Protein AF-0000000067868309 (afdb_homodimer)

Foldseek 3Di:
DDDDCPDPDDDDDDDDDDDDDDPDPDDPPPPDDDPDPDDDPDDDDPDDDDDDDDPDDDDDDDDDDDDDDDDDDPPPPPPPDPDPDPPPPPPPPPDPPLDQLAQDEEPVVLLVVLVVLVVVPVQKDKFKKKAWSLVSHIHGDNQADKFQCFLQLLLLLLLLLLLCVQVVNFDQADKFFQAPVLQADDWFDVNVDDHRDIDGLLRLSLRCFATVHQSSSSSSCVSCPHQVSSVVVCVVLVFDSQGDDDRPPPQVRPGIHGFVSLQSVVVCLVSCVRHHPVSSVSSQVSQQNHPPCQALNLLADDPKGWRKGWGDHQFKTWMWIWIAHPLRIIMTMTMMMGHHGRPCVRRVSRSVSSNSVNVVVVVDHRRDPPPPPDD/DDDDDDDDDPDYDDDDDDDDDDDDDDDDDDDPDDPDDDDDDPDPPPDDDDDDPCPDDDDDDDDDPDDDDDDDCPPPPPVPPPPPDDDDPPPPPPDPPLDQLAQDEEPVVLLVVLVVLVVVPVQKDKFKKKAWSLVSHIHGDNQFDKFQCFLQLLLLLLLLLLLCVQVVNFDQADKFFQAPVLQADDWFDVNVDDHRDIDGLLRLSLRCFATVHQSSSSSSCVSCPHQVSSVVVCVVLVFDSQGDDDRPPPQVRPGIGGFVSLQSVVVCLVSCVRHHPVSSVSSQVSQQNHPPCQALNLLADDPKGWRKGWGDHQFKTWMWIWIAHPLRIIMTMTMMMGHHGRPCVSRVSRSVSSNSVNVVVVVDHRRDPPPPPDD

InterPro domains:
  IPR000871 Beta-lactamase, class-A [PTHR35333] (67-362)
  IPR012338 Beta-lactamase/transpeptidase-like [G3DSA:3.40.710.10] (106-364)
  IPR012338 Beta-lactamase/transpeptidase-like [SSF56601] (110-361)
  IPR045155 Beta-lactamase class A, catalytic domain [PF13354] (110-360)

Nearest PDB structures (foldseek):
  2j7v-assembly1_A  TM=9.882E-01  e=1.987E-37  Synechococcus elongatus
  2jbf-assembly1_A  TM=9.852E-01  e=2.230E-37  Synechococcus elongatus
  3tsg-assembly2_B  TM=9.008E-01  e=2.423E-20  Acinetobacter baumannii
  5eph-assembly2_B  TM=8.757E-01  e=1.035E-17  Pseudomonas aeruginosa
  3opp-assembly1_A  TM=8.693E-01  e=8.790E-16  Klebsiella pneumoniae

Secondary structure (DSSP, 8-state):
---------------------------------------------------------------------------------------------------------B-HHHHHHHHHHHHT-TT-EEEEEEEETTT--EEEESTTS-EE-GGGGHHHHHHHHHHHHHTTS--TTPEEEP-GGG---SS-SGGGSPTT-EEEHHHHHHHHHHS--HHHHHHHHHHTT-HHHHHHHHHHTT-SS-B--SPSP-TT--SEE-HHHHHHHHHHHHTTSSS-HHHHHHHHHHHTT-S---SGGGGS-TT-EEEEEEEEETTEEEEEEEEE-TTS-EEEEEEEEE-STT-THHHHHHHHHHHHHHHHHHTSPPP--------/--------------------------------------------------------------------------------------S------------------B-HHHHHHHHHHHHT-TT-EEEEEEEETTT--EEEESTTS-EE-GGGGHHHHHHHHHHHHHTTS--TTPEEEP-GGG---SS-SGGGSPTT-EEEHHHHHHHHHHS--HHHHHHHHHHTT-HHHHHHHHHHTT-SS-B--SPSP-TT--SEE-HHHHHHHHHHHHTTSSS-HHHHHHHHHHHTT-S---SGGGGS-TT-EEEEEEEEETTEEEEEEEEE-TTS-EEEEEEEEE-STT-THHHHHHHHHHHHHHHHHHTS-----------

pLDDT: mean 76.38, std 33.65, range [14.13, 99.0]

Structure (mmCIF, N/CA/C/O backbone):
data_AF-0000000067868309-model_v1
#
loop_
_entity.id
_entity.type
_entity.pdbx_description
1 polymer Beta-lactamase
#
loop_
_atom_site.group_PDB
_atom_site.id
_atom_site.type_symbol
_atom_site.label_atom_id
_atom_site.label_alt_id
_atom_site.label_comp_id
_atom_site.label_asym_id
_atom_site.label_entity_id
_atom_site.label_seq_id
_atom_site.pdbx_PDB_ins_code
_atom_site.Cartn_x
_atom_site.Cartn_y
_atom_site.Cartn_z
_atom_site.occupancy
_atom_site.B_iso_or_equiv
_atom_site.auth_seq_id
_atom_site.auth_comp_id
_atom_site.auth_asym_id
_atom_site.auth_atom_id
_atom_site.pdbx_PDB_model_num
ATOM 1 N N . MET A 1 1 ? -12.383 28.875 81.062 1 19.23 1 MET A N 1
ATOM 2 C CA . MET A 1 1 ? -12.102 27.5 81.438 1 19.23 1 MET A CA 1
ATOM 3 C C . MET A 1 1 ? -10.883 26.969 80.688 1 19.23 1 MET A C 1
ATOM 5 O O . MET A 1 1 ? -10.469 27.531 79.688 1 19.23 1 MET A O 1
ATOM 9 N N . PRO A 1 2 ? -10.844 25.516 80.312 1 20.33 2 PRO A N 1
ATOM 10 C CA . PRO A 1 2 ? -9.883 24.438 80.5 1 20.33 2 PRO A CA 1
ATOM 11 C C . PRO A 1 2 ? -8.828 24.344 79.438 1 20.33 2 PRO A C 1
ATOM 13 O O . PRO A 1 2 ? -8.969 24.969 78.375 1 20.33 2 PRO A O 1
ATOM 16 N N . PRO A 1 3 ? -8.328 22.984 78.938 1 20.22 3 PRO A N 1
ATOM 17 C CA . PRO A 1 3 ? -7.137 22.141 79.125 1 20.22 3 PRO A CA 1
ATOM 18 C C . PRO A 1 3 ? -6.418 21.891 77.812 1 20.22 3 PRO A C 1
ATOM 20 O O . PRO A 1 3 ? -5.246 21.5 77.812 1 20.22 3 PRO A O 1
ATOM 23 N N . ARG A 1 4 ? -6.918 21.922 76.438 1 21.34 4 ARG A N 1
ATOM 24 C CA . ARG A 1 4 ? -6.789 20.719 75.625 1 21.34 4 ARG A CA 1
ATOM 25 C C . ARG A 1 4 ? -5.379 20.578 75.062 1 21.34 4 ARG A C 1
ATOM 27 O O . ARG A 1 4 ? -4.914 21.438 74.375 1 21.34 4 ARG A O 1
ATOM 34 N N . ASP A 1 5 ? -4.371 19.672 75.562 1 19.45 5 ASP A N 1
ATOM 35 C CA . ASP A 1 5 ? -2.967 19.312 75.75 1 19.45 5 ASP A CA 1
ATOM 36 C C . ASP A 1 5 ? -2.436 18.609 74.5 1 19.45 5 ASP A C 1
ATOM 38 O O . ASP A 1 5 ? -2.641 17.406 74.312 1 19.45 5 ASP A O 1
ATOM 42 N N . ARG A 1 6 ? -2.824 18.844 73.125 1 20.66 6 ARG A N 1
ATOM 43 C CA . ARG A 1 6 ? -2.689 17.797 72.125 1 20.66 6 ARG A CA 1
ATOM 44 C C . ARG A 1 6 ? -1.224 17.453 71.875 1 20.66 6 ARG A C 1
ATOM 46 O O . ARG A 1 6 ? -0.501 18.234 71.25 1 20.66 6 ARG A O 1
ATOM 53 N N . THR A 1 7 ? -0.514 16.609 72.75 1 18.64 7 THR A N 1
ATOM 54 C CA . THR A 1 7 ? 0.844 16.141 73 1 18.64 7 THR A CA 1
ATOM 55 C C . THR A 1 7 ? 1.362 15.312 71.875 1 18.64 7 THR A C 1
ATOM 57 O O . THR A 1 7 ? 0.734 14.328 71.438 1 18.64 7 THR A O 1
ATOM 60 N N . ALA A 1 8 ? 2.268 15.766 70.812 1 21.75 8 ALA A N 1
ATOM 61 C CA . ALA A 1 8 ? 3.109 15.516 69.688 1 21.75 8 ALA A CA 1
ATOM 62 C C . ALA A 1 8 ? 4.086 14.367 69.938 1 21.75 8 ALA A C 1
ATOM 64 O O . ALA A 1 8 ? 5.059 14.188 69.188 1 21.75 8 ALA A O 1
ATOM 65 N N . ARG A 1 9 ? 3.967 13.461 70.938 1 15.91 9 ARG A N 1
ATOM 66 C CA . ARG A 1 9 ? 5.223 12.898 71.438 1 15.91 9 ARG A CA 1
ATOM 67 C C . ARG A 1 9 ? 5.77 11.859 70.438 1 15.91 9 ARG A C 1
ATOM 69 O O . ARG A 1 9 ? 6.945 11.906 70.062 1 15.91 9 ARG A O 1
ATOM 76 N N . ARG A 1 10 ? 5.227 10.547 70.188 1 16.8 10 ARG A N 1
ATOM 77 C CA . ARG A 1 10 ? 5.996 9.547 70.875 1 16.8 10 ARG A CA 1
ATOM 78 C C . ARG A 1 10 ? 7.113 8.969 70.062 1 16.8 10 ARG A C 1
ATOM 80 O O . ARG A 1 10 ? 7.125 9.156 68.812 1 16.8 10 ARG A O 1
ATOM 87 N N . PRO A 1 11 ? 7.195 7.508 69.812 1 16.83 11 PRO A N 1
ATOM 88 C CA . PRO A 1 11 ? 8.18 6.566 70.375 1 16.83 11 PRO A CA 1
ATOM 89 C C . PRO A 1 11 ? 9.219 6.141 69.375 1 16.83 11 PRO A C 1
ATOM 91 O O . PRO A 1 11 ? 9.031 6.355 68.125 1 16.83 11 PRO A O 1
ATOM 94 N N . ASN A 1 12 ? 10.086 5.125 69.688 1 16.19 12 ASN A N 1
ATOM 95 C CA . ASN A 1 12 ? 11.43 4.598 69.812 1 16.19 12 ASN A CA 1
ATOM 96 C C . ASN A 1 12 ? 11.812 3.631 68.75 1 16.19 12 ASN A C 1
ATOM 98 O O . ASN A 1 12 ? 12.992 3.42 68.438 1 16.19 12 ASN A O 1
ATOM 102 N N . ARG A 1 13 ? 10.828 2.832 68.062 1 16.3 13 ARG A N 1
ATOM 103 C CA . ARG A 1 13 ? 11.281 1.454 68.188 1 16.3 13 ARG A CA 1
ATOM 104 C C . ARG A 1 13 ? 12.508 1.172 67.312 1 16.3 13 ARG A C 1
ATOM 106 O O . ARG A 1 13 ? 12.758 1.871 66.375 1 16.3 13 ARG A O 1
ATOM 113 N N . SER A 1 14 ? 12.914 -0.203 67.312 1 15.6 14 SER A N 1
ATOM 114 C CA . SER A 1 14 ? 14 -1.144 67.562 1 15.6 14 SER A CA 1
ATOM 115 C C . SER A 1 14 ? 14.789 -1.44 66.312 1 15.6 14 SER A C 1
ATOM 117 O O . SER A 1 14 ? 14.367 -1.06 65.188 1 15.6 14 SER A O 1
ATOM 119 N N . ALA A 1 15 ? 15.25 -2.766 66.125 1 16 15 ALA A N 1
ATOM 120 C CA . ALA A 1 15 ? 16.562 -3.414 66.125 1 16 15 ALA A CA 1
ATOM 121 C C . ALA A 1 15 ? 16.984 -3.818 64.688 1 16 15 ALA A C 1
ATOM 123 O O . ALA A 1 15 ? 18.125 -4.195 64.5 1 16 15 ALA A O 1
ATOM 124 N N . ARG A 1 16 ? 16.031 -3.82 63.656 1 17.22 16 ARG A N 1
ATOM 125 C CA . ARG A 1 16 ? 16.281 -5.133 63.062 1 17.22 16 ARG A CA 1
ATOM 126 C C . ARG A 1 16 ? 17.688 -5.207 62.469 1 17.22 16 ARG A C 1
ATOM 128 O O . ARG A 1 16 ? 18.203 -4.211 61.969 1 17.22 16 ARG A O 1
ATOM 135 N N . PRO A 1 17 ? 18.156 -6.539 62.219 1 15.98 17 PRO A N 1
ATOM 136 C CA . PRO A 1 17 ? 19.422 -7.289 62.344 1 15.98 17 PRO A CA 1
ATOM 137 C C . PRO A 1 17 ? 20.359 -7.059 61.188 1 15.98 17 PRO A C 1
ATOM 139 O O . PRO A 1 17 ? 20 -6.387 60.219 1 15.98 17 PRO A O 1
ATOM 142 N N . ASN A 1 18 ? 20.734 -8.234 60.625 1 15.62 18 ASN A N 1
ATOM 143 C CA . ASN A 1 18 ? 21.984 -8.977 60.625 1 15.62 18 ASN A CA 1
ATOM 144 C C . ASN A 1 18 ? 22.812 -8.711 59.375 1 15.62 18 ASN A C 1
ATOM 146 O O . ASN A 1 18 ? 22.297 -8.172 58.406 1 15.62 18 ASN A O 1
ATOM 150 N N . PRO A 1 19 ? 23.391 -9.836 58.75 1 15.38 19 PRO A N 1
ATOM 151 C CA . PRO A 1 19 ? 24.797 -10.25 58.594 1 15.38 19 PRO A CA 1
ATOM 152 C C . PRO A 1 19 ? 25.312 -10.078 57.188 1 15.38 19 PRO A C 1
ATOM 154 O O . PRO A 1 19 ? 26.5 -9.805 56.969 1 15.38 19 PRO A O 1
ATOM 157 N N . LYS A 1 20 ? 24.406 -10.461 56.125 1 16.2 20 LYS A N 1
ATOM 158 C CA . LYS A 1 20 ? 25.047 -11.469 55.312 1 16.2 20 LYS A CA 1
ATOM 159 C C . LYS A 1 20 ? 26.312 -10.914 54.656 1 16.2 20 LYS A C 1
ATOM 161 O O . LYS A 1 20 ? 26.438 -9.703 54.438 1 16.2 20 LYS A O 1
ATOM 166 N N . ALA A 1 21 ? 26.922 -11.875 53.844 1 16.14 21 ALA A N 1
ATOM 167 C CA . ALA A 1 21 ? 28.219 -12.453 53.531 1 16.14 21 ALA A CA 1
ATOM 168 C C . ALA A 1 21 ? 28.922 -11.641 52.438 1 16.14 21 ALA A C 1
ATOM 170 O O . ALA A 1 21 ? 28.281 -10.883 51.719 1 16.14 21 ALA A O 1
ATOM 171 N N . ALA A 1 22 ? 30.016 -12.164 52.031 1 16.03 22 ALA A N 1
ATOM 172 C CA . ALA A 1 22 ? 31.438 -11.977 51.719 1 16.03 22 ALA A CA 1
ATOM 173 C C . ALA A 1 22 ? 31.641 -11.75 50.219 1 16.03 22 ALA A C 1
ATOM 175 O O . ALA A 1 22 ? 32.688 -11.281 49.781 1 16.03 22 ALA A O 1
ATOM 176 N N . ARG A 1 23 ? 30.547 -12.016 49.281 1 17.92 23 ARG A N 1
ATOM 177 C CA . ARG A 1 23 ? 31.219 -12.773 48.219 1 17.92 23 ARG A CA 1
ATOM 178 C C . ARG A 1 23 ? 32.312 -11.945 47.562 1 17.92 23 ARG A C 1
ATOM 180 O O . ARG A 1 23 ? 32.125 -10.758 47.312 1 17.92 23 ARG A O 1
ATOM 187 N N . PRO A 1 24 ? 33.438 -12.609 47.312 1 17.31 24 PRO A N 1
ATOM 188 C CA . PRO A 1 24 ? 34.844 -12.273 47 1 17.31 24 PRO A CA 1
ATOM 189 C C . PRO A 1 24 ? 35 -11.609 45.656 1 17.31 24 PRO A C 1
ATOM 191 O O . PRO A 1 24 ? 34.25 -11.906 44.719 1 17.31 24 PRO A O 1
ATOM 194 N N . LEU A 1 25 ? 35.281 -10.461 45.562 1 18.8 25 LEU A N 1
ATOM 195 C CA . LEU A 1 25 ? 35.625 -9.625 44.406 1 18.8 25 LEU A CA 1
ATOM 196 C C . LEU A 1 25 ? 36.75 -10.258 43.594 1 18.8 25 LEU A C 1
ATOM 198 O O . LEU A 1 25 ? 37.906 -10.242 44.031 1 18.8 25 LEU A O 1
ATOM 202 N N . ARG A 1 26 ? 36.406 -11.625 43.25 1 16.62 26 ARG A N 1
ATOM 203 C CA . ARG A 1 26 ? 37.594 -12.219 42.625 1 16.62 26 ARG A CA 1
ATOM 204 C C . ARG A 1 26 ? 38.281 -11.234 41.656 1 16.62 26 ARG A C 1
ATOM 206 O O . ARG A 1 26 ? 37.625 -10.305 41.188 1 16.62 26 ARG A O 1
ATOM 213 N N . ALA A 1 27 ? 39.469 -11.703 41.125 1 17.47 27 ALA A N 1
ATOM 214 C CA . ALA A 1 27 ? 40.844 -11.438 40.688 1 17.47 27 ALA A CA 1
ATOM 215 C C . ALA A 1 27 ? 40.844 -10.828 39.312 1 17.47 27 ALA A C 1
ATOM 217 O O . ALA A 1 27 ? 40.031 -11.156 38.469 1 17.47 27 ALA A O 1
ATOM 218 N N . VAL A 1 28 ? 41.375 -9.734 39.219 1 20.11 28 VAL A N 1
ATOM 219 C CA . VAL A 1 28 ? 41.906 -8.766 38.25 1 20.11 28 VAL A CA 1
ATOM 220 C C . VAL A 1 28 ? 42.719 -9.484 37.188 1 20.11 28 VAL A C 1
ATOM 222 O O . VAL A 1 28 ? 43.875 -9.906 37.469 1 20.11 28 VAL A O 1
ATOM 225 N N . ASP A 1 29 ? 42.062 -10.68 36.625 1 18.3 29 ASP A N 1
ATOM 226 C CA . ASP A 1 29 ? 42.969 -11.469 35.781 1 18.3 29 ASP A CA 1
ATOM 227 C C . ASP A 1 29 ? 43.812 -10.578 34.875 1 18.3 29 ASP A C 1
ATOM 229 O O . ASP A 1 29 ? 43.344 -9.508 34.469 1 18.3 29 ASP A O 1
ATOM 233 N N . SER A 1 30 ? 45.062 -10.898 34.781 1 19.09 30 SER A N 1
ATOM 234 C CA . SER A 1 30 ? 46.375 -10.492 34.281 1 19.09 30 SER A CA 1
ATOM 235 C C . SER A 1 30 ? 46.375 -10.414 32.75 1 19.09 30 SER A C 1
ATOM 237 O O . SER A 1 30 ? 46.594 -11.422 32.094 1 19.09 30 SER A O 1
ATOM 239 N N . PRO A 1 31 ? 45.344 -9.75 32.125 1 20.52 31 PRO A N 1
ATOM 240 C CA . PRO A 1 31 ? 45.438 -10.148 30.734 1 20.52 31 PRO A CA 1
ATOM 241 C C . PRO A 1 31 ? 46.875 -10.203 30.219 1 20.52 31 PRO A C 1
ATOM 243 O O . PRO A 1 31 ? 47.75 -9.484 30.719 1 20.52 31 PRO A O 1
ATOM 246 N N . ARG A 1 32 ? 47.125 -11.312 29.422 1 19.08 32 ARG A N 1
ATOM 247 C CA . ARG A 1 32 ? 48.25 -11.984 28.797 1 19.08 32 ARG A CA 1
ATOM 248 C C . ARG A 1 32 ? 49 -11.047 27.844 1 19.08 32 ARG A C 1
ATOM 250 O O . ARG A 1 32 ? 48.406 -10.094 27.328 1 19.08 32 ARG A O 1
ATOM 257 N N . PRO A 1 33 ? 50.062 -11.648 27.359 1 20.53 33 PRO A N 1
ATOM 258 C CA . PRO A 1 33 ? 51.406 -11.219 27 1 20.53 33 PRO A CA 1
ATOM 259 C C . PRO A 1 33 ? 51.438 -10.422 25.688 1 20.53 33 PRO A C 1
ATOM 261 O O . PRO A 1 33 ? 50.469 -1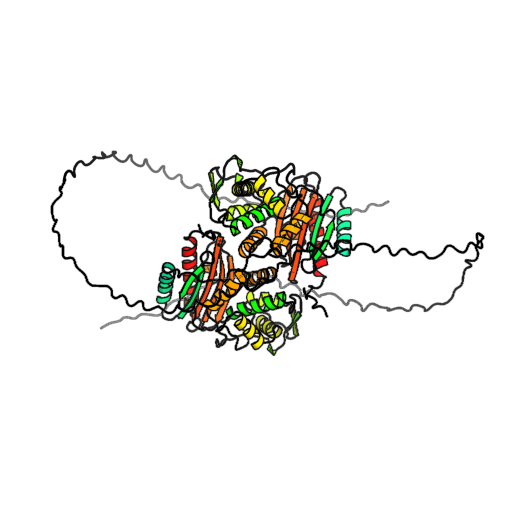0.391 24.953 1 20.53 33 PRO A O 1
ATOM 264 N N . PRO A 1 34 ? 52.5 -10.422 25.094 1 21.83 34 PRO A N 1
ATOM 265 C CA . PRO A 1 34 ? 53.5 -9.547 24.453 1 21.83 34 PRO A CA 1
ATOM 266 C C . PRO A 1 34 ? 53.406 -9.539 22.938 1 21.83 34 PRO A C 1
ATOM 268 O O . PRO A 1 34 ? 54.156 -8.859 22.266 1 21.83 34 PRO A O 1
ATOM 271 N N . ARG A 1 35 ? 52.125 -9.906 22.297 1 20.33 35 ARG A N 1
ATOM 272 C CA . ARG A 1 35 ? 52.406 -10.609 21.047 1 20.33 35 ARG A CA 1
ATOM 273 C C . ARG A 1 35 ? 53.375 -9.805 20.188 1 20.33 35 ARG A C 1
ATOM 275 O O . ARG A 1 35 ? 53.25 -8.586 20.047 1 20.33 35 ARG A O 1
ATOM 282 N N . ARG A 1 36 ? 54.406 -10.516 19.641 1 18.98 36 ARG A N 1
ATOM 283 C CA . ARG A 1 36 ? 55.656 -10.336 18.938 1 18.98 36 ARG A CA 1
ATOM 284 C C . ARG A 1 36 ? 55.438 -9.734 17.547 1 18.98 36 ARG A C 1
ATOM 286 O O . ARG A 1 36 ? 54.406 -9.977 16.922 1 18.98 36 ARG A O 1
ATOM 293 N N . SER A 1 37 ? 56.156 -8.727 17.172 1 21.06 37 SER A N 1
ATOM 294 C CA . SER A 1 37 ? 56.375 -7.832 16.047 1 21.06 37 SER A CA 1
ATOM 295 C C . SER A 1 37 ? 56.75 -8.609 14.789 1 21.06 37 SER A C 1
ATOM 297 O O . SER A 1 37 ? 57.156 -8.023 13.789 1 21.06 37 SER A O 1
ATOM 299 N N . PRO A 1 38 ? 55.969 -9.75 14.375 1 19.3 38 PRO A N 1
ATOM 300 C CA . PRO A 1 38 ? 56.781 -10.586 13.5 1 19.3 38 PRO A CA 1
ATOM 301 C C . PRO A 1 38 ? 57.469 -9.781 12.406 1 19.3 38 PRO A C 1
ATOM 303 O O . PRO A 1 38 ? 57.031 -8.672 12.078 1 19.3 38 PRO A O 1
ATOM 306 N N . ALA A 1 39 ? 58.344 -10.539 11.617 1 19.31 39 ALA A N 1
ATOM 307 C CA . ALA A 1 39 ? 59.625 -10.523 10.875 1 19.31 39 ALA A CA 1
ATOM 308 C C . ALA A 1 39 ? 59.438 -9.906 9.5 1 19.31 39 ALA A C 1
ATOM 310 O O . ALA A 1 39 ? 58.312 -9.734 9.023 1 19.31 39 ALA A O 1
ATOM 311 N N . PRO A 1 40 ? 59.875 -10.641 8.414 1 20.23 40 PRO A N 1
ATOM 312 C CA . PRO A 1 40 ? 61.031 -10.398 7.543 1 20.23 40 PRO A CA 1
ATOM 313 C C . PRO A 1 40 ? 60.625 -9.961 6.137 1 20.23 40 PRO A C 1
ATOM 315 O O . PRO A 1 40 ? 59.875 -10.688 5.453 1 20.23 40 PRO A O 1
ATOM 318 N N . ALA A 1 41 ? 60.062 -8.852 5.746 1 22.19 41 ALA A N 1
ATOM 319 C CA . ALA A 1 41 ? 59.688 -8.75 4.34 1 22.19 41 ALA A CA 1
ATOM 320 C C . ALA A 1 41 ? 60.844 -9.078 3.426 1 22.19 41 ALA A C 1
ATOM 322 O O . ALA A 1 41 ? 61.812 -8.305 3.338 1 22.19 41 ALA A O 1
ATOM 323 N N . LYS A 1 42 ? 61.125 -10.367 3.023 1 18.28 42 LYS A N 1
ATOM 324 C CA . LYS A 1 42 ? 62.281 -10.82 2.234 1 18.28 42 LYS A CA 1
ATOM 325 C C . LYS A 1 42 ? 62.281 -10.172 0.853 1 18.28 42 LYS A C 1
ATOM 327 O O . LYS A 1 42 ? 61.219 -9.766 0.346 1 18.28 42 LYS A O 1
ATOM 332 N N . PRO A 1 43 ? 63.188 -10.758 -0.172 1 20.3 43 PRO A N 1
ATOM 333 C CA . PRO A 1 43 ? 64.25 -10.352 -1.045 1 20.3 43 PRO A CA 1
ATOM 334 C C . PRO A 1 43 ? 63.844 -10.188 -2.502 1 20.3 43 PRO A C 1
ATOM 336 O O . PRO A 1 43 ? 64.312 -9.297 -3.197 1 20.3 43 PRO A O 1
ATOM 339 N N . LEU A 1 44 ? 62.875 -11.055 -3.166 1 20.69 44 LEU A N 1
ATOM 340 C CA . LEU A 1 44 ? 63.5 -11.914 -4.148 1 20.69 44 LEU A CA 1
ATOM 341 C C . LEU A 1 44 ? 63.781 -11.156 -5.441 1 20.69 44 LEU A C 1
ATOM 343 O O . LEU A 1 44 ? 63.094 -10.188 -5.762 1 20.69 44 LEU A O 1
ATOM 347 N N . ARG A 1 45 ? 64.625 -11.836 -6.488 1 17.72 45 ARG A N 1
ATOM 348 C CA . ARG A 1 45 ? 65.562 -11.883 -7.605 1 17.72 45 ARG A CA 1
ATOM 349 C C . ARG A 1 45 ? 64.875 -11.719 -8.938 1 17.72 45 ARG A C 1
ATOM 351 O O . ARG A 1 45 ? 63.781 -12.273 -9.141 1 17.72 45 ARG A O 1
ATOM 358 N N . ILE A 1 46 ? 65.188 -10.703 -9.781 1 21.75 46 ILE A N 1
ATOM 359 C CA . ILE A 1 46 ? 64.938 -10.109 -11.102 1 21.75 46 ILE A CA 1
ATOM 360 C C . ILE A 1 46 ? 65.312 -11.125 -12.188 1 21.75 46 ILE A C 1
ATOM 362 O O . ILE A 1 46 ? 65.312 -10.789 -13.375 1 21.75 46 ILE A O 1
ATOM 366 N N . PRO A 1 47 ? 65.375 -12.539 -11.922 1 17.92 47 PRO A N 1
ATOM 367 C CA . PRO A 1 47 ? 66.375 -13.125 -12.773 1 17.92 47 PRO A CA 1
ATOM 368 C C . PRO A 1 47 ? 66.125 -12.922 -14.258 1 17.92 47 PRO A C 1
ATOM 370 O O . PRO A 1 47 ? 65 -12.594 -14.648 1 17.92 47 PRO A O 1
ATOM 373 N N . PRO A 1 48 ? 67 -13.734 -15.062 1 18.36 48 PRO A N 1
ATOM 374 C CA . PRO A 1 48 ? 67.875 -13.781 -16.266 1 18.36 48 PRO A CA 1
ATOM 375 C C . PRO A 1 48 ? 67 -13.961 -17.547 1 18.36 48 PRO A C 1
ATOM 377 O O . PRO A 1 48 ? 67.125 -13.125 -18.453 1 18.36 48 PRO A O 1
ATOM 380 N N . LEU A 1 49 ? 67.188 -15.164 -18.25 1 16.62 49 LEU A N 1
ATOM 381 C CA . LEU A 1 49 ? 67.875 -15.68 -19.422 1 16.62 49 LEU A CA 1
ATOM 382 C C . LEU A 1 49 ? 66.938 -15.977 -20.547 1 16.62 49 LEU A C 1
ATOM 384 O O . LEU A 1 49 ? 67.125 -15.539 -21.688 1 16.62 49 LEU A O 1
ATOM 388 N N . LEU A 1 50 ? 66.312 -17.203 -20.656 1 17.3 50 LEU A N 1
ATOM 389 C CA . LEU A 1 50 ? 66.75 -18.203 -21.625 1 17.3 50 LEU A CA 1
ATOM 390 C C . LEU A 1 50 ? 65.938 -18.109 -22.922 1 17.3 50 LEU A C 1
ATOM 392 O O . LEU A 1 50 ? 64.875 -17.594 -22.922 1 17.3 50 LEU A O 1
ATOM 396 N N . GLN A 1 51 ? 65.875 -19.219 -23.703 1 15.54 51 GLN A N 1
ATOM 397 C CA . GLN A 1 51 ? 66.375 -19.875 -24.906 1 15.54 51 GLN A CA 1
ATOM 398 C C . GLN A 1 51 ? 65.312 -19.969 -25.969 1 15.54 51 GLN A C 1
ATOM 400 O O . GLN A 1 51 ? 65.5 -19.578 -27.125 1 15.54 51 GLN A O 1
ATOM 405 N N . SER A 1 52 ? 64.375 -21.016 -26.031 1 15.33 52 SER A N 1
ATOM 406 C CA . SER A 1 52 ? 64.562 -22.031 -27.078 1 15.33 52 SER A CA 1
ATOM 407 C C . SER A 1 52 ? 63.719 -21.688 -28.312 1 15.33 52 SER A C 1
ATOM 409 O O . SER A 1 52 ? 64.25 -21.375 -29.375 1 15.33 52 SER A O 1
ATOM 411 N N . VAL A 1 53 ? 62.719 -22.625 -28.703 1 17.31 53 VAL A N 1
ATOM 412 C CA . VAL A 1 53 ? 62.75 -23.641 -29.75 1 17.31 53 VAL A CA 1
ATOM 413 C C . VAL A 1 53 ? 62 -23.141 -30.984 1 17.31 53 VAL A C 1
ATOM 415 O O . VAL A 1 53 ? 61.156 -22.25 -30.875 1 17.31 53 VAL A O 1
ATOM 418 N N . LEU A 1 54 ? 61.875 -24.031 -31.984 1 16.78 54 LEU A N 1
ATOM 419 C CA . LEU A 1 54 ? 62.094 -24.469 -33.344 1 16.78 54 LEU A CA 1
ATOM 420 C C . LEU A 1 54 ? 60.812 -24.359 -34.156 1 16.78 54 LEU A C 1
ATOM 422 O O . LEU A 1 54 ? 60.781 -24.703 -35.344 1 16.78 54 LEU A O 1
ATOM 426 N N . ARG A 1 55 ? 59.688 -23.766 -33.625 1 16.89 55 ARG A N 1
ATOM 427 C CA . ARG A 1 55 ? 58.625 -24.469 -34.344 1 16.89 55 ARG A CA 1
ATOM 428 C C . ARG A 1 55 ? 58.562 -24.062 -35.812 1 16.89 55 ARG A C 1
ATOM 430 O O . ARG A 1 55 ? 58.25 -22.922 -36.125 1 16.89 55 ARG A O 1
ATOM 437 N N . LEU A 1 56 ? 59.344 -24.719 -36.594 1 16.17 56 LEU A N 1
ATOM 438 C CA . LEU A 1 56 ? 59.688 -24.625 -38 1 16.17 56 LEU A CA 1
ATOM 439 C C . LEU A 1 56 ? 58.438 -24.578 -38.875 1 16.17 56 LEU A C 1
ATOM 441 O O . LEU A 1 56 ? 58.281 -23.688 -39.719 1 16.17 56 LEU A O 1
ATOM 445 N N . LEU A 1 57 ? 58.031 -25.797 -39.5 1 15.75 57 LEU A N 1
ATOM 446 C CA . LEU A 1 57 ? 58.219 -26.062 -40.906 1 15.75 57 LEU A CA 1
ATOM 447 C C . LEU A 1 57 ? 56.969 -25.766 -41.719 1 15.75 57 LEU A C 1
ATOM 449 O O . LEU A 1 57 ? 57.031 -25.141 -42.75 1 15.75 57 LEU A O 1
ATOM 453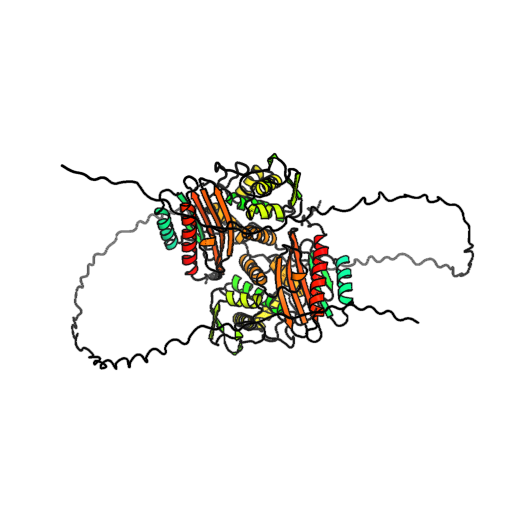 N N . VAL A 1 58 ? 55.781 -26.453 -41.406 1 18.45 58 VAL A N 1
ATOM 454 C CA . VAL A 1 58 ? 55.469 -27.25 -42.594 1 18.45 58 VAL A CA 1
ATOM 455 C C . VAL A 1 58 ? 54.812 -26.375 -43.656 1 18.45 58 VAL A C 1
ATOM 457 O O . VAL A 1 58 ? 53.969 -25.516 -43.312 1 18.45 58 VAL A O 1
ATOM 460 N N . LEU A 1 59 ? 55 -26.656 -45 1 16.59 59 LEU A N 1
ATOM 461 C CA . LEU A 1 59 ? 55.188 -26.359 -46.406 1 16.59 59 LEU A CA 1
ATOM 462 C C . LEU A 1 59 ? 53.875 -26.125 -47.094 1 16.59 59 LEU A C 1
ATOM 464 O O . LEU A 1 59 ? 53.719 -25.188 -47.875 1 16.59 59 LEU A O 1
ATOM 468 N N . GLY A 1 60 ? 52.875 -27.094 -47.156 1 16.66 60 GLY A N 1
ATOM 469 C CA . GLY A 1 60 ? 52.688 -27.562 -48.531 1 16.66 60 GLY A CA 1
ATOM 470 C C . GLY A 1 60 ? 51.844 -26.625 -49.375 1 16.66 60 GLY A C 1
ATOM 471 O O . GLY A 1 60 ? 51.25 -25.688 -48.844 1 16.66 60 GLY A O 1
ATOM 472 N N . VAL A 1 61 ? 50.938 -27.188 -50.219 1 17.05 61 VAL A N 1
ATOM 473 C CA . VAL A 1 61 ? 50.906 -27.344 -51.688 1 17.05 61 VAL A CA 1
ATOM 474 C C . VAL A 1 61 ? 49.906 -26.359 -52.281 1 17.05 61 VAL A C 1
ATOM 476 O O . VAL A 1 61 ? 50.25 -25.625 -53.219 1 17.05 61 VAL A O 1
ATOM 479 N N . GLY A 1 62 ? 48.531 -26.516 -52.219 1 18.09 62 GLY A N 1
ATOM 480 C CA . GLY A 1 62 ? 47.906 -26.891 -53.5 1 18.09 62 GLY A CA 1
ATOM 481 C C . GLY A 1 62 ? 47.469 -25.703 -54.312 1 18.09 62 GLY A C 1
ATOM 482 O O . GLY A 1 62 ? 47.281 -24.609 -53.781 1 18.09 62 GLY A O 1
ATOM 483 N N . LEU A 1 63 ? 47.156 -25.906 -55.688 1 17.17 63 LEU A N 1
ATOM 484 C CA . LEU A 1 63 ? 47.312 -25.344 -57 1 17.17 63 LEU A CA 1
ATOM 485 C C . LEU A 1 63 ? 46.156 -24.406 -57.344 1 17.17 63 LEU A C 1
ATOM 487 O O . LEU A 1 63 ? 46.344 -23.406 -58.031 1 17.17 63 LEU A O 1
ATOM 491 N N . GLY A 1 64 ? 44.812 -24.578 -57.062 1 19.61 64 GLY A N 1
ATOM 492 C CA . GLY A 1 64 ? 44 -24.562 -58.25 1 19.61 64 GLY A CA 1
ATOM 493 C C . GLY A 1 64 ? 43.594 -23.172 -58.688 1 19.61 64 GLY A C 1
ATOM 494 O O . GLY A 1 64 ? 43 -22.422 -57.906 1 19.61 64 GLY A O 1
ATOM 495 N N . VAL A 1 65 ? 44.156 -22.516 -59.656 1 17.77 65 VAL A N 1
ATOM 496 C CA . VAL A 1 65 ? 44.219 -21.109 -60.062 1 17.77 65 VAL A CA 1
ATOM 497 C C . VAL A 1 65 ? 42.875 -20.688 -60.625 1 17.77 65 VAL A C 1
ATOM 499 O O . VAL A 1 65 ? 42.375 -19.609 -60.281 1 17.77 65 VAL A O 1
ATOM 502 N N . LEU A 1 66 ? 42.25 -21.359 -61.656 1 18.06 66 LEU A N 1
ATOM 503 C CA . LEU A 1 66 ? 42.312 -20.5 -62.844 1 18.06 66 LEU A CA 1
ATOM 504 C C . LEU A 1 66 ? 41.281 -19.406 -62.781 1 18.06 66 LEU A C 1
ATOM 506 O O . LEU A 1 66 ? 40.344 -19.484 -61.969 1 18.06 66 LEU A O 1
ATOM 510 N N . ALA A 1 67 ? 40.656 -19 -64.125 1 18 67 ALA A N 1
ATOM 511 C CA . ALA A 1 67 ? 40.625 -17.781 -64.938 1 18 67 ALA A CA 1
ATOM 512 C C . ALA A 1 67 ? 39.312 -17.031 -64.75 1 18 67 ALA A C 1
ATOM 514 O O . ALA A 1 67 ? 39.312 -15.805 -64.625 1 18 67 ALA A O 1
ATOM 515 N N . GLY A 1 68 ? 38.062 -17.562 -65.062 1 21.38 68 GLY A N 1
ATOM 516 C CA . GLY A 1 68 ? 37.375 -16.938 -66.188 1 21.38 68 GLY A CA 1
ATOM 517 C C . GLY A 1 68 ? 36.531 -15.734 -65.812 1 21.38 68 GLY A C 1
ATOM 518 O O . GLY A 1 68 ? 36.125 -15.625 -64.625 1 21.38 68 GLY A O 1
ATOM 519 N N . SER A 1 69 ? 36.406 -14.711 -66.688 1 18.89 69 SER A N 1
ATOM 520 C CA . SER A 1 69 ? 36.188 -13.273 -66.75 1 18.89 69 SER A CA 1
ATOM 521 C C . SER A 1 69 ? 34.75 -12.938 -66.375 1 18.89 69 SER A C 1
ATOM 523 O O . SER A 1 69 ? 34.5 -12.109 -65.5 1 18.89 69 SER A O 1
ATOM 525 N N . LEU A 1 70 ? 33.781 -12.938 -67.312 1 20.23 70 LEU A N 1
ATOM 526 C CA . LEU A 1 70 ? 33.219 -11.703 -67.875 1 20.23 70 LEU A CA 1
ATOM 527 C C . LEU A 1 70 ? 31.906 -11.367 -67.25 1 20.23 70 LEU A C 1
ATOM 529 O O . LEU A 1 70 ? 31.406 -10.25 -67.375 1 20.23 70 LEU A O 1
ATOM 533 N N . ILE A 1 71 ? 31.156 -12.281 -66.688 1 21.97 71 ILE A N 1
ATOM 534 C CA . ILE A 1 71 ? 29.734 -12.055 -66.938 1 21.97 71 ILE A CA 1
ATOM 535 C C . ILE A 1 71 ? 29.266 -10.828 -66.125 1 21.97 71 ILE A C 1
ATOM 537 O O . ILE A 1 71 ? 29.422 -10.758 -64.938 1 21.97 71 ILE A O 1
ATOM 541 N N . ALA A 1 72 ? 28.75 -9.844 -66.875 1 22.08 72 ALA A N 1
ATOM 542 C CA . ALA A 1 72 ? 28.297 -8.469 -66.688 1 22.08 72 ALA A CA 1
ATOM 543 C C . ALA A 1 72 ? 27.156 -8.414 -65.688 1 22.08 72 ALA A 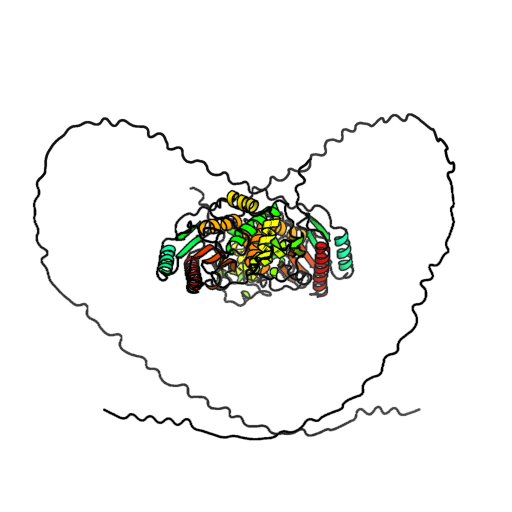C 1
ATOM 545 O O . ALA A 1 72 ? 26.484 -9.422 -65.438 1 22.08 72 ALA A O 1
ATOM 546 N N . ALA A 1 73 ? 26.625 -7.102 -65.25 1 22.66 73 ALA A N 1
ATOM 547 C CA . ALA A 1 73 ? 26.203 -6.18 -64.25 1 22.66 73 ALA A CA 1
ATOM 548 C C . ALA A 1 73 ? 24.688 -6.238 -64 1 22.66 73 ALA A C 1
ATOM 550 O O . ALA A 1 73 ? 24.125 -5.48 -63.219 1 22.66 73 ALA A O 1
ATOM 551 N N . TRP A 1 74 ? 23.891 -7.086 -64.688 1 29.22 74 TRP A N 1
ATOM 552 C CA . TRP A 1 74 ? 22.547 -6.504 -64.75 1 29.22 74 TRP A CA 1
ATOM 553 C C . TRP A 1 74 ? 21.875 -6.547 -63.406 1 29.22 74 TRP A C 1
ATOM 555 O O . TRP A 1 74 ? 21.609 -7.625 -62.875 1 29.22 74 TRP A O 1
ATOM 565 N N . GLU A 1 75 ? 22.094 -5.59 -62.469 1 24.95 75 GLU A N 1
ATOM 566 C CA . GLU A 1 75 ? 21.578 -5.52 -61.125 1 24.95 75 GLU A CA 1
ATOM 567 C C . GLU A 1 75 ? 20.078 -5.223 -61.125 1 24.95 75 GLU A C 1
ATOM 569 O O . GLU A 1 75 ? 19.656 -4.137 -61.5 1 24.95 75 GLU A O 1
ATOM 574 N N . PRO A 1 76 ? 19.219 -6.164 -61.531 1 29.67 76 PRO A N 1
ATOM 575 C CA . PRO A 1 76 ? 17.859 -5.637 -61.438 1 29.67 76 PRO A CA 1
ATOM 576 C C . PRO A 1 76 ? 17.5 -5.195 -60.031 1 29.67 76 PRO A C 1
ATOM 578 O O . PRO A 1 76 ? 17.906 -5.828 -59.062 1 29.67 76 PRO A O 1
ATOM 581 N N . ASN A 1 77 ? 17.234 -3.893 -59.812 1 28.45 77 ASN A N 1
ATOM 582 C CA . ASN A 1 77 ? 16.797 -3.176 -58.594 1 28.45 77 ASN A CA 1
ATOM 583 C C . ASN A 1 77 ? 15.492 -3.738 -58.062 1 28.45 77 ASN A C 1
ATOM 585 O O . ASN A 1 77 ? 14.43 -3.547 -58.656 1 28.45 77 ASN A O 1
ATOM 589 N N . LEU A 1 78 ? 15.398 -4.938 -57.75 1 24.64 78 LEU A N 1
ATOM 590 C CA . LEU A 1 78 ? 14.148 -5.32 -57.094 1 24.64 78 LEU A CA 1
ATOM 591 C C . LEU A 1 78 ? 13.875 -4.465 -55.875 1 24.64 78 LEU A C 1
ATOM 593 O O . LEU A 1 78 ? 14.664 -4.473 -54.906 1 24.64 78 LEU A O 1
ATOM 597 N N . LYS A 1 79 ? 13.039 -3.381 -56.031 1 31.91 79 LYS A N 1
ATOM 598 C CA . LYS A 1 79 ? 12.477 -2.611 -54.938 1 31.91 79 LYS A CA 1
ATOM 599 C C . LYS A 1 79 ? 11.789 -3.527 -53.906 1 31.91 79 LYS A C 1
ATOM 601 O O . LYS A 1 79 ? 10.836 -4.23 -54.25 1 31.91 79 LYS A O 1
ATOM 606 N N . LEU A 1 80 ? 12.578 -4.031 -52.938 1 30.67 80 LEU A N 1
ATOM 607 C CA . LEU A 1 80 ? 12 -4.699 -51.781 1 30.67 80 LEU A CA 1
ATOM 608 C C . LEU A 1 80 ? 10.812 -3.916 -51.25 1 30.67 80 LEU A C 1
ATOM 610 O O . LEU A 1 80 ? 10.938 -2.729 -50.938 1 30.67 80 LEU A O 1
ATOM 614 N N . ALA A 1 81 ? 9.633 -4.297 -51.625 1 36.66 81 ALA A N 1
ATOM 615 C CA . ALA A 1 81 ? 8.43 -3.732 -51.031 1 36.66 81 ALA A CA 1
ATOM 616 C C . ALA A 1 81 ? 8.555 -3.691 -49.5 1 36.66 81 ALA A C 1
ATOM 618 O O . ALA A 1 81 ? 9.031 -4.645 -48.875 1 36.66 81 ALA A O 1
ATOM 619 N N . PRO A 1 82 ? 8.523 -2.428 -48.938 1 32.91 82 PRO A N 1
ATOM 620 C CA . PRO A 1 82 ? 8.656 -2.252 -47.469 1 32.91 82 PRO A CA 1
ATOM 621 C C . PRO A 1 82 ? 7.77 -3.211 -46.688 1 32.91 82 PRO A C 1
ATOM 623 O O . PRO A 1 82 ? 6.691 -3.586 -47.156 1 32.91 82 PRO A O 1
ATOM 626 N N . THR A 1 83 ? 8.391 -4.145 -45.906 1 33 83 THR A N 1
ATOM 627 C CA . THR A 1 83 ? 7.668 -4.934 -44.906 1 33 83 THR A CA 1
ATOM 628 C C . THR A 1 83 ? 6.738 -4.047 -44.094 1 33 83 THR A C 1
ATOM 630 O O . THR A 1 83 ? 7.141 -2.98 -43.625 1 33 83 THR A O 1
ATOM 633 N N . PRO A 1 84 ? 5.438 -4.262 -44.312 1 33.38 84 PRO A N 1
ATOM 634 C CA . PRO A 1 84 ? 4.566 -3.469 -43.438 1 33.38 84 PRO A CA 1
ATOM 635 C C . PRO A 1 84 ? 5.023 -3.48 -42 1 33.38 84 PRO A C 1
ATOM 637 O O . PRO A 1 84 ? 5.367 -4.539 -41.469 1 33.38 84 PRO A O 1
ATOM 640 N N . GLN A 1 85 ? 5.656 -2.443 -41.531 1 32.06 85 GLN A N 1
ATOM 641 C CA . GLN A 1 85 ? 5.902 -2.211 -40.125 1 32.06 85 GLN A CA 1
ATOM 642 C C . GLN A 1 85 ? 4.684 -2.596 -39.281 1 32.06 85 GLN A C 1
ATOM 644 O O . GLN A 1 85 ? 3.572 -2.139 -39.562 1 32.06 85 GLN A O 1
ATOM 649 N N . ALA A 1 86 ? 4.676 -3.826 -38.656 1 33.66 86 ALA A N 1
ATOM 650 C CA . ALA A 1 86 ? 3.699 -4.152 -37.625 1 33.66 86 ALA A CA 1
ATOM 651 C C . ALA A 1 86 ? 3.416 -2.941 -36.719 1 33.66 86 ALA A C 1
ATOM 653 O O . ALA A 1 86 ? 4.238 -2.574 -35.875 1 33.66 86 ALA A O 1
ATOM 654 N N . ALA A 1 87 ? 2.846 -1.867 -37.281 1 34.31 87 ALA A N 1
ATOM 655 C CA . ALA A 1 87 ? 2.381 -0.632 -36.656 1 34.31 87 ALA A CA 1
ATOM 656 C C . ALA A 1 87 ? 1.549 -0.927 -35.406 1 34.31 87 ALA A C 1
ATOM 658 O O . ALA A 1 87 ? 0.93 -0.024 -34.844 1 34.31 87 ALA A O 1
ATOM 659 N N . SER A 1 88 ? 1.055 -2.207 -35.281 1 32.94 88 SER A N 1
ATOM 660 C CA . SER A 1 88 ? -0.034 -1.969 -34.344 1 32.94 88 SER A CA 1
ATOM 661 C C . SER A 1 88 ? 0.498 -1.542 -32.969 1 32.94 88 SER A C 1
ATOM 663 O O . SER A 1 88 ? 0.955 -2.379 -32.188 1 32.94 88 SER A O 1
ATOM 665 N N . ALA A 1 89 ? 1.134 -0.501 -32.875 1 35.75 89 ALA A N 1
ATOM 666 C CA . ALA A 1 89 ? 1.229 0.102 -31.531 1 35.75 89 ALA A CA 1
ATOM 667 C C . ALA A 1 89 ? -0.102 0.011 -30.797 1 35.75 89 ALA A C 1
ATOM 669 O O . ALA A 1 89 ? -1.104 0.582 -31.234 1 35.75 89 ALA A O 1
ATOM 670 N N . ALA A 1 90 ? -0.37 -1.112 -30.109 1 35.47 90 ALA A N 1
ATOM 671 C CA . ALA A 1 90 ? -1.536 -1.113 -29.234 1 35.47 90 ALA A CA 1
ATOM 672 C C . ALA A 1 90 ? -1.727 0.248 -28.562 1 35.47 90 ALA A C 1
ATOM 674 O O . ALA A 1 90 ? -0.783 0.809 -28 1 35.47 90 ALA A O 1
ATOM 675 N N . ALA A 1 91 ? -2.672 1.014 -28.984 1 38.69 91 ALA A N 1
ATOM 676 C CA . ALA A 1 91 ? -3.074 2.281 -28.375 1 38.69 91 ALA A CA 1
ATOM 677 C C . ALA A 1 91 ? -3.041 2.195 -26.859 1 38.69 91 ALA A C 1
ATOM 679 O O . ALA A 1 91 ? -3.326 1.143 -26.281 1 38.69 91 ALA A O 1
ATOM 680 N N . PRO A 1 92 ? -2.34 3.064 -26.25 1 39.53 92 PRO A N 1
ATOM 681 C CA . PRO A 1 92 ? -2.445 3.07 -24.797 1 39.53 92 PRO A CA 1
ATOM 682 C C . PRO A 1 92 ? -3.873 2.84 -24.297 1 39.53 92 PRO A C 1
ATOM 684 O O . PRO A 1 92 ? -4.824 3.373 -24.891 1 39.53 92 PRO A O 1
ATOM 687 N N . ILE A 1 93 ? -4.25 1.765 -23.75 1 41.78 93 ILE A N 1
ATOM 688 C CA . ILE A 1 93 ? -5.543 1.641 -23.078 1 41.78 93 ILE A CA 1
ATOM 689 C C . ILE A 1 93 ? -5.816 2.893 -22.25 1 41.78 93 ILE A C 1
ATOM 691 O O . ILE A 1 93 ? -4.988 3.295 -21.422 1 41.78 93 ILE A O 1
ATOM 695 N N . PRO A 1 94 ? -6.715 3.65 -22.688 1 39.66 94 PRO A N 1
ATOM 696 C CA . PRO A 1 94 ? -7.004 4.832 -21.859 1 39.66 94 PRO A CA 1
ATOM 697 C C . PRO A 1 94 ? -7.242 4.488 -20.391 1 39.66 94 PRO A C 1
ATOM 699 O O . PRO A 1 94 ? -8.039 3.598 -20.094 1 39.66 94 PRO A O 1
ATOM 702 N N . VAL A 1 95 ? -6.246 4.684 -19.562 1 45.53 95 VAL A N 1
ATOM 703 C CA . VAL A 1 95 ? -6.551 4.703 -18.141 1 45.53 95 VAL A CA 1
ATOM 704 C C . VAL A 1 95 ? -7.777 5.574 -17.875 1 45.53 95 VAL A C 1
ATOM 706 O O . VAL A 1 95 ? -7.965 6.602 -18.547 1 45.53 95 VAL A O 1
ATOM 709 N N . ALA A 1 96 ? -8.781 5.02 -17.281 1 48.28 96 ALA A N 1
ATOM 710 C CA . ALA A 1 96 ? -9.953 5.82 -16.922 1 48.28 96 ALA A CA 1
ATOM 711 C C . ALA A 1 96 ? -9.539 7.18 -16.375 1 48.28 96 ALA A C 1
ATOM 713 O O . ALA A 1 96 ? -8.594 7.273 -15.586 1 48.28 96 ALA A O 1
ATOM 714 N N . PRO A 1 97 ? -10.062 8.266 -16.969 1 47.66 97 PRO A N 1
ATOM 715 C CA . PRO A 1 97 ? -9.75 9.594 -16.438 1 47.66 97 PRO A CA 1
ATOM 716 C C . PRO A 1 97 ? -9.984 9.695 -14.93 1 47.66 97 PRO A C 1
ATOM 718 O O . PRO A 1 97 ? -10.961 9.156 -14.414 1 47.66 97 PRO A O 1
ATOM 721 N N . VAL A 1 98 ? -8.875 9.961 -14.211 1 54.53 98 VAL A N 1
ATOM 722 C CA . VAL A 1 98 ? -9.008 10.234 -12.789 1 54.53 98 VAL A CA 1
ATOM 723 C C . VAL A 1 98 ? -10.023 11.352 -12.562 1 54.53 98 VAL A C 1
ATOM 725 O O . VAL A 1 98 ? -9.906 12.43 -13.141 1 54.53 98 VAL A O 1
ATOM 728 N N . LYS A 1 99 ? -11.188 10.969 -12.039 1 56.41 99 LYS A N 1
ATOM 729 C CA . LYS A 1 99 ? -12.227 11.938 -11.711 1 56.41 99 LYS A CA 1
ATOM 730 C C . LYS A 1 99 ? -11.75 12.914 -10.633 1 56.41 99 LYS A C 1
ATOM 732 O O . LYS A 1 99 ? -11.172 12.492 -9.625 1 56.41 99 LYS A O 1
ATOM 737 N N . PRO A 1 100 ? -11.812 14.227 -10.867 1 60.59 100 PRO A N 1
ATOM 738 C CA . PRO A 1 100 ? -11.523 15.156 -9.773 1 60.59 100 PRO A CA 1
ATOM 739 C C . PRO A 1 100 ? -12.344 14.875 -8.523 1 60.59 100 PRO A C 1
ATOM 741 O O . PRO A 1 100 ? -13.484 14.414 -8.617 1 60.59 100 PRO A O 1
ATOM 744 N N . ILE A 1 101 ? -11.625 14.93 -7.379 1 66.88 101 ILE A N 1
ATOM 745 C CA . ILE A 1 101 ? -12.352 14.742 -6.133 1 66.88 101 ILE A CA 1
ATOM 746 C C . ILE A 1 101 ? -13.328 15.898 -5.922 1 66.88 101 ILE A C 1
ATOM 748 O O . ILE A 1 101 ? -12.914 17.062 -5.84 1 66.88 101 ILE A O 1
ATOM 752 N N . ALA A 1 102 ? -14.5 15.656 -6.137 1 77.06 102 ALA A N 1
ATOM 753 C CA . ALA A 1 102 ? -15.516 16.656 -5.824 1 77.06 102 ALA A CA 1
ATOM 754 C C . ALA A 1 102 ? -16.203 16.344 -4.5 1 77.06 102 ALA A C 1
ATOM 756 O O . ALA A 1 102 ? -16.703 15.227 -4.301 1 77.06 102 ALA A O 1
ATOM 757 N N . PHE A 1 103 ? -16.031 17.25 -3.557 1 89.94 103 PHE A N 1
ATOM 758 C CA . PHE A 1 103 ? -16.781 17.156 -2.316 1 89.94 103 PHE A CA 1
ATOM 759 C C . PHE A 1 103 ? -18.281 17.359 -2.58 1 89.94 103 PHE A C 1
ATOM 761 O O . PHE A 1 103 ? -18.703 18.438 -2.984 1 89.94 103 PHE A O 1
ATOM 768 N N . GLN A 1 104 ? -19.078 16.406 -2.357 1 92 104 GLN A N 1
ATOM 769 C CA . GLN A 1 104 ? -20.453 16.344 -2.838 1 92 104 GLN A CA 1
ATOM 770 C C . GLN A 1 104 ? -21.406 17.047 -1.879 1 92 104 GLN A C 1
ATOM 772 O O . GLN A 1 104 ? -21.812 18.188 -2.123 1 92 104 GLN A O 1
ATOM 777 N N . GLU A 1 105 ? -21.672 16.375 -0.693 1 94.94 105 GLU A N 1
ATOM 778 C CA . GLU A 1 105 ? -22.594 16.953 0.28 1 94.94 105 GLU A CA 1
ATOM 779 C C . GLU A 1 105 ? -22.062 16.812 1.701 1 94.94 105 GLU A C 1
ATOM 781 O O . GLU A 1 105 ? -21.375 15.844 2.018 1 94.94 105 GLU A O 1
ATOM 786 N N . PRO A 1 106 ? -22.5 17.766 2.512 1 97 106 PRO A N 1
ATOM 787 C CA . PRO A 1 106 ? -22.109 17.641 3.918 1 97 106 PRO A CA 1
ATOM 788 C C . PRO A 1 106 ? -22.75 16.438 4.605 1 97 106 PRO A C 1
ATOM 790 O O . PRO A 1 106 ? -23.922 16.125 4.336 1 97 106 PRO A O 1
ATOM 793 N N . LEU A 1 107 ? -21.938 15.781 5.387 1 97.75 107 LEU A N 1
ATOM 794 C CA . LEU A 1 107 ? -22.469 14.805 6.332 1 97.75 107 LEU A CA 1
ATOM 795 C C . LEU A 1 107 ? -23.047 15.492 7.562 1 97.75 107 LEU A C 1
ATOM 797 O O . LEU A 1 107 ? -22.469 15.414 8.648 1 97.75 107 LEU A O 1
ATOM 801 N N . ALA A 1 108 ? -24.219 16.031 7.453 1 97.62 108 ALA A N 1
ATOM 802 C CA . ALA A 1 108 ? -24.797 16.969 8.422 1 97.62 108 ALA A CA 1
ATOM 803 C C . ALA A 1 108 ? -24.938 16.312 9.797 1 97.62 108 ALA A C 1
ATOM 805 O O . ALA A 1 108 ? -24.562 16.906 10.812 1 97.62 108 ALA A O 1
ATOM 806 N N . PRO A 1 109 ? -25.438 15.016 9.859 1 97.75 109 PRO A N 1
ATOM 807 C CA . PRO A 1 109 ? -25.562 14.422 11.195 1 97.75 109 PRO A CA 1
ATOM 808 C C . PRO A 1 109 ? -24.203 14.25 11.891 1 97.75 109 PRO A C 1
ATOM 810 O O . PRO A 1 109 ? -24.094 14.539 13.086 1 97.75 109 PRO A O 1
ATOM 813 N N . LEU A 1 110 ? -23.219 13.828 11.172 1 98.62 110 LEU A N 1
ATOM 814 C CA . LEU A 1 110 ? -21.891 13.664 11.75 1 98.62 110 LEU A CA 1
ATOM 815 C C . LEU A 1 110 ? -21.297 15.016 12.133 1 98.62 110 LEU A C 1
ATOM 817 O O . LEU A 1 110 ? -20.703 15.156 13.203 1 98.62 110 LEU A O 1
ATOM 821 N N . GLN A 1 111 ? -21.438 16 11.281 1 98.69 111 GLN A N 1
ATOM 822 C CA . GLN A 1 111 ? -20.906 17.328 11.547 1 98.69 111 GLN A CA 1
ATOM 823 C C . GLN A 1 111 ? -21.5 17.906 12.836 1 98.69 111 GLN A C 1
ATOM 825 O O . GLN A 1 111 ? -20.781 18.516 13.633 1 98.69 111 GLN A O 1
ATOM 830 N N . THR A 1 112 ? -22.812 17.703 13.016 1 98.5 112 THR A N 1
ATOM 831 C CA . THR A 1 112 ? -23.469 18.172 14.219 1 98.5 112 THR A CA 1
ATOM 832 C C . THR A 1 112 ? -22.906 17.484 15.461 1 98.5 112 THR A C 1
ATOM 834 O O . THR A 1 112 ? -22.641 18.141 16.469 1 98.5 112 THR A O 1
ATOM 837 N N . GLN A 1 113 ? -22.656 16.219 15.352 1 98.44 113 GLN A N 1
ATOM 838 C CA . GLN A 1 113 ? -22.094 15.461 16.469 1 98.44 113 GLN A CA 1
ATOM 839 C C . GLN A 1 113 ? -20.688 15.938 16.812 1 98.44 113 GLN A C 1
ATOM 841 O O . GLN A 1 113 ? -20.359 16.125 17.984 1 98.44 113 GLN A O 1
ATOM 846 N N . LEU A 1 114 ? -19.922 16.141 15.852 1 98.88 114 LEU A N 1
ATOM 847 C CA . LEU A 1 114 ? -18.547 16.547 16.062 1 98.88 114 LEU A CA 1
ATOM 848 C C . LEU A 1 114 ? -18.469 17.984 16.578 1 98.88 114 LEU A C 1
ATOM 850 O O . LEU A 1 114 ? -17.641 18.297 17.438 1 98.88 114 LEU A O 1
ATOM 854 N N . ALA A 1 115 ? -19.297 18.828 16.047 1 98.44 115 ALA A N 1
ATOM 855 C CA . ALA A 1 115 ? -19.359 20.203 16.531 1 98.44 115 ALA A CA 1
ATOM 856 C C . ALA A 1 115 ? -19.719 20.25 18.016 1 98.44 115 ALA A C 1
ATOM 858 O O . ALA A 1 115 ? -19.172 21.062 18.766 1 98.44 115 ALA A O 1
ATOM 859 N N . ALA A 1 116 ? -20.578 19.375 18.406 1 98.19 116 ALA A N 1
ATOM 860 C CA . ALA A 1 116 ? -20.969 19.328 19.812 1 98.19 116 ALA A CA 1
ATOM 861 C C . ALA A 1 116 ? -19.797 18.906 20.688 1 98.19 116 ALA A C 1
ATOM 863 O O . ALA A 1 116 ? -19.609 19.453 21.781 1 98.19 116 ALA A O 1
ATOM 864 N N . LEU A 1 117 ? -19.031 17.953 20.234 1 98.06 117 LEU A N 1
ATOM 865 C CA . LEU A 1 117 ? -17.844 17.531 20.969 1 98.06 117 LEU A CA 1
ATOM 866 C C . LEU A 1 117 ? -16.859 18.672 21.125 1 98.06 117 LEU A C 1
ATOM 868 O O . LEU A 1 117 ? -16.281 18.875 22.203 1 98.06 117 LEU A O 1
ATOM 872 N N . ILE A 1 118 ? -16.641 19.406 20.125 1 98.44 118 ILE A N 1
ATOM 873 C CA . ILE A 1 118 ? -15.68 20.5 20.094 1 98.44 118 ILE A CA 1
ATOM 874 C C . ILE A 1 118 ? -16.141 21.625 21.031 1 98.44 118 ILE A C 1
ATOM 876 O O . ILE A 1 118 ? -15.344 22.219 21.75 1 98.44 118 ILE A O 1
ATOM 880 N N . GLN A 1 119 ? -17.438 21.875 21.062 1 97.69 119 GLN A N 1
ATOM 881 C CA . GLN A 1 119 ? -18.016 22.953 21.859 1 97.69 119 GLN A CA 1
ATOM 882 C C . GLN A 1 119 ? -17.828 22.688 23.344 1 97.69 119 GLN A C 1
ATOM 884 O O . GLN A 1 119 ? -17.844 23.625 24.156 1 97.69 119 GLN A O 1
ATOM 889 N N . GLN A 1 120 ? -17.609 21.5 23.688 1 97.75 120 GLN A N 1
ATOM 890 C CA . GLN A 1 120 ? -17.406 21.141 25.078 1 97.75 120 GLN A CA 1
ATOM 891 C C . GLN A 1 120 ? -16.031 21.547 25.562 1 97.75 120 GLN A C 1
ATOM 893 O O . GLN A 1 120 ? -15.758 21.547 26.766 1 97.75 120 GLN A O 1
ATOM 898 N N . GLN A 1 121 ? -15.18 21.938 24.672 1 97.69 121 GLN A N 1
ATOM 899 C CA . GLN A 1 121 ? -13.812 22.344 25 1 97.69 121 GLN A CA 1
ATOM 900 C C . GLN A 1 121 ? -13.562 23.781 24.562 1 97.69 121 GLN A C 1
ATOM 902 O O . GLN A 1 121 ? -12.797 24.031 23.625 1 97.69 121 GLN A O 1
ATOM 907 N N . PRO A 1 122 ? -14.031 24.766 25.281 1 95.75 122 PRO A N 1
ATOM 908 C CA . PRO A 1 122 ? -13.992 26.156 24.828 1 95.75 122 PRO A CA 1
ATOM 909 C C . PRO A 1 122 ? -12.578 26.719 24.781 1 95.75 122 PRO A C 1
ATOM 911 O O . PRO A 1 122 ? -12.328 27.719 24.109 1 95.75 122 PRO A O 1
ATOM 914 N N . ALA A 1 123 ? -11.656 26.109 25.516 1 97.62 123 ALA A N 1
ATOM 915 C CA . ALA A 1 123 ? -10.281 26.594 25.531 1 97.62 123 ALA A CA 1
ATOM 916 C C . ALA A 1 123 ? -9.531 26.188 24.266 1 97.62 123 ALA A C 1
ATOM 918 O O . ALA A 1 123 ? -8.453 26.703 23.984 1 97.62 123 ALA A O 1
ATOM 919 N N . LEU A 1 124 ? -10.109 25.266 23.516 1 98.69 124 LEU A N 1
ATOM 920 C CA . LEU A 1 124 ? -9.516 24.734 22.297 1 98.69 124 LEU A CA 1
ATOM 921 C C . LEU A 1 124 ? -10.188 25.328 21.062 1 98.69 124 LEU A C 1
ATOM 923 O O . LEU A 1 124 ? -11.359 25.719 21.109 1 98.69 124 LEU A O 1
ATOM 927 N N . LYS A 1 125 ? -9.43 25.453 19.984 1 98.62 125 LYS A N 1
ATOM 928 C CA . LYS A 1 125 ? -9.961 25.797 18.672 1 98.62 125 LYS A CA 1
ATOM 929 C C . LYS A 1 125 ? -9.625 24.719 17.641 1 98.62 125 LYS A C 1
ATOM 931 O O . LYS A 1 125 ? -8.477 24.594 17.219 1 98.62 125 LYS A O 1
ATOM 936 N N . ALA A 1 126 ? -10.664 24.078 17.234 1 98.69 126 ALA A N 1
ATOM 937 C CA . ALA A 1 126 ? -10.469 22.906 16.391 1 98.69 126 ALA A CA 1
ATOM 938 C C . ALA A 1 126 ? -10.812 23.219 14.938 1 98.69 126 ALA A C 1
ATOM 940 O O . ALA A 1 126 ? -11.836 23.859 14.656 1 98.69 126 ALA A O 1
ATOM 941 N N . GLU A 1 127 ? -9.945 22.875 14.039 1 98.81 127 GLU A N 1
ATOM 942 C CA . GLU A 1 127 ? -10.148 22.906 12.594 1 98.81 127 GLU A CA 1
ATOM 943 C C . GLU A 1 127 ? -10.18 21.484 12.016 1 98.81 127 GLU A C 1
ATOM 945 O O . GLU A 1 127 ? -9.266 20.703 12.25 1 98.81 127 GLU A O 1
ATOM 950 N N . LEU A 1 128 ? -11.266 21.188 11.32 1 98.94 128 LEU A N 1
ATOM 951 C CA . LEU A 1 128 ? -11.492 19.812 10.875 1 98.94 128 LEU A CA 1
ATOM 952 C C . LEU A 1 128 ? -12.062 19.797 9.461 1 98.94 128 LEU A C 1
ATOM 954 O O . LEU A 1 128 ? -12.945 20.578 9.133 1 98.94 128 LEU A O 1
ATOM 958 N N . PHE A 1 129 ? -11.508 18.953 8.664 1 98.88 129 PHE A N 1
ATOM 959 C CA . PHE A 1 129 ? -12.109 18.562 7.395 1 98.88 129 PHE A CA 1
ATOM 960 C C . PHE A 1 129 ? -11.953 17.078 7.156 1 98.88 129 PHE A C 1
ATOM 962 O O . PHE A 1 129 ? -10.883 16.5 7.398 1 98.88 129 PHE A O 1
ATOM 969 N N . LEU A 1 130 ? -13 16.391 6.801 1 98.69 130 LEU A N 1
ATOM 970 C CA . LEU A 1 130 ? -12.898 14.977 6.422 1 98.69 130 LEU A CA 1
ATOM 971 C C . LEU A 1 130 ? -13.836 14.656 5.266 1 98.69 130 LEU A C 1
ATOM 973 O O . LEU A 1 130 ? -14.805 15.383 5.027 1 98.69 130 LEU A O 1
ATOM 977 N N . THR A 1 131 ? -13.469 13.656 4.523 1 98.25 131 THR A N 1
ATOM 978 C CA . THR A 1 131 ? -14.297 13.25 3.395 1 98.25 131 THR A CA 1
ATOM 979 C C . THR A 1 131 ? -14.391 11.727 3.316 1 98.25 131 THR A C 1
ATOM 981 O O . THR A 1 131 ? -13.398 11.023 3.518 1 98.25 131 THR A O 1
ATOM 984 N N . ASP A 1 132 ? -15.617 11.242 3.133 1 96.88 132 ASP A N 1
ATOM 985 C CA . ASP A 1 132 ? -15.891 9.859 2.746 1 96.88 132 ASP A CA 1
ATOM 986 C C . ASP A 1 132 ? -15.578 9.633 1.27 1 96.88 132 ASP A C 1
ATOM 988 O O . ASP A 1 132 ? -16.25 10.172 0.393 1 96.88 132 ASP A O 1
ATOM 992 N N . LEU A 1 133 ? -14.648 8.797 0.966 1 95.25 133 LEU A N 1
ATOM 993 C CA . LEU A 1 133 ? -14.164 8.688 -0.407 1 95.25 133 LEU A CA 1
ATOM 994 C C . LEU A 1 133 ? -15.102 7.816 -1.24 1 95.25 133 LEU A C 1
ATOM 996 O O . LEU A 1 133 ? -14.992 7.781 -2.469 1 95.25 133 LEU A O 1
ATOM 1000 N N . ASP A 1 134 ? -16.047 7.141 -0.608 1 91.44 134 ASP A N 1
ATOM 1001 C CA . ASP A 1 134 ? -17.031 6.348 -1.341 1 91.44 134 ASP A CA 1
ATOM 1002 C C . ASP A 1 134 ? -18.125 7.234 -1.924 1 91.44 134 ASP A C 1
ATOM 1004 O O . ASP A 1 134 ? -18.656 6.957 -3.006 1 91.44 134 ASP A O 1
ATOM 1008 N N . THR A 1 135 ? -18.422 8.312 -1.218 1 91.69 135 THR A N 1
ATOM 1009 C CA . THR A 1 135 ? -19.562 9.125 -1.628 1 91.69 135 THR A CA 1
ATOM 1010 C C . THR A 1 135 ? -19.109 10.523 -2.045 1 91.69 135 THR A C 1
ATOM 1012 O O . THR A 1 135 ? -19.828 11.234 -2.744 1 91.69 135 THR A O 1
ATOM 1015 N N . GLY A 1 136 ? -17.969 10.906 -1.538 1 94.31 136 GLY A N 1
ATOM 1016 C CA . GLY A 1 136 ? -17.531 12.289 -1.703 1 94.31 136 GLY A CA 1
ATOM 1017 C C . GLY A 1 136 ? -18.109 13.227 -0.665 1 94.31 136 GLY A C 1
ATOM 1018 O O . GLY A 1 136 ? -17.781 14.414 -0.646 1 94.31 136 GLY A O 1
ATOM 1019 N N . ASN A 1 137 ? -18.938 12.695 0.221 1 96.75 137 ASN A N 1
ATOM 1020 C CA . ASN A 1 137 ? -19.516 13.531 1.273 1 96.75 137 ASN A CA 1
ATOM 1021 C C . ASN A 1 137 ? -18.453 13.945 2.293 1 96.75 137 ASN A C 1
ATOM 1023 O O . ASN A 1 137 ? -17.422 13.297 2.422 1 96.75 137 ASN A O 1
ATOM 1027 N N . TYR A 1 138 ? -18.75 15.125 2.994 1 98.31 138 TYR A N 1
ATOM 1028 C CA . TYR A 1 138 ? -17.656 15.688 3.793 1 98.31 138 TYR A CA 1
ATOM 1029 C C . TYR A 1 138 ? -18.203 16.328 5.066 1 98.31 138 TYR A C 1
ATOM 1031 O O . TYR A 1 138 ? -19.406 16.516 5.211 1 98.31 138 TYR A O 1
ATOM 1039 N N . VAL A 1 139 ? -17.297 16.453 6.031 1 98.88 139 VAL A N 1
ATOM 1040 C CA . VAL A 1 139 ? -17.469 17.328 7.195 1 98.88 139 VAL A CA 1
ATOM 1041 C C . VAL A 1 139 ? -16.5 18.5 7.109 1 98.88 139 VAL A C 1
ATOM 1043 O O . VAL A 1 139 ? -15.328 18.328 6.793 1 98.88 139 VAL A O 1
ATOM 1046 N N . ASP A 1 140 ? -17.047 19.688 7.355 1 98.75 140 ASP A N 1
ATOM 1047 C CA . ASP A 1 140 ? -16.266 20.906 7.348 1 98.75 140 ASP A CA 1
ATOM 1048 C C . ASP A 1 140 ? -16.531 21.734 8.602 1 98.75 140 ASP A C 1
ATOM 1050 O O . ASP A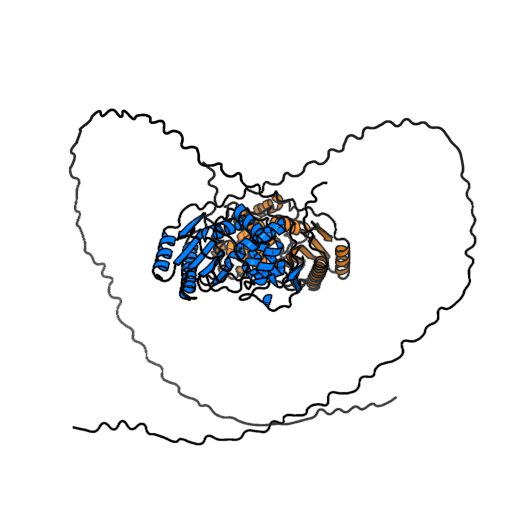 1 140 ? -17.578 22.359 8.727 1 98.75 140 ASP A O 1
ATOM 1054 N N . ILE A 1 141 ? -15.625 21.703 9.5 1 98.81 141 ILE A N 1
ATOM 1055 C CA . ILE A 1 141 ? -15.648 22.578 10.672 1 98.81 141 ILE A CA 1
ATOM 1056 C C . ILE A 1 141 ? -14.414 23.469 10.672 1 98.81 141 ILE A C 1
ATOM 1058 O O . ILE A 1 141 ? -13.344 23.062 11.133 1 98.81 141 ILE A O 1
ATOM 1062 N N . ASN A 1 142 ? -14.578 24.688 10.125 1 98.5 142 ASN A N 1
ATOM 1063 C CA . ASN A 1 142 ? -13.477 25.641 9.969 1 98.5 142 ASN A CA 1
ATOM 1064 C C . ASN A 1 142 ? -12.352 25.062 9.133 1 98.5 142 ASN A C 1
ATOM 1066 O O . ASN A 1 142 ? -11.172 25.266 9.43 1 98.5 142 ASN A O 1
ATOM 1070 N N . GLY A 1 143 ? -12.664 24.312 8.148 1 98.56 143 GLY A N 1
ATOM 1071 C CA . GLY A 1 143 ? -11.695 23.547 7.379 1 98.56 143 GLY A CA 1
ATOM 1072 C C . GLY A 1 143 ? -10.805 24.406 6.512 1 98.56 143 GLY A C 1
ATOM 1073 O O . GLY A 1 143 ? -9.758 23.969 6.047 1 98.56 143 GLY A O 1
ATOM 1074 N N . THR A 1 144 ? -11.141 25.656 6.273 1 98.31 144 THR A N 1
ATOM 1075 C CA . THR A 1 144 ? -10.375 26.562 5.414 1 98.31 144 THR A CA 1
ATOM 1076 C C . THR A 1 144 ? -9.594 27.562 6.246 1 98.31 144 THR A C 1
ATOM 1078 O O . THR A 1 144 ? -8.93 28.453 5.699 1 98.31 144 THR A O 1
ATOM 1081 N N . THR A 1 145 ? -9.703 27.438 7.531 1 98.56 145 THR A N 1
ATOM 1082 C CA . THR A 1 145 ? -8.984 28.344 8.414 1 98.56 145 THR A CA 1
ATOM 1083 C C . THR A 1 145 ? -7.492 28.031 8.422 1 98.56 145 THR A C 1
ATOM 1085 O O . THR A 1 145 ? -7.098 26.875 8.586 1 98.56 145 THR A O 1
ATOM 1088 N N . SER A 1 146 ? -6.703 29.078 8.18 1 98.81 146 SER A N 1
ATOM 1089 C CA . SER A 1 146 ? -5.254 28.922 8.266 1 98.81 146 SER A CA 1
ATOM 1090 C C . SER A 1 146 ? -4.812 28.578 9.68 1 98.81 146 SER A C 1
ATOM 1092 O O . SER A 1 146 ? -5.273 29.203 10.641 1 98.81 146 SER A O 1
ATOM 1094 N N . ILE A 1 147 ? -3.979 27.609 9.82 1 98.88 147 ILE A N 1
ATOM 1095 C CA . ILE A 1 147 ? -3.482 27.141 11.109 1 98.88 147 ILE A CA 1
ATOM 1096 C C . ILE A 1 147 ? -2.037 26.656 10.969 1 98.88 147 ILE A C 1
ATOM 1098 O O . ILE A 1 147 ? -1.642 26.172 9.906 1 98.88 147 ILE A O 1
ATOM 1102 N N . PRO A 1 148 ? -1.181 26.875 12.016 1 98.88 148 PRO A N 1
ATOM 1103 C CA . PRO A 1 148 ? 0.157 26.281 11.953 1 98.88 148 PRO A CA 1
ATOM 1104 C C . PRO A 1 148 ? 0.124 24.781 11.672 1 98.88 148 PRO A C 1
ATOM 1106 O O . PRO A 1 148 ? -0.637 24.047 12.305 1 98.88 148 PRO A O 1
ATOM 1109 N N . ALA A 1 149 ? 0.935 24.359 10.766 1 98.88 149 ALA A N 1
ATOM 1110 C CA . ALA A 1 149 ? 0.898 22.969 10.305 1 98.88 149 ALA A CA 1
ATOM 1111 C C . ALA A 1 149 ? 1.616 22.047 11.289 1 98.88 149 ALA A C 1
ATOM 1113 O O . ALA A 1 149 ? 1.353 20.844 11.32 1 98.88 149 ALA A O 1
ATOM 1114 N N . ALA A 1 150 ? 2.463 22.656 12.062 1 98.69 150 ALA A N 1
ATOM 1115 C CA . ALA A 1 150 ? 3.406 21.797 12.766 1 98.69 150 ALA A CA 1
ATOM 1116 C C . ALA A 1 150 ? 3.979 20.734 11.836 1 98.69 150 ALA A C 1
ATOM 1118 O O . ALA A 1 150 ? 4.273 21.016 10.672 1 98.69 150 ALA A O 1
ATOM 1119 N N . SER A 1 151 ? 4.188 19.484 12.273 1 98.88 151 SER A N 1
ATOM 1120 C CA . SER A 1 151 ? 4.883 18.484 11.477 1 98.88 151 SER A CA 1
ATOM 1121 C C . SER A 1 151 ? 3.965 17.891 10.414 1 98.88 151 SER A C 1
ATOM 1123 O O . SER A 1 151 ? 4.406 17.109 9.57 1 98.88 151 SER A O 1
ATOM 1125 N N . THR A 1 152 ? 2.713 18.234 10.367 1 98.94 152 THR A N 1
ATOM 1126 C CA . THR A 1 152 ? 1.879 17.75 9.266 1 98.94 152 THR A CA 1
ATOM 1127 C C . THR A 1 152 ? 2.33 18.359 7.941 1 98.94 152 THR A C 1
ATOM 1129 O O . THR A 1 152 ? 1.99 17.844 6.875 1 98.94 152 THR A O 1
ATOM 1132 N N . ILE A 1 153 ? 3.137 19.453 7.977 1 98.94 153 ILE A N 1
ATOM 1133 C CA . ILE A 1 153 ? 3.68 20.094 6.781 1 98.94 153 ILE A CA 1
ATOM 1134 C C . ILE A 1 153 ? 4.559 19.094 6.023 1 98.94 153 ILE A C 1
ATOM 1136 O O . ILE A 1 153 ? 4.875 19.312 4.852 1 98.94 153 ILE A O 1
ATOM 1140 N N . LYS A 1 154 ? 4.969 18.031 6.676 1 98.94 154 LYS A N 1
ATOM 1141 C CA . LYS A 1 154 ? 5.852 17.031 6.074 1 98.94 154 LYS A CA 1
ATOM 1142 C C . LYS A 1 154 ? 5.113 16.203 5.031 1 98.94 154 LYS A C 1
ATOM 1144 O O . LYS A 1 154 ? 5.738 15.562 4.184 1 98.94 154 LYS A O 1
ATOM 1149 N N . ILE A 1 155 ? 3.783 16.219 5.039 1 99 155 ILE A N 1
ATOM 1150 C CA . ILE A 1 155 ? 2.996 15.477 4.062 1 99 155 ILE A CA 1
ATOM 1151 C C . ILE A 1 155 ? 3.168 16.094 2.678 1 99 155 ILE A C 1
ATOM 1153 O O . ILE A 1 155 ? 3.561 15.414 1.729 1 99 155 ILE A O 1
ATOM 1157 N N . PRO A 1 156 ? 2.932 17.391 2.529 1 98.94 156 PRO A N 1
ATOM 1158 C CA . PRO A 1 156 ? 3.145 17.938 1.187 1 98.94 156 PRO A CA 1
ATOM 1159 C C . PRO A 1 156 ? 4.613 17.922 0.769 1 98.94 156 PRO A C 1
ATOM 1161 O O . PRO A 1 156 ? 4.918 17.828 -0.422 1 98.94 156 PRO A O 1
ATOM 1164 N N . VAL A 1 157 ? 5.57 17.984 1.71 1 99 157 VAL A N 1
ATOM 1165 C CA . VAL A 1 157 ? 6.98 17.844 1.361 1 99 157 VAL A CA 1
ATOM 1166 C C . VAL A 1 157 ? 7.223 16.453 0.772 1 99 157 VAL A C 1
ATOM 1168 O O . VAL A 1 157 ? 7.91 16.312 -0.241 1 99 157 VAL A O 1
ATOM 1171 N N . LEU A 1 158 ? 6.621 15.438 1.387 1 99 158 LEU A N 1
ATOM 1172 C CA . LEU A 1 158 ? 6.734 14.078 0.882 1 99 158 LEU A CA 1
ATOM 1173 C C . LEU A 1 158 ? 6.121 13.953 -0.509 1 99 158 LEU A C 1
ATOM 1175 O O . LEU A 1 158 ? 6.68 13.289 -1.382 1 99 158 LEU A O 1
ATOM 1179 N N . ALA A 1 159 ? 4.988 14.609 -0.704 1 98.94 159 ALA A N 1
ATOM 1180 C CA . ALA A 1 159 ? 4.359 14.602 -2.021 1 98.94 159 ALA A CA 1
ATOM 1181 C C . ALA A 1 159 ? 5.273 15.234 -3.068 1 98.94 159 ALA A C 1
ATOM 1183 O O . ALA A 1 159 ? 5.426 14.703 -4.172 1 98.94 159 ALA A O 1
ATOM 1184 N N . ALA A 1 160 ? 5.879 16.328 -2.746 1 98.94 160 ALA A N 1
ATOM 1185 C CA . ALA A 1 160 ? 6.801 17 -3.664 1 98.94 160 ALA A CA 1
ATOM 1186 C C . ALA A 1 160 ? 7.992 16.109 -3.994 1 98.94 160 ALA A C 1
ATOM 1188 O O . ALA A 1 160 ? 8.438 16.062 -5.141 1 98.94 160 ALA A O 1
ATOM 1189 N N . LEU A 1 161 ? 8.461 15.43 -2.994 1 98.94 161 LEU A N 1
ATOM 1190 C CA . LEU A 1 161 ? 9.57 14.5 -3.219 1 98.94 161 LEU A CA 1
ATOM 1191 C C . LEU A 1 161 ? 9.172 13.406 -4.199 1 98.94 161 LEU A C 1
ATOM 1193 O O . LEU A 1 161 ? 9.906 13.117 -5.148 1 98.94 161 LEU A O 1
ATOM 1197 N N . MET A 1 162 ? 8.016 12.789 -3.98 1 98.81 162 MET A N 1
ATOM 1198 C CA . MET A 1 162 ? 7.586 11.688 -4.836 1 98.81 162 MET A CA 1
ATOM 1199 C C . MET A 1 162 ? 7.324 12.172 -6.258 1 98.81 162 MET A C 1
ATOM 1201 O O . MET A 1 162 ? 7.551 11.438 -7.219 1 98.81 162 MET A O 1
ATOM 1205 N N . GLU A 1 163 ? 6.836 13.398 -6.355 1 98.69 163 GLU A N 1
ATOM 1206 C CA . GLU A 1 163 ? 6.684 13.977 -7.684 1 98.69 163 GLU A CA 1
ATOM 1207 C C . GLU A 1 163 ? 8.031 14.117 -8.383 1 98.69 163 GLU A C 1
ATOM 1209 O O . GLU A 1 163 ? 8.164 13.805 -9.57 1 98.69 163 GLU A O 1
ATOM 1214 N N . ALA A 1 164 ? 9.031 14.562 -7.699 1 98.56 164 ALA A N 1
ATOM 1215 C CA . ALA A 1 164 ? 10.367 14.695 -8.266 1 98.56 164 ALA A CA 1
ATOM 1216 C C . ALA A 1 164 ? 10.93 13.328 -8.664 1 98.56 164 ALA A C 1
ATOM 1218 O O . ALA A 1 164 ? 11.617 13.211 -9.68 1 98.56 164 ALA A O 1
ATOM 1219 N N . VAL A 1 165 ? 10.633 12.352 -7.895 1 97.44 165 VAL A N 1
ATOM 1220 C CA . VAL A 1 165 ? 11.094 10.992 -8.18 1 97.44 165 VAL A CA 1
ATOM 1221 C C . VAL A 1 165 ? 10.469 10.5 -9.484 1 97.44 165 VAL A C 1
ATOM 1223 O O . VAL A 1 165 ? 11.172 9.992 -10.359 1 97.44 165 VAL A O 1
ATOM 1226 N N . GLN A 1 166 ? 9.156 10.688 -9.609 1 95.38 166 GLN A N 1
ATOM 1227 C CA . GLN A 1 166 ? 8.484 10.188 -10.805 1 95.38 166 GLN A CA 1
ATOM 1228 C C . GLN A 1 166 ? 8.93 10.945 -12.047 1 95.38 166 GLN A C 1
ATOM 1230 O O . GLN A 1 166 ? 8.836 10.43 -13.164 1 95.38 166 GLN A O 1
ATOM 1235 N N . GLN A 1 167 ? 9.461 12.188 -11.836 1 96.06 167 GLN A N 1
ATOM 1236 C CA . GLN A 1 167 ? 9.938 13.008 -12.945 1 96.06 167 GLN A CA 1
ATOM 1237 C C . GLN A 1 167 ? 11.398 12.703 -13.266 1 96.06 167 GLN A C 1
ATOM 1239 O O . GLN A 1 167 ? 11.977 13.305 -14.164 1 96.06 167 GLN A O 1
ATOM 1244 N N . GLY A 1 168 ? 12 11.867 -12.508 1 94.5 168 GLY A N 1
ATOM 1245 C CA . GLY A 1 168 ? 13.383 11.484 -12.734 1 94.5 168 GLY A CA 1
ATOM 1246 C C . GLY A 1 168 ? 14.375 12.508 -12.227 1 94.5 168 GLY A C 1
ATOM 1247 O O . GLY A 1 168 ? 15.562 12.438 -12.547 1 94.5 168 GLY A O 1
ATOM 1248 N N . LYS A 1 169 ? 13.906 13.453 -11.453 1 97.44 169 LYS A N 1
ATOM 1249 C CA . LYS A 1 169 ? 14.766 14.523 -10.953 1 97.44 169 LYS A CA 1
ATOM 1250 C C . LYS A 1 169 ? 15.484 14.109 -9.672 1 97.44 169 LYS A C 1
ATOM 1252 O O . LYS A 1 169 ? 16.5 14.703 -9.305 1 97.44 169 LYS A O 1
ATOM 1257 N N . VAL A 1 170 ? 14.93 13.133 -8.992 1 97.62 170 VAL A N 1
ATOM 1258 C CA . VAL A 1 170 ? 15.477 12.617 -7.738 1 97.62 170 VAL A CA 1
ATOM 1259 C C . VAL A 1 170 ? 15.484 11.094 -7.762 1 97.62 170 VAL A C 1
ATOM 1261 O O . VAL A 1 170 ? 14.516 10.469 -8.195 1 97.62 170 VAL A O 1
ATOM 1264 N N . ARG A 1 171 ? 16.578 10.508 -7.402 1 95.94 171 ARG A N 1
ATOM 1265 C CA . ARG A 1 171 ? 16.641 9.062 -7.203 1 95.94 171 ARG A CA 1
ATOM 1266 C C . ARG A 1 171 ? 16.531 8.719 -5.723 1 95.94 171 ARG A C 1
ATOM 1268 O O . ARG A 1 171 ? 17.141 9.383 -4.875 1 95.94 171 ARG A O 1
ATOM 1275 N N . LEU A 1 172 ? 15.898 7.672 -5.48 1 96.44 172 LEU A N 1
ATOM 1276 C CA . LEU A 1 172 ? 15.633 7.297 -4.094 1 96.44 172 LEU A CA 1
ATOM 1277 C C . LEU A 1 172 ? 16.906 6.805 -3.416 1 96.44 172 LEU A C 1
ATOM 1279 O O . LEU A 1 172 ? 17.031 6.859 -2.189 1 96.44 172 LEU A O 1
ATOM 1283 N N . ASP A 1 173 ? 17.875 6.312 -4.168 1 94.69 173 ASP A N 1
ATOM 1284 C CA . ASP A 1 173 ? 19.078 5.75 -3.578 1 94.69 173 ASP A CA 1
ATOM 1285 C C . ASP A 1 173 ? 20.203 6.773 -3.559 1 94.69 173 ASP A C 1
ATOM 1287 O O . ASP A 1 173 ? 21.312 6.469 -3.113 1 94.69 173 ASP A O 1
ATOM 1291 N N . GLU A 1 174 ? 19.922 7.926 -4.066 1 95.81 174 GLU A N 1
ATOM 1292 C CA . GLU A 1 174 ? 21.016 8.898 -4.035 1 95.81 174 GLU A CA 1
ATOM 1293 C C . GLU A 1 174 ? 21.297 9.359 -2.605 1 95.81 174 GLU A C 1
ATOM 1295 O O . GLU A 1 174 ? 20.422 9.32 -1.746 1 95.81 174 GLU A O 1
ATOM 1300 N N . GLN A 1 175 ? 22.547 9.828 -2.361 1 97.25 175 GLN A N 1
ATOM 1301 C CA . GLN A 1 175 ? 23.016 10.195 -1.026 1 97.25 175 GLN A CA 1
ATOM 1302 C C . GLN A 1 175 ? 22.875 11.703 -0.798 1 97.25 175 GLN A C 1
ATOM 1304 O O . GLN A 1 175 ? 23.297 12.5 -1.639 1 97.25 175 GLN A O 1
ATOM 1309 N N . LEU A 1 176 ? 22.281 12.031 0.325 1 98.75 176 LEU A N 1
ATOM 1310 C CA . LEU A 1 176 ? 22.234 13.398 0.818 1 98.75 176 LEU A CA 1
ATOM 1311 C C . LEU A 1 176 ? 23.25 13.617 1.93 1 98.75 176 LEU A C 1
ATOM 1313 O O . LEU A 1 176 ? 23.359 12.797 2.848 1 98.75 176 LEU A O 1
ATOM 1317 N N . THR A 1 177 ? 23.969 14.656 1.841 1 98.75 177 THR A N 1
ATOM 1318 C CA . THR A 1 177 ? 24.953 15 2.863 1 98.75 177 THR A CA 1
ATOM 1319 C C . THR A 1 177 ? 24.375 16.016 3.852 1 98.75 177 THR A C 1
ATOM 1321 O O . THR A 1 177 ? 23.891 17.062 3.451 1 98.75 177 THR A O 1
ATOM 1324 N N . MET A 1 178 ? 24.438 15.703 5.078 1 98.75 178 MET A N 1
ATOM 1325 C CA . MET A 1 178 ? 23.938 16.594 6.129 1 98.75 178 MET A CA 1
ATOM 1326 C C . MET A 1 178 ? 24.922 17.719 6.41 1 98.75 178 MET A C 1
ATOM 1328 O O . MET A 1 178 ? 26.062 17.453 6.812 1 98.75 178 MET A O 1
ATOM 1332 N N . THR A 1 179 ? 24.5 18.906 6.215 1 98.62 179 THR A N 1
ATOM 1333 C CA . THR A 1 179 ? 25.297 20.078 6.527 1 98.62 179 THR A CA 1
ATOM 1334 C C . THR A 1 179 ? 24.781 20.781 7.781 1 98.62 179 THR A C 1
ATOM 1336 O O . THR A 1 179 ? 23.625 20.594 8.156 1 98.62 179 THR A O 1
ATOM 1339 N N . GLN A 1 180 ? 25.578 21.531 8.367 1 98.56 180 GLN A N 1
ATOM 1340 C CA . GLN A 1 180 ? 25.281 22.141 9.656 1 98.56 180 GLN A CA 1
ATOM 1341 C C . GLN A 1 180 ? 24.031 22.984 9.594 1 98.56 180 GLN A C 1
ATOM 1343 O O . GLN A 1 180 ? 23.234 23.016 10.539 1 98.56 180 GLN A O 1
ATOM 1348 N N . ASP A 1 181 ? 23.859 23.703 8.523 1 98.25 181 ASP A N 1
ATOM 1349 C CA . ASP A 1 181 ? 22.75 24.656 8.391 1 98.25 181 ASP A CA 1
ATOM 1350 C C . ASP A 1 181 ? 21.406 23.922 8.312 1 98.25 181 ASP A C 1
ATOM 1352 O O . ASP A 1 181 ? 20.359 24.547 8.492 1 98.25 181 ASP A O 1
ATOM 1356 N N . LEU A 1 182 ? 21.453 22.594 8.094 1 98.62 182 LEU A N 1
ATOM 1357 C CA . LEU A 1 182 ? 20.219 21.844 7.906 1 98.62 182 LEU A CA 1
ATOM 1358 C C . LEU A 1 182 ? 19.891 21.016 9.148 1 98.62 182 LEU A C 1
ATOM 1360 O O . LEU A 1 182 ? 18.812 20.422 9.242 1 98.62 182 LEU A O 1
ATOM 1364 N N . VAL A 1 183 ? 20.75 20.984 10.109 1 98.81 183 VAL A N 1
ATOM 1365 C CA . VAL A 1 183 ? 20.516 20.25 11.352 1 98.81 183 VAL A CA 1
ATOM 1366 C C . VAL A 1 183 ? 19.453 20.953 12.18 1 98.81 183 VAL A C 1
ATOM 1368 O O . VAL A 1 183 ? 19.5 22.172 12.352 1 98.81 183 VAL A O 1
ATOM 1371 N N . ALA A 1 184 ? 18.578 20.219 12.617 1 98.75 184 ALA A N 1
ATOM 1372 C CA . ALA A 1 184 ? 17.469 20.766 13.398 1 98.75 184 ALA A CA 1
ATOM 1373 C C . ALA A 1 184 ? 17.25 19.953 14.672 1 98.75 184 ALA A C 1
ATOM 1375 O O . ALA A 1 184 ? 17.344 18.719 14.656 1 98.75 184 ALA A O 1
ATOM 1376 N N . SER A 1 185 ? 16.844 20.656 15.734 1 97.5 185 SER A N 1
ATOM 1377 C CA . SER A 1 185 ? 16.562 20.031 17.031 1 97.5 185 SER A CA 1
ATOM 1378 C C . SER A 1 185 ? 15.148 19.469 17.078 1 97.5 185 SER A C 1
ATOM 1380 O O . SER A 1 185 ? 14.469 19.391 16.062 1 97.5 185 SER A O 1
ATOM 1382 N N . GLU A 1 186 ? 14.727 19.062 18.344 1 96.88 186 GLU A N 1
ATOM 1383 C CA . GLU A 1 186 ? 13.406 18.547 18.688 1 96.88 186 GLU A CA 1
ATOM 1384 C C . GLU A 1 186 ? 13.219 17.125 18.156 1 96.88 186 GLU A C 1
ATOM 1386 O O . GLU A 1 186 ? 13.883 16.203 18.625 1 96.88 186 GLU A O 1
ATOM 1391 N N . ALA A 1 187 ? 12.562 16.984 17.094 1 98.31 187 ALA A N 1
ATOM 1392 C CA . ALA A 1 187 ? 12.219 15.625 16.688 1 98.31 187 ALA A CA 1
ATOM 1393 C C . ALA A 1 187 ? 13.281 15.047 15.75 1 98.31 187 ALA A C 1
ATOM 1395 O O . ALA A 1 187 ? 13.789 15.75 14.867 1 98.31 187 ALA A O 1
ATOM 1396 N N . GLY A 1 188 ? 13.523 13.75 15.984 1 98.5 188 GLY A N 1
ATOM 1397 C CA . GLY A 1 188 ? 14.367 13.023 15.047 1 98.5 188 GLY A CA 1
ATOM 1398 C C . GLY A 1 188 ? 15.695 12.602 15.648 1 98.5 188 GLY A C 1
ATOM 1399 O O . GLY A 1 188 ? 16.062 13.055 16.734 1 98.5 188 GLY A O 1
ATOM 1400 N N . ALA A 1 189 ? 16.438 11.789 14.891 1 98.69 189 ALA A N 1
ATOM 1401 C CA . ALA A 1 189 ? 17.688 11.211 15.383 1 98.69 189 ALA A CA 1
ATOM 1402 C C . ALA A 1 189 ? 18.891 11.719 14.586 1 98.69 189 ALA A C 1
ATOM 1404 O O . ALA A 1 189 ? 20.031 11.648 15.047 1 98.69 189 ALA A O 1
ATOM 1405 N N . MET A 1 190 ? 18.641 12.258 13.414 1 98.81 190 MET A N 1
ATOM 1406 C CA . MET A 1 190 ? 19.75 12.672 12.555 1 98.81 190 MET A CA 1
ATOM 1407 C C . MET A 1 190 ? 20.531 13.805 13.188 1 98.81 190 MET A C 1
ATOM 1409 O O . MET A 1 190 ? 21.75 13.914 12.992 1 98.81 190 MET A O 1
ATOM 1413 N N . GLN A 1 191 ? 19.875 14.578 13.992 1 98.56 191 GLN A N 1
ATOM 1414 C CA . GLN A 1 191 ? 20.516 15.711 14.656 1 98.56 191 GLN A CA 1
ATOM 1415 C C . GLN A 1 191 ? 21.688 15.25 15.523 1 98.56 191 GLN A C 1
ATOM 1417 O O . GLN A 1 191 ? 22.562 16.047 15.859 1 98.56 191 GLN A O 1
ATOM 1422 N N . TYR A 1 192 ? 21.719 14.016 15.867 1 98.62 192 TYR A N 1
ATOM 1423 C CA . TYR A 1 192 ? 22.734 13.516 16.781 1 98.62 192 TYR A CA 1
ATOM 1424 C C . TYR A 1 192 ? 23.875 12.859 16.016 1 98.62 192 TYR A C 1
ATOM 1426 O O . TYR A 1 192 ? 24.844 12.367 16.625 1 98.62 192 TYR A O 1
ATOM 1434 N N . GLN A 1 193 ? 23.797 12.75 14.734 1 98.62 193 GLN A N 1
ATOM 1435 C CA . GLN A 1 193 ? 24.875 12.242 13.898 1 98.62 193 GLN A CA 1
ATOM 1436 C C . GLN A 1 193 ? 25.844 13.352 13.523 1 98.62 193 GLN A C 1
ATOM 1438 O O . GLN A 1 193 ? 25.484 14.531 13.523 1 98.62 193 GLN A O 1
ATOM 1443 N N . PRO A 1 194 ? 27.078 13.008 13.188 1 98.38 194 PRO A N 1
ATOM 1444 C CA . PRO A 1 194 ? 28.047 14.039 12.805 1 98.38 194 PRO A CA 1
ATOM 1445 C C . PRO A 1 194 ? 27.672 14.742 11.5 1 98.38 194 PRO A C 1
ATOM 1447 O O . PRO A 1 194 ? 27.156 14.109 10.578 1 98.38 194 PRO A O 1
ATOM 1450 N N . VAL A 1 195 ? 27.938 16.016 11.547 1 98.25 195 VAL A N 1
ATOM 1451 C CA . VAL A 1 195 ? 27.828 16.75 10.297 1 98.25 195 VAL A CA 1
ATOM 1452 C C . VAL A 1 195 ? 28.672 16.062 9.219 1 98.25 195 VAL A C 1
ATOM 1454 O O . VAL A 1 195 ? 29.781 15.609 9.484 1 98.25 195 VAL A O 1
ATOM 1457 N N . GLY A 1 196 ? 28.109 15.953 8.016 1 98.56 196 GLY A N 1
ATOM 1458 C CA . GLY A 1 196 ? 28.781 15.234 6.934 1 98.56 196 GLY A CA 1
ATOM 1459 C C . GLY A 1 196 ? 28.234 13.836 6.727 1 98.56 196 GLY A C 1
ATOM 1460 O O . GLY A 1 196 ? 28.5 13.211 5.695 1 98.56 196 GLY A O 1
ATOM 1461 N N . SER A 1 197 ? 27.422 13.383 7.73 1 98.75 197 SER A N 1
ATOM 1462 C CA . SER A 1 197 ? 26.781 12.086 7.551 1 98.75 197 SER A CA 1
ATOM 1463 C C . SER A 1 197 ? 25.938 12.055 6.289 1 98.75 197 SER A C 1
ATOM 1465 O O . SER A 1 197 ? 25.391 13.086 5.875 1 98.75 197 SER A O 1
ATOM 1467 N N . LYS A 1 198 ? 25.875 10.883 5.688 1 98.62 198 LYS A N 1
ATOM 1468 C CA . LYS A 1 198 ? 25.125 10.703 4.449 1 98.62 198 LYS A CA 1
ATOM 1469 C C . LYS A 1 198 ? 23.953 9.742 4.648 1 98.62 198 LYS A C 1
ATOM 1471 O O . LYS A 1 198 ? 24.078 8.766 5.391 1 98.62 198 LYS A O 1
ATOM 1476 N N . PHE A 1 199 ? 22.906 10.039 4 1 98.44 199 PHE A N 1
ATOM 1477 C CA . PHE A 1 199 ? 21.688 9.234 4.02 1 98.44 199 PHE A CA 1
ATOM 1478 C C . PHE A 1 199 ? 21.078 9.133 2.627 1 98.44 199 PHE A C 1
ATOM 1480 O O . PHE A 1 199 ? 21.141 10.086 1.85 1 98.44 199 PHE A O 1
ATOM 1487 N N . THR A 1 200 ? 20.469 8 2.277 1 97.44 200 THR A N 1
ATOM 1488 C CA . THR A 1 200 ? 19.734 7.941 1.017 1 97.44 200 THR A CA 1
ATOM 1489 C C . THR A 1 200 ? 18.469 8.789 1.087 1 97.44 200 THR A C 1
ATOM 1491 O O . THR A 1 200 ? 17.938 9.047 2.174 1 97.44 200 THR A O 1
ATOM 1494 N N . VAL A 1 201 ? 17.984 9.18 -0.058 1 98.5 201 VAL A N 1
ATOM 1495 C CA . VAL A 1 201 ? 16.734 9.945 -0.143 1 98.5 201 VAL A CA 1
ATOM 1496 C C . VAL A 1 201 ? 15.594 9.148 0.487 1 98.5 201 VAL A C 1
ATOM 1498 O O . VAL A 1 201 ? 14.805 9.688 1.265 1 98.5 201 VAL A O 1
ATOM 1501 N N . LEU A 1 202 ? 15.531 7.867 0.228 1 97.94 202 LEU A N 1
ATOM 1502 C CA . LEU A 1 202 ? 14.438 7.062 0.75 1 97.94 202 LEU A CA 1
ATOM 1503 C C . LEU A 1 202 ? 14.508 6.961 2.27 1 97.94 202 LEU A C 1
ATOM 1505 O O . LEU A 1 202 ? 13.5 7.129 2.957 1 97.94 202 LEU A O 1
ATOM 1509 N N . GLU A 1 203 ? 15.672 6.738 2.777 1 97.56 203 GLU A N 1
ATOM 1510 C CA . GLU A 1 203 ? 15.852 6.703 4.227 1 97.56 203 GLU A CA 1
ATOM 1511 C C . GLU A 1 203 ? 15.453 8.031 4.863 1 97.56 203 GLU A C 1
ATOM 1513 O O . GLU A 1 203 ? 14.828 8.055 5.922 1 97.56 203 GLU A O 1
ATOM 1518 N N . THR A 1 204 ? 15.859 9.047 4.242 1 98.88 204 THR A N 1
ATOM 1519 C CA . THR A 1 204 ? 15.562 10.391 4.73 1 98.88 204 THR A CA 1
ATOM 1520 C C . THR A 1 204 ? 14.055 10.641 4.75 1 98.88 204 THR A C 1
ATOM 1522 O O . THR A 1 204 ? 13.523 11.156 5.734 1 98.88 204 THR A O 1
ATOM 1525 N N . ALA A 1 205 ? 13.383 10.242 3.701 1 98.94 205 ALA A N 1
ATOM 1526 C CA . ALA A 1 205 ? 11.938 10.391 3.621 1 98.94 205 ALA A CA 1
ATOM 1527 C C . ALA A 1 205 ? 11.242 9.578 4.707 1 98.94 205 ALA A C 1
ATOM 1529 O O . ALA A 1 205 ? 10.297 10.055 5.344 1 98.94 205 ALA A O 1
ATOM 1530 N N . ILE A 1 206 ? 11.688 8.352 4.914 1 98.75 206 ILE A N 1
ATOM 1531 C CA . ILE A 1 206 ? 11.086 7.477 5.91 1 98.75 206 ILE A CA 1
ATOM 1532 C C . ILE A 1 206 ? 11.258 8.078 7.301 1 98.75 206 ILE A C 1
ATOM 1534 O O . ILE A 1 206 ? 10.305 8.164 8.078 1 98.75 206 ILE A O 1
ATOM 1538 N N . GLU A 1 207 ? 12.43 8.594 7.652 1 98.88 207 GLU A N 1
ATOM 1539 C CA . GLU A 1 207 ? 12.68 9.141 8.984 1 98.88 207 GLU A CA 1
ATOM 1540 C C . GLU A 1 207 ? 11.914 10.438 9.203 1 98.88 207 GLU A C 1
ATOM 1542 O O . GLU A 1 207 ? 11.484 10.734 10.32 1 98.88 207 GLU A O 1
ATOM 1547 N N . MET A 1 208 ? 11.75 11.211 8.109 1 98.94 208 MET A N 1
ATOM 1548 C CA . MET A 1 208 ? 10.93 12.422 8.172 1 98.94 208 MET A CA 1
ATOM 1549 C C . MET A 1 208 ? 9.523 12.102 8.672 1 98.94 208 MET A C 1
ATOM 1551 O O . MET A 1 208 ? 8.977 12.836 9.5 1 98.94 208 MET A O 1
ATOM 1555 N N . ILE A 1 209 ? 9.039 10.969 8.25 1 98.94 209 ILE A N 1
ATOM 1556 C CA . ILE A 1 209 ? 7.656 10.641 8.57 1 98.94 209 ILE A CA 1
ATOM 1557 C C . ILE A 1 209 ? 7.613 9.75 9.812 1 98.94 209 ILE A C 1
ATOM 1559 O O . ILE A 1 209 ? 6.859 10.023 10.75 1 98.94 209 ILE A O 1
ATOM 1563 N N . ARG A 1 210 ? 8.438 8.75 9.891 1 98.81 210 ARG A N 1
ATOM 1564 C CA . ARG A 1 210 ? 8.383 7.715 10.922 1 98.81 210 ARG A CA 1
ATOM 1565 C C . ARG A 1 210 ? 8.594 8.32 12.305 1 98.81 210 ARG A C 1
ATOM 1567 O O . ARG A 1 210 ? 7.82 8.047 13.227 1 98.81 210 ARG A O 1
ATOM 1574 N N . ILE A 1 211 ? 9.602 9.156 12.391 1 98.88 211 ILE A N 1
ATOM 1575 C CA . ILE A 1 211 ? 9.891 9.734 13.703 1 98.88 211 ILE A CA 1
ATOM 1576 C C . ILE A 1 211 ? 9.945 11.25 13.602 1 98.88 211 ILE A C 1
ATOM 1578 O O . ILE A 1 211 ? 10.617 11.914 14.406 1 98.88 211 ILE A O 1
ATOM 1582 N N . SER A 1 212 ? 9.32 11.766 12.586 1 98.81 212 SER A N 1
ATOM 1583 C CA . SER A 1 212 ? 9.164 13.203 12.398 1 98.81 212 SER A CA 1
ATOM 1584 C C . SER A 1 212 ? 10.508 13.914 12.391 1 98.81 212 SER A C 1
ATOM 1586 O O . SER A 1 212 ? 10.641 15.023 12.906 1 98.81 212 SER A O 1
ATOM 1588 N N . ASP A 1 213 ? 11.531 13.375 11.805 1 98.94 213 ASP A N 1
ATOM 1589 C CA . ASP A 1 213 ? 12.883 13.922 11.844 1 98.94 213 ASP A CA 1
ATOM 1590 C C . ASP A 1 213 ? 12.945 15.281 11.141 1 98.94 213 ASP A C 1
ATOM 1592 O O . ASP A 1 213 ? 12.773 15.359 9.922 1 98.94 213 ASP A O 1
ATOM 1596 N N . ASN A 1 214 ? 13.266 16.297 11.906 1 98.94 214 ASN A N 1
ATOM 1597 C CA . ASN A 1 214 ? 13.305 17.656 11.375 1 98.94 214 ASN A CA 1
ATOM 1598 C C . ASN A 1 214 ? 14.5 17.844 10.445 1 98.94 214 ASN A C 1
ATOM 1600 O O . ASN A 1 214 ? 14.391 18.531 9.422 1 98.94 214 ASN A O 1
ATOM 1604 N N . THR A 1 215 ? 15.625 17.297 10.828 1 98.94 215 THR A N 1
ATOM 1605 C CA . THR A 1 215 ? 16.797 17.391 9.969 1 98.94 215 THR A CA 1
ATOM 1606 C C . THR A 1 215 ? 16.531 16.703 8.625 1 98.94 215 THR A C 1
ATOM 1608 O O . THR A 1 215 ? 16.875 17.25 7.574 1 98.94 215 THR A O 1
ATOM 1611 N N . ALA A 1 216 ? 15.891 15.547 8.656 1 99 216 ALA A N 1
ATOM 1612 C CA . ALA A 1 216 ? 15.508 14.859 7.426 1 99 216 ALA A CA 1
ATOM 1613 C C . ALA A 1 216 ? 14.641 15.758 6.547 1 99 216 ALA A C 1
ATOM 1615 O O . ALA A 1 216 ? 14.844 15.82 5.332 1 99 216 ALA A O 1
ATOM 1616 N N . THR A 1 217 ? 13.734 16.438 7.156 1 99 217 THR A N 1
ATOM 1617 C CA . THR A 1 217 ? 12.844 17.328 6.418 1 99 217 THR A CA 1
ATOM 1618 C C . THR A 1 217 ? 13.625 18.438 5.734 1 99 217 THR A C 1
ATOM 1620 O O . THR A 1 217 ? 13.438 18.703 4.543 1 99 217 THR A O 1
ATOM 1623 N N . ASN A 1 218 ? 14.484 19.062 6.488 1 98.94 218 ASN A N 1
ATOM 1624 C CA . ASN A 1 218 ? 15.289 20.141 5.941 1 98.94 218 ASN A CA 1
ATOM 1625 C C . ASN A 1 218 ? 16.188 19.656 4.805 1 98.94 218 ASN A C 1
ATOM 1627 O O . ASN A 1 218 ? 16.375 20.359 3.811 1 98.94 218 ASN A O 1
ATOM 1631 N N . LEU A 1 219 ? 16.75 18.453 4.926 1 98.94 219 LEU A N 1
ATOM 1632 C CA . LEU A 1 219 ? 17.547 17.844 3.863 1 98.94 219 LEU A CA 1
ATOM 1633 C C . LEU A 1 219 ? 16.734 17.688 2.586 1 98.94 219 LEU A C 1
ATOM 1635 O O . LEU A 1 219 ? 17.219 18.016 1.495 1 98.94 219 LEU A O 1
ATOM 1639 N N . LEU A 1 220 ? 15.539 17.25 2.727 1 98.94 220 LEU A N 1
ATOM 1640 C CA . LEU A 1 220 ? 14.695 17.016 1.557 1 98.94 220 LEU A CA 1
ATOM 1641 C C . LEU A 1 220 ? 14.25 18.328 0.932 1 98.94 220 LEU A C 1
ATOM 1643 O O . LEU A 1 220 ? 14.203 18.453 -0.294 1 98.94 220 LEU A O 1
ATOM 1647 N N . ILE A 1 221 ? 13.906 19.328 1.739 1 98.94 221 ILE A N 1
ATOM 1648 C CA . ILE A 1 221 ? 13.562 20.641 1.226 1 98.94 221 ILE A CA 1
ATOM 1649 C C . ILE A 1 221 ? 14.727 21.203 0.416 1 98.94 221 ILE A C 1
ATOM 1651 O O . ILE A 1 221 ? 14.531 21.719 -0.692 1 98.94 221 ILE A O 1
ATOM 1655 N N . ALA A 1 222 ? 15.914 21.109 0.984 1 98.94 222 ALA A N 1
ATOM 1656 C CA . ALA A 1 222 ? 17.094 21.578 0.281 1 98.94 222 ALA A CA 1
ATOM 1657 C C . ALA A 1 222 ? 17.297 20.844 -1.036 1 98.94 222 ALA A C 1
ATOM 1659 O O . ALA A 1 222 ? 17.547 21.453 -2.076 1 98.94 222 ALA A O 1
ATOM 1660 N N . ARG A 1 223 ? 17.156 19.531 -1.012 1 98.81 223 ARG A N 1
ATOM 1661 C CA . ARG A 1 223 ? 17.344 18.719 -2.207 1 98.81 223 ARG A CA 1
ATOM 1662 C C . ARG A 1 223 ? 16.344 19.078 -3.291 1 98.81 223 ARG A C 1
ATOM 1664 O O . ARG A 1 223 ? 16.656 19.016 -4.48 1 98.81 223 ARG A O 1
ATOM 1671 N N . LEU A 1 224 ? 15.172 19.578 -2.9 1 98.88 224 LEU A N 1
ATOM 1672 C CA . LEU A 1 224 ? 14.094 19.891 -3.822 1 98.88 224 LEU A CA 1
ATOM 1673 C C . LEU A 1 224 ? 14.234 21.328 -4.344 1 98.88 224 LEU A C 1
ATOM 1675 O O . LEU A 1 224 ? 13.383 21.797 -5.094 1 98.88 224 LEU A O 1
ATOM 1679 N N . GLY A 1 225 ? 15.211 21.984 -3.906 1 98.69 225 GLY A N 1
ATOM 1680 C CA . GLY A 1 225 ? 15.484 23.312 -4.438 1 98.69 225 GLY A CA 1
ATOM 1681 C C . GLY A 1 225 ? 15.203 24.422 -3.445 1 98.69 225 GLY A C 1
ATOM 1682 O O . GLY A 1 225 ? 15.211 25.609 -3.807 1 98.69 225 GLY A O 1
ATOM 1683 N N . GLY A 1 226 ? 14.867 24.109 -2.207 1 98.81 226 GLY A N 1
ATOM 1684 C CA . GLY A 1 226 ? 14.633 25.109 -1.181 1 98.81 226 GLY A CA 1
ATOM 1685 C C . GLY A 1 226 ? 13.164 25.406 -0.957 1 98.81 226 GLY A C 1
ATOM 1686 O O . GLY A 1 226 ? 12.305 24.875 -1.667 1 98.81 226 GLY A O 1
ATOM 1687 N N . ILE A 1 227 ? 12.906 26.266 -0.017 1 98.81 227 ILE A N 1
ATOM 1688 C CA . ILE A 1 227 ? 11.562 26.594 0.448 1 98.81 227 ILE A CA 1
ATOM 1689 C C . ILE A 1 227 ? 10.734 27.125 -0.716 1 98.81 227 ILE A C 1
ATOM 1691 O O . ILE A 1 227 ? 9.594 26.688 -0.925 1 98.81 227 ILE A O 1
ATOM 1695 N N . GLU A 1 228 ? 11.266 27.984 -1.508 1 98.62 228 GLU A N 1
ATOM 1696 C CA . GLU A 1 228 ? 10.516 28.609 -2.594 1 98.62 228 GLU A CA 1
ATOM 1697 C C . GLU A 1 228 ? 10.094 27.578 -3.637 1 98.62 228 GLU A C 1
ATOM 1699 O O . GLU A 1 228 ? 8.953 27.578 -4.098 1 98.62 228 GLU A O 1
ATOM 1704 N N . ALA A 1 229 ? 10.992 26.734 -3.951 1 98.75 229 ALA A N 1
ATOM 1705 C CA . ALA A 1 229 ? 10.695 25.703 -4.941 1 98.75 229 ALA A CA 1
ATOM 1706 C C . ALA A 1 229 ? 9.594 24.766 -4.441 1 98.75 229 ALA A C 1
ATOM 1708 O O . ALA A 1 229 ? 8.688 24.406 -5.191 1 98.75 229 ALA A O 1
ATOM 1709 N N . VAL A 1 230 ? 9.688 24.375 -3.221 1 98.81 230 VAL A N 1
ATOM 1710 C CA . VAL A 1 230 ? 8.695 23.484 -2.629 1 98.81 230 VAL A CA 1
ATOM 1711 C C . VAL A 1 230 ? 7.34 24.172 -2.574 1 98.81 230 VAL A C 1
ATOM 1713 O O . VAL A 1 230 ? 6.316 23.594 -2.928 1 98.81 230 VAL A O 1
ATOM 1716 N N . ASN A 1 231 ? 7.32 25.438 -2.207 1 98.88 231 ASN A N 1
ATOM 1717 C CA . ASN A 1 231 ? 6.082 26.203 -2.156 1 98.88 231 ASN A CA 1
ATOM 1718 C C . ASN A 1 231 ? 5.465 26.375 -3.543 1 98.88 231 ASN A C 1
ATOM 1720 O O . ASN A 1 231 ? 4.238 26.406 -3.682 1 98.88 231 ASN A O 1
ATOM 1724 N N . GLN A 1 232 ? 6.258 26.469 -4.52 1 98.56 232 GLN A N 1
ATOM 1725 C CA . GLN A 1 232 ? 5.746 26.531 -5.883 1 98.56 232 GLN A CA 1
ATOM 1726 C C . GLN A 1 232 ? 5 25.25 -6.258 1 98.56 232 GLN A C 1
ATOM 1728 O O . GLN A 1 232 ? 3.975 25.312 -6.938 1 98.56 232 GLN A O 1
ATOM 1733 N N . ARG A 1 233 ? 5.504 24.125 -5.801 1 98.38 233 ARG A N 1
ATOM 1734 C CA . ARG A 1 233 ? 4.789 22.891 -6.047 1 98.38 233 ARG A CA 1
ATOM 1735 C C . ARG A 1 233 ? 3.455 22.859 -5.309 1 98.38 233 ARG A C 1
ATOM 1737 O O . ARG A 1 233 ? 2.432 22.469 -5.875 1 98.38 233 ARG A O 1
ATOM 1744 N N . PHE A 1 234 ? 3.525 23.344 -4.02 1 98.69 234 PHE A N 1
ATOM 1745 C CA . PHE A 1 234 ? 2.279 23.422 -3.266 1 98.69 234 PHE A CA 1
ATOM 1746 C C . PHE A 1 234 ? 1.239 24.234 -4.031 1 98.69 234 PHE A C 1
ATOM 1748 O O . PHE A 1 234 ? 0.107 23.781 -4.215 1 98.69 234 PHE A O 1
ATOM 1755 N N . ALA A 1 235 ? 1.635 25.312 -4.52 1 98.25 235 ALA A N 1
ATOM 1756 C CA . ALA A 1 235 ? 0.743 26.219 -5.246 1 98.25 235 ALA A CA 1
ATOM 1757 C C . ALA A 1 235 ? 0.243 25.578 -6.535 1 98.25 235 ALA A C 1
ATOM 1759 O O . ALA A 1 235 ? -0.929 25.703 -6.895 1 98.25 235 ALA A O 1
ATOM 1760 N N . ALA A 1 236 ? 1.079 24.875 -7.164 1 97.75 236 ALA A N 1
ATOM 1761 C CA . ALA A 1 236 ? 0.733 24.219 -8.43 1 97.75 236 ALA A CA 1
ATOM 1762 C C . ALA A 1 236 ? -0.344 23.156 -8.227 1 97.75 236 ALA A C 1
ATOM 1764 O O . ALA A 1 236 ? -1.103 22.859 -9.148 1 97.75 236 ALA A O 1
ATOM 1765 N N . TRP A 1 237 ? -0.375 22.688 -7.035 1 97.19 237 TRP A N 1
ATOM 1766 C CA . TRP A 1 237 ? -1.373 21.672 -6.727 1 97.19 237 TRP A CA 1
ATOM 1767 C C . TRP A 1 237 ? -2.668 22.312 -6.238 1 97.19 237 TRP A C 1
ATOM 1769 O O . TRP A 1 237 ? -3.623 21.609 -5.898 1 97.19 237 TRP A O 1
ATOM 1779 N N . GLY A 1 238 ? -2.691 23.609 -6.07 1 96.69 238 GLY A N 1
ATOM 1780 C CA . GLY A 1 238 ? -3.879 24.312 -5.617 1 96.69 238 GLY A CA 1
ATOM 1781 C C . GLY A 1 238 ? -3.873 24.594 -4.125 1 96.69 238 GLY A C 1
ATOM 1782 O O . GLY A 1 238 ? -4.875 25.047 -3.57 1 96.69 238 GLY A O 1
ATOM 1783 N N . LEU A 1 239 ? -2.748 24.297 -3.492 1 98 239 LEU A N 1
ATOM 1784 C CA . LEU A 1 239 ? -2.635 24.609 -2.072 1 98 239 LEU A CA 1
ATOM 1785 C C . LEU A 1 239 ? -2.221 26.062 -1.863 1 98 239 LEU A C 1
ATOM 1787 O O . LEU A 1 239 ? -1.028 26.375 -1.866 1 98 239 LEU A O 1
ATOM 1791 N N . GLN A 1 240 ? -3.105 26.859 -1.525 1 96 240 GLN A N 1
ATOM 1792 C CA . GLN A 1 240 ? -2.852 28.297 -1.476 1 96 240 GLN A CA 1
ATOM 1793 C C . GLN A 1 240 ? -2.4 28.719 -0.082 1 96 240 GLN A C 1
ATOM 1795 O O . GLN A 1 240 ? -1.586 29.641 0.057 1 96 240 GLN A O 1
ATOM 1800 N N . THR A 1 241 ? -2.916 28.094 0.87 1 98.5 241 THR A N 1
ATOM 1801 C CA . THR A 1 241 ? -2.635 28.469 2.252 1 98.5 241 THR A CA 1
ATOM 1802 C C . THR A 1 241 ? -1.456 27.672 2.799 1 98.5 241 THR A C 1
ATOM 1804 O O . THR A 1 241 ? -0.711 28.156 3.652 1 98.5 241 THR A O 1
ATOM 1807 N N . THR A 1 242 ? -1.255 26.484 2.289 1 98.88 242 THR A N 1
ATOM 1808 C CA . THR A 1 242 ? -0.154 25.625 2.729 1 98.88 242 THR A CA 1
ATOM 1809 C C . THR A 1 242 ? 1.184 26.188 2.242 1 98.88 242 THR A C 1
ATOM 1811 O O . THR A 1 242 ? 1.432 26.25 1.037 1 98.88 242 THR A O 1
ATOM 1814 N N . ARG A 1 243 ? 1.99 26.562 3.254 1 98.75 243 ARG A N 1
ATOM 181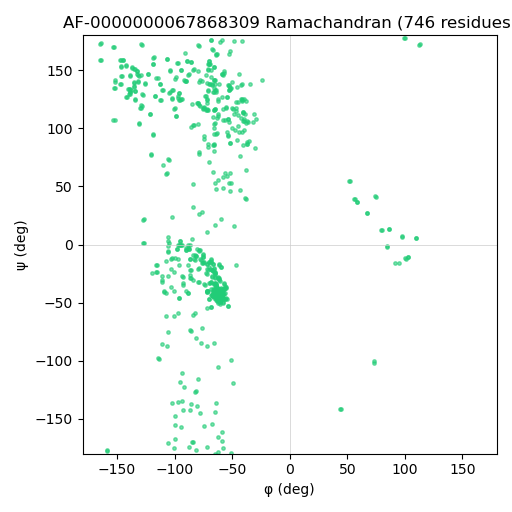5 C CA . ARG A 1 243 ? 3.248 27.234 2.924 1 98.75 243 ARG A CA 1
ATOM 1816 C C . ARG A 1 243 ? 4.305 26.969 3.99 1 98.75 243 ARG A C 1
ATOM 1818 O O . ARG A 1 243 ? 4 26.953 5.184 1 98.75 243 ARG A O 1
ATOM 1825 N N . ILE A 1 244 ? 5.508 26.766 3.449 1 98.88 244 ILE A N 1
ATOM 1826 C CA . ILE A 1 244 ? 6.672 26.75 4.324 1 98.88 244 ILE A CA 1
ATOM 1827 C C . ILE A 1 244 ? 7.32 28.141 4.344 1 98.88 244 ILE A C 1
ATOM 1829 O O . ILE A 1 244 ? 7.641 28.688 3.291 1 98.88 244 ILE A O 1
ATOM 1833 N N . ARG A 1 245 ? 7.461 28.672 5.496 1 98.81 245 ARG A N 1
ATOM 1834 C CA . ARG A 1 245 ? 8.086 29.984 5.641 1 98.81 245 ARG A CA 1
ATOM 1835 C C . ARG A 1 245 ? 9.445 29.875 6.316 1 98.81 245 ARG A C 1
ATOM 1837 O O . ARG A 1 245 ? 10.344 30.672 6.055 1 98.81 245 ARG A O 1
ATOM 1844 N N . ASN A 1 246 ? 9.578 28.859 7.195 1 98.62 246 ASN A N 1
ATOM 1845 C CA . ASN A 1 246 ? 10.836 28.609 7.891 1 98.62 246 ASN A CA 1
ATOM 1846 C C . ASN A 1 246 ? 11.18 27.109 7.891 1 98.62 246 ASN A C 1
ATOM 1848 O O . ASN A 1 246 ? 10.281 26.266 7.855 1 98.62 246 ASN A O 1
ATOM 1852 N N . LEU A 1 247 ? 12.508 26.844 7.93 1 98.5 247 LEU A N 1
ATOM 1853 C CA . LEU A 1 247 ? 12.945 25.469 8.133 1 98.5 247 LEU A CA 1
ATOM 1854 C C . LEU A 1 247 ? 12.5 24.953 9.5 1 98.5 247 LEU A C 1
ATOM 1856 O O . LEU A 1 247 ? 12.102 25.734 10.359 1 98.5 247 LEU A O 1
ATOM 1860 N N . LEU A 1 248 ? 12.562 23.625 9.602 1 98.62 248 LEU A N 1
ATOM 1861 C CA . LEU A 1 248 ? 12.172 23 10.867 1 98.62 248 LEU A CA 1
ATOM 1862 C C . LEU A 1 248 ? 13.336 23 11.852 1 98.62 248 LEU A C 1
ATOM 1864 O O . LEU A 1 248 ? 14.5 23.016 11.445 1 98.62 248 LEU A O 1
ATOM 1868 N N . PRO A 1 249 ? 13.094 23.062 13.203 1 98.44 249 PRO A N 1
ATOM 1869 C CA . PRO A 1 249 ? 11.75 23.094 13.781 1 98.44 249 PRO A CA 1
ATOM 1870 C C . PRO A 1 249 ? 11.102 24.469 13.68 1 98.44 249 PRO A C 1
ATOM 1872 O O . PRO A 1 249 ? 11.789 25.5 13.797 1 98.44 249 PRO A O 1
ATOM 1875 N N . ASP A 1 250 ? 9.883 24.516 13.422 1 98.44 250 ASP A N 1
ATOM 1876 C CA . ASP A 1 250 ? 9.117 25.766 13.375 1 98.44 250 ASP A CA 1
ATOM 1877 C C . ASP A 1 250 ? 8.227 25.906 14.609 1 98.44 250 ASP A C 1
ATOM 1879 O O . ASP A 1 250 ? 7.004 25.906 14.508 1 98.44 250 ASP A O 1
ATOM 1883 N N . LEU A 1 251 ? 8.844 26.203 15.75 1 98 251 LEU A N 1
ATOM 1884 C CA . LEU A 1 251 ? 8.156 26.219 17.031 1 98 251 LEU A CA 1
ATOM 1885 C C . LEU A 1 251 ? 7.207 27.406 17.141 1 98 251 LEU A C 1
ATOM 1887 O O . LEU A 1 251 ? 6.254 27.375 17.922 1 98 251 LEU A O 1
ATOM 1891 N N . GLU A 1 252 ? 7.449 28.453 16.344 1 97.81 252 GLU A N 1
ATOM 1892 C CA . GLU A 1 252 ? 6.594 29.641 16.359 1 97.81 252 GLU A CA 1
ATOM 1893 C C . GLU A 1 252 ? 5.355 29.422 15.484 1 97.81 252 GLU A C 1
ATOM 1895 O O . GLU A 1 252 ? 4.453 30.266 15.469 1 97.81 252 GLU A O 1
ATOM 1900 N N . GLY A 1 253 ? 5.309 28.375 14.742 1 98.56 253 GLY A N 1
ATOM 1901 C CA . GLY A 1 253 ? 4.125 28.016 13.984 1 98.56 253 GLY A CA 1
ATOM 1902 C C . GLY A 1 253 ? 3.914 28.875 12.758 1 98.56 253 GLY A C 1
ATOM 1903 O O . GLY A 1 253 ? 2.781 29.25 12.438 1 98.56 253 GLY A O 1
ATOM 1904 N N . THR A 1 254 ? 4.996 29.188 12.047 1 98.69 254 THR A N 1
ATOM 1905 C CA . THR A 1 254 ? 4.898 30.078 10.898 1 98.69 254 THR A CA 1
ATOM 1906 C C . THR A 1 254 ? 4.516 29.281 9.641 1 98.69 254 THR A C 1
ATOM 1908 O O . THR A 1 254 ? 4.012 29.859 8.672 1 98.69 254 THR A O 1
ATOM 1911 N N . ASN A 1 255 ? 4.852 28.031 9.531 1 98.88 255 ASN A N 1
ATOM 1912 C CA . ASN A 1 255 ? 4.41 27.172 8.438 1 98.88 255 ASN A CA 1
ATOM 1913 C C . ASN A 1 255 ? 2.93 26.828 8.555 1 98.88 255 ASN A C 1
ATOM 1915 O O . ASN A 1 255 ? 2.488 26.297 9.57 1 98.88 255 ASN A O 1
ATOM 1919 N N . SER A 1 256 ? 2.172 27.125 7.504 1 98.88 256 SER A N 1
ATOM 1920 C CA . SER A 1 256 ? 0.718 27.109 7.633 1 98.88 256 SER A CA 1
ATOM 1921 C C . SER A 1 256 ? 0.094 26.062 6.715 1 98.88 256 SER A C 1
ATOM 1923 O O . SER A 1 256 ? 0.729 25.609 5.762 1 98.88 256 SER A O 1
ATOM 1925 N N . THR A 1 257 ? -1.133 25.688 7.016 1 98.94 257 THR A N 1
ATOM 1926 C CA . THR A 1 257 ? -1.999 24.859 6.172 1 98.94 257 THR A CA 1
ATOM 1927 C C . THR A 1 257 ? -3.463 25.062 6.551 1 98.94 257 THR A C 1
ATOM 1929 O O . THR A 1 257 ? -3.799 25.969 7.305 1 98.94 257 THR A O 1
ATOM 1932 N N . THR A 1 258 ? -4.32 24.312 5.875 1 98.94 258 THR A N 1
ATOM 1933 C CA . THR A 1 258 ? -5.707 24.109 6.281 1 98.94 258 THR A CA 1
ATOM 1934 C C . THR A 1 258 ? -6.07 22.625 6.227 1 98.94 258 THR A C 1
ATOM 1936 O O . THR A 1 258 ? -5.539 21.891 5.402 1 98.94 258 THR A O 1
ATOM 1939 N N . PRO A 1 259 ? -7.004 22.25 7.129 1 98.94 259 PRO A N 1
ATOM 1940 C CA . PRO A 1 259 ? -7.449 20.859 7.023 1 98.94 259 PRO A CA 1
ATOM 1941 C C . PRO A 1 259 ? -7.98 20.516 5.637 1 98.94 259 PRO A C 1
ATOM 1943 O O . PRO A 1 259 ? -7.703 19.438 5.117 1 98.94 259 PRO A O 1
ATOM 1946 N N . LYS A 1 260 ? -8.625 21.422 5.016 1 98.69 260 LYS A N 1
ATOM 1947 C CA . LYS A 1 260 ? -9.203 21.172 3.701 1 98.69 260 LYS A CA 1
ATOM 1948 C C . LYS A 1 260 ? -8.117 20.938 2.656 1 98.69 260 LYS A C 1
ATOM 1950 O O . LYS A 1 260 ? -8.195 20.016 1.855 1 98.69 260 LYS A O 1
ATOM 1955 N N . GLU A 1 261 ? -7.105 21.766 2.645 1 98.81 261 GLU A N 1
ATOM 1956 C CA . GLU A 1 261 ? -6.027 21.609 1.673 1 98.81 261 GLU A CA 1
ATOM 1957 C C . GLU A 1 261 ? -5.285 20.297 1.886 1 98.81 261 GLU A C 1
ATOM 1959 O O . GLU A 1 261 ? -4.867 19.641 0.923 1 98.81 261 GLU A O 1
ATOM 1964 N N . MET A 1 262 ? -5.148 19.891 3.146 1 98.88 262 MET A N 1
ATOM 1965 C CA . MET A 1 262 ? -4.492 18.625 3.434 1 98.88 262 MET A CA 1
ATOM 1966 C C . MET A 1 262 ? -5.32 17.453 2.908 1 98.88 262 MET A C 1
ATOM 1968 O O . MET A 1 262 ? -4.777 16.516 2.314 1 98.88 262 MET A O 1
ATOM 1972 N N . VAL A 1 263 ? -6.602 17.516 3.133 1 98.75 263 VAL A N 1
ATOM 1973 C CA . VAL A 1 263 ? -7.492 16.469 2.643 1 98.75 263 VAL A CA 1
ATOM 1974 C C . VAL A 1 263 ? -7.5 16.469 1.116 1 98.75 263 VAL A C 1
ATOM 1976 O O . VAL A 1 263 ? -7.469 15.406 0.49 1 98.75 263 VAL A O 1
ATOM 1979 N N . GLU A 1 264 ? -7.492 17.641 0.516 1 98 264 GLU A N 1
ATOM 1980 C CA . GLU A 1 264 ? -7.449 17.734 -0.939 1 98 264 GLU A CA 1
ATOM 1981 C C . GLU A 1 264 ? -6.176 17.125 -1.502 1 98 264 GLU A C 1
ATOM 1983 O O . GLU A 1 264 ? -6.215 16.391 -2.498 1 98 264 GLU A O 1
ATOM 1988 N N . LEU A 1 265 ? -5.105 17.422 -0.883 1 98.56 265 LEU A N 1
ATOM 1989 C CA . LEU A 1 265 ? -3.836 16.859 -1.329 1 98.56 265 LEU A CA 1
ATOM 1990 C C . LEU A 1 265 ? -3.861 15.328 -1.258 1 98.56 265 LEU A C 1
ATOM 1992 O O . LEU A 1 265 ? -3.525 14.656 -2.232 1 98.56 265 LEU A O 1
ATOM 1996 N N . LEU A 1 266 ? -4.285 14.773 -0.113 1 98.75 266 LEU A N 1
ATOM 1997 C CA . LEU A 1 266 ? -4.324 13.32 0.042 1 98.75 266 LEU A CA 1
ATOM 1998 C C . LEU A 1 266 ? -5.312 12.695 -0.936 1 98.75 266 LEU A C 1
ATOM 2000 O O . LEU A 1 266 ? -5.086 11.594 -1.433 1 98.75 266 LEU A O 1
ATOM 2004 N N . ALA A 1 267 ? -6.371 13.406 -1.197 1 98.19 267 ALA A N 1
ATOM 2005 C CA . ALA A 1 267 ? -7.359 12.898 -2.146 1 98.19 267 ALA A CA 1
ATOM 2006 C C . ALA A 1 267 ? -6.781 12.828 -3.555 1 98.19 267 ALA A C 1
ATOM 2008 O O . ALA A 1 267 ? -7.027 11.859 -4.285 1 98.19 267 ALA A O 1
ATOM 2009 N N . LYS A 1 268 ? -6.023 13.812 -3.914 1 97.31 268 LYS A N 1
ATOM 2010 C CA . LYS A 1 268 ? -5.375 13.805 -5.223 1 97.31 268 LYS A CA 1
ATOM 2011 C C . LYS A 1 268 ? -4.387 12.648 -5.336 1 97.31 268 LYS A C 1
ATOM 2013 O O . LYS A 1 268 ? -4.289 12.016 -6.391 1 97.31 268 LYS A O 1
ATOM 2018 N N . VAL A 1 269 ? -3.648 12.383 -4.273 1 98.19 269 VAL A N 1
ATOM 2019 C CA . VAL A 1 269 ? -2.732 11.25 -4.285 1 98.19 269 VAL A CA 1
ATOM 2020 C C . VAL A 1 269 ? -3.527 9.945 -4.32 1 98.19 269 VAL A C 1
ATOM 2022 O O . VAL A 1 269 ? -3.213 9.039 -5.098 1 98.19 269 VAL A O 1
ATOM 2025 N N . GLU A 1 270 ? -4.543 9.906 -3.525 1 97.38 270 GLU A N 1
ATOM 2026 C CA . GLU A 1 270 ? -5.367 8.711 -3.404 1 97.38 270 GLU A CA 1
ATOM 2027 C C . GLU A 1 270 ? -5.965 8.312 -4.75 1 97.38 270 GLU A C 1
ATOM 2029 O O . GLU A 1 270 ? -5.98 7.133 -5.105 1 97.38 270 GLU A O 1
ATOM 2034 N N . ASN A 1 271 ? -6.375 9.234 -5.535 1 94.88 271 ASN A N 1
ATOM 2035 C CA . ASN A 1 271 ? -7.082 8.883 -6.762 1 94.88 271 ASN A CA 1
ATOM 2036 C C . ASN A 1 271 ? -6.133 8.82 -7.957 1 94.88 271 ASN A C 1
ATOM 2038 O O . ASN A 1 271 ? -6.566 8.594 -9.086 1 94.88 271 ASN A O 1
ATOM 2042 N N . GLY A 1 272 ? -4.902 9.086 -7.711 1 95.5 272 GLY A N 1
ATOM 2043 C CA . GLY A 1 272 ? -3.891 8.891 -8.734 1 95.5 272 GLY A CA 1
ATOM 2044 C C . GLY A 1 272 ? -3.729 10.086 -9.648 1 95.5 272 GLY A C 1
ATOM 2045 O O . GLY A 1 272 ? -3.064 10 -10.688 1 95.5 272 GLY A O 1
ATOM 2046 N N . SER A 1 273 ? -4.273 11.219 -9.305 1 95.12 273 SER A N 1
ATOM 2047 C CA . SER A 1 273 ? -4.227 12.367 -10.195 1 95.12 273 SER A CA 1
ATOM 2048 C C . SER A 1 273 ? -2.943 13.172 -10.008 1 95.12 273 SER A C 1
ATOM 2050 O O . SER A 1 273 ? -2.604 14.016 -10.836 1 95.12 273 SER A O 1
ATOM 2052 N N . LEU A 1 274 ? -2.238 12.852 -8.93 1 96.88 274 LEU A N 1
ATOM 2053 C CA . LEU A 1 274 ? -1.046 13.641 -8.648 1 96.88 274 LEU A CA 1
ATOM 2054 C C . LEU A 1 274 ? 0.22 12.828 -8.883 1 96.88 274 LEU A C 1
ATOM 2056 O O . LEU A 1 274 ? 1.201 13.336 -9.43 1 96.88 274 LEU A O 1
ATOM 2060 N N . LEU A 1 275 ? 0.201 11.578 -8.492 1 97.75 275 LEU A N 1
ATOM 2061 C CA . LEU A 1 275 ? 1.381 10.727 -8.562 1 97.75 275 LEU A CA 1
ATOM 2062 C C . LEU A 1 275 ? 1.103 9.477 -9.398 1 97.75 275 LEU A C 1
ATOM 2064 O O . LEU A 1 275 ? -0.003 8.938 -9.352 1 97.75 275 LEU A O 1
ATOM 2068 N N . ASP A 1 276 ? 2.135 9.008 -10.094 1 95.75 276 ASP A N 1
ATOM 2069 C CA . ASP A 1 276 ? 2.029 7.727 -10.781 1 95.75 276 ASP A CA 1
ATOM 2070 C C . ASP A 1 276 ? 1.926 6.578 -9.773 1 95.75 276 ASP A C 1
ATOM 2072 O O . ASP A 1 276 ? 2.137 6.773 -8.578 1 95.75 276 ASP A O 1
ATOM 2076 N N . PRO A 1 277 ? 1.597 5.418 -10.188 1 96.25 277 PRO A N 1
ATOM 2077 C CA . PRO A 1 277 ? 1.289 4.324 -9.258 1 96.25 277 PRO A CA 1
ATOM 2078 C C . PRO A 1 277 ? 2.453 3.994 -8.328 1 96.25 277 PRO A C 1
ATOM 2080 O O . PRO A 1 277 ? 2.252 3.803 -7.129 1 96.25 277 PRO A O 1
ATOM 2083 N N . ARG A 1 278 ? 3.646 3.936 -8.781 1 94.94 278 ARG A N 1
ATOM 2084 C CA . ARG A 1 278 ? 4.777 3.531 -7.945 1 94.94 278 ARG A CA 1
ATOM 2085 C C . ARG A 1 278 ? 5.102 4.598 -6.906 1 94.94 278 ARG A C 1
ATOM 2087 O O . ARG A 1 278 ? 5.328 4.285 -5.738 1 94.94 278 ARG A O 1
ATOM 2094 N N . SER A 1 279 ? 5.168 5.848 -7.363 1 97.5 279 SER A N 1
ATOM 2095 C CA . SER A 1 279 ? 5.395 6.945 -6.426 1 97.5 279 SER A CA 1
ATOM 2096 C C . SER A 1 279 ? 4.262 7.043 -5.406 1 97.5 279 SER A C 1
ATOM 2098 O O . SER A 1 279 ? 4.5 7.344 -4.234 1 97.5 279 SER A O 1
ATOM 2100 N N . ARG A 1 280 ? 3.08 6.809 -5.867 1 98.12 280 ARG A N 1
ATOM 2101 C CA . ARG A 1 280 ? 1.911 6.793 -4.992 1 98.12 280 ARG A CA 1
ATOM 2102 C C . ARG A 1 280 ? 2.035 5.703 -3.934 1 98.12 280 ARG A C 1
ATOM 2104 O O . ARG A 1 280 ? 1.766 5.945 -2.754 1 98.12 280 ARG A O 1
ATOM 2111 N N . ASP A 1 281 ? 2.461 4.508 -4.355 1 97.69 281 ASP A N 1
ATOM 2112 C CA . ASP A 1 281 ? 2.713 3.422 -3.41 1 97.69 281 ASP A CA 1
ATOM 2113 C C . ASP A 1 281 ? 3.713 3.848 -2.338 1 97.69 281 ASP A C 1
ATOM 2115 O O . ASP A 1 281 ? 3.49 3.613 -1.147 1 97.69 281 ASP A O 1
ATOM 2119 N N . ARG A 1 282 ? 4.754 4.434 -2.773 1 97.5 282 ARG A N 1
ATOM 2120 C CA . ARG A 1 282 ? 5.816 4.84 -1.857 1 97.5 282 ARG A CA 1
ATOM 2121 C C . ARG A 1 282 ? 5.332 5.918 -0.895 1 97.5 282 ARG A C 1
ATOM 2123 O O . ARG A 1 282 ? 5.633 5.871 0.3 1 97.5 282 ARG A O 1
ATOM 2130 N N . PHE A 1 283 ? 4.594 6.855 -1.442 1 98.81 283 PHE A N 1
ATOM 2131 C CA . PHE A 1 283 ? 4.043 7.934 -0.628 1 98.81 283 PHE A CA 1
ATOM 2132 C C . PHE A 1 283 ? 3.254 7.371 0.549 1 98.81 283 PHE A C 1
ATOM 2134 O O . PHE A 1 283 ? 3.557 7.672 1.706 1 98.81 283 PHE A O 1
ATOM 2141 N N . PHE A 1 284 ? 2.324 6.492 0.3 1 98.75 284 PHE A N 1
ATOM 2142 C CA . PHE A 1 284 ? 1.472 5.969 1.36 1 98.75 284 PHE A CA 1
ATOM 2143 C C . PHE A 1 284 ? 2.24 4.984 2.232 1 98.75 284 PHE A C 1
ATOM 2145 O O . PHE A 1 284 ? 1.999 4.898 3.439 1 98.75 284 PHE A O 1
ATOM 2152 N N . ALA A 1 285 ? 3.168 4.211 1.638 1 98.06 285 ALA A N 1
ATOM 2153 C CA . ALA A 1 285 ? 3.982 3.311 2.449 1 98.06 285 ALA A CA 1
ATOM 2154 C C . ALA A 1 285 ? 4.773 4.086 3.498 1 98.06 285 ALA A C 1
ATOM 2156 O O . ALA A 1 285 ? 4.863 3.662 4.652 1 98.06 285 ALA A O 1
ATOM 2157 N N . VAL A 1 286 ? 5.32 5.191 3.115 1 98.69 286 VAL A N 1
ATOM 2158 C CA . VAL A 1 286 ? 6.094 6.016 4.039 1 98.69 286 VAL A CA 1
ATOM 2159 C C . VAL A 1 286 ? 5.176 6.574 5.125 1 98.69 286 VAL A C 1
ATOM 2161 O O . VAL A 1 286 ? 5.516 6.539 6.312 1 98.69 286 VAL A O 1
ATOM 2164 N N . LEU A 1 287 ? 3.982 6.996 4.773 1 98.88 287 LEU A N 1
ATOM 2165 C CA . LEU A 1 287 ? 3.057 7.562 5.75 1 98.88 287 LEU A CA 1
ATOM 2166 C C . LEU A 1 287 ? 2.611 6.5 6.754 1 98.88 287 LEU A C 1
ATOM 2168 O O . LEU A 1 287 ? 2.225 6.824 7.879 1 98.88 287 LEU A O 1
ATOM 2172 N N . ARG A 1 288 ? 2.691 5.277 6.383 1 98.19 288 ARG A N 1
ATOM 2173 C CA . ARG A 1 288 ? 2.264 4.199 7.27 1 98.19 288 ARG A CA 1
ATOM 2174 C C . ARG A 1 288 ? 3.346 3.875 8.297 1 98.19 288 ARG A C 1
ATOM 2176 O O . ARG A 1 288 ? 3.109 3.107 9.227 1 98.19 288 ARG A O 1
ATOM 2183 N N . THR A 1 289 ? 4.484 4.488 8.227 1 98 289 THR A N 1
ATOM 2184 C CA . THR A 1 289 ? 5.582 4.18 9.133 1 98 289 THR A CA 1
ATOM 2185 C C . THR A 1 289 ? 5.512 5.047 10.383 1 98 289 THR A C 1
ATOM 2187 O O . THR A 1 289 ? 6.293 4.863 11.32 1 98 289 THR A O 1
ATOM 2190 N N . THR A 1 290 ? 4.535 5.957 10.43 1 98.69 290 THR A N 1
ATOM 2191 C CA . THR A 1 290 ? 4.453 6.879 11.555 1 98.69 290 THR A CA 1
ATOM 2192 C C . THR A 1 290 ? 4.422 6.117 12.883 1 98.69 290 THR A C 1
ATOM 2194 O O . THR A 1 290 ? 3.564 5.258 13.086 1 98.69 290 THR A O 1
ATOM 2197 N N . GLU A 1 291 ? 5.309 6.477 13.781 1 97.94 291 GLU A N 1
ATOM 2198 C CA . GLU A 1 291 ? 5.395 5.793 15.07 1 97.94 291 GLU A CA 1
ATOM 2199 C C . GLU A 1 291 ? 4.469 6.434 16.094 1 97.94 291 GLU A C 1
ATOM 2201 O O . GLU A 1 291 ? 3.883 5.738 16.938 1 97.94 291 GLU A O 1
ATOM 2206 N N . THR A 1 292 ? 4.441 7.766 16.094 1 96.31 292 THR A N 1
ATOM 2207 C CA . THR A 1 292 ? 3.486 8.43 16.969 1 96.31 292 THR A CA 1
ATOM 2208 C C . THR A 1 292 ? 2.055 8.148 16.531 1 96.31 292 THR A C 1
ATOM 2210 O O . THR A 1 292 ? 1.453 8.945 15.805 1 96.31 292 THR A O 1
ATOM 2213 N N . ASN A 1 293 ? 1.542 7.148 16.938 1 95.88 293 ASN A N 1
ATOM 2214 C CA . ASN A 1 293 ? 0.223 6.637 16.578 1 95.88 293 ASN A CA 1
ATOM 2215 C C . ASN A 1 293 ? -0.773 6.809 17.719 1 95.88 293 ASN A C 1
ATOM 2217 O O . ASN A 1 293 ? -1.393 5.84 18.172 1 95.88 293 ASN A O 1
ATOM 2221 N N . THR A 1 294 ? -1.018 8.07 18.125 1 97.62 294 THR A N 1
ATOM 2222 C CA . THR A 1 294 ? -1.709 8.281 19.391 1 97.62 294 THR A CA 1
ATOM 2223 C C . THR A 1 294 ? -2.922 9.188 19.203 1 97.62 294 THR A C 1
ATOM 2225 O O . THR A 1 294 ? -3.592 9.539 20.172 1 97.62 294 THR A O 1
ATOM 2228 N N . LEU A 1 295 ? -3.209 9.617 18 1 98.75 295 LEU A N 1
ATOM 2229 C CA . LEU A 1 295 ? -4.273 10.586 17.766 1 98.75 295 LEU A CA 1
ATOM 2230 C C . LEU A 1 295 ? -5.414 9.969 16.969 1 98.75 295 LEU A C 1
ATOM 2232 O O . LEU A 1 295 ? -6.137 9.102 17.469 1 98.75 295 LEU A O 1
ATOM 2236 N N . LEU A 1 296 ? -5.496 10.156 15.672 1 98.94 296 LEU A N 1
ATOM 2237 C CA . LEU A 1 296 ? -6.57 9.578 14.867 1 98.94 296 LEU A CA 1
ATOM 2238 C C . LEU A 1 296 ? -6.609 8.062 15.023 1 98.94 296 LEU A C 1
ATOM 2240 O O . LEU A 1 296 ? -7.684 7.469 15.094 1 98.94 296 LEU A O 1
ATOM 2244 N N . SER A 1 297 ? -5.457 7.457 15.109 1 98.62 297 SER A N 1
ATOM 2245 C CA . SER A 1 297 ? -5.332 6.004 15.133 1 98.62 297 SER A CA 1
ATOM 2246 C C . SER A 1 297 ? -6.051 5.402 16.328 1 98.62 297 SER A C 1
ATOM 2248 O O . SER A 1 297 ? -6.602 4.305 16.25 1 98.62 297 SER A O 1
ATOM 2250 N N . ARG A 1 298 ? -6.082 6.145 17.406 1 98.25 298 ARG A N 1
ATOM 2251 C CA . ARG A 1 298 ? -6.617 5.621 18.656 1 98.25 298 ARG A CA 1
ATOM 2252 C C . ARG A 1 298 ? -8.141 5.543 18.609 1 98.25 298 ARG A C 1
ATOM 2254 O O . ARG A 1 298 ? -8.758 4.879 19.438 1 98.25 298 ARG A O 1
ATOM 2261 N N . GLY A 1 299 ? -8.742 6.215 17.641 1 98.56 299 GLY A N 1
ATOM 2262 C CA . GLY A 1 299 ? -10.188 6.164 17.516 1 98.56 299 GLY A CA 1
ATOM 2263 C C . GLY A 1 299 ? -10.656 5.121 16.516 1 98.56 299 GLY A C 1
ATOM 2264 O O . GLY A 1 299 ? -11.859 4.961 16.297 1 98.56 299 GLY A O 1
ATOM 2265 N N . LEU A 1 300 ? -9.781 4.363 15.938 1 98.56 300 LEU A N 1
ATOM 2266 C CA . LEU A 1 300 ? -10.125 3.438 14.867 1 98.56 300 LEU A CA 1
ATOM 2267 C C . LEU A 1 300 ? -10.391 2.041 15.414 1 98.56 300 LEU A C 1
ATOM 2269 O O . LEU A 1 300 ? -9.898 1.684 16.484 1 98.56 300 LEU A O 1
ATOM 2273 N N . GLY A 1 301 ? -11.25 1.345 14.711 1 95.75 301 GLY A N 1
ATOM 2274 C CA . GLY A 1 301 ? -11.492 -0.046 15.062 1 95.75 301 GLY A CA 1
ATOM 2275 C C . GLY A 1 301 ? -10.305 -0.947 14.781 1 95.75 301 GLY A C 1
ATOM 2276 O O . GLY A 1 301 ? -9.352 -0.543 14.109 1 95.75 301 GLY A O 1
ATOM 2277 N N . GLU A 1 302 ? -10.625 -2.195 15.234 1 89.75 302 GLU A N 1
ATOM 2278 C CA . GLU A 1 302 ? -9.594 -3.205 15.023 1 89.75 302 GLU A CA 1
ATOM 2279 C C . GLU A 1 302 ? -9.391 -3.482 13.539 1 89.75 302 GLU A C 1
ATOM 2281 O O . GLU A 1 302 ? -10.336 -3.408 12.75 1 89.75 302 GLU A O 1
ATOM 2286 N N . GLU A 1 303 ? -8.352 -3.529 12.938 1 91.06 303 GLU A N 1
ATOM 2287 C CA . GLU A 1 303 ? -7.957 -3.957 11.602 1 91.06 303 GLU A CA 1
ATOM 2288 C C . GLU A 1 303 ? -7.914 -2.777 10.633 1 91.06 303 GLU A C 1
ATOM 2290 O O . GLU A 1 303 ? -7.523 -2.932 9.477 1 91.06 303 GLU A O 1
ATOM 2295 N N . ALA A 1 304 ? -8.609 -1.633 11.148 1 96.94 304 ALA A N 1
ATOM 2296 C CA . ALA A 1 304 ? -8.43 -0.445 10.312 1 96.94 304 ALA A CA 1
ATOM 2297 C C . ALA A 1 304 ? -6.953 -0.083 10.18 1 96.94 304 ALA A C 1
ATOM 2299 O O . ALA A 1 304 ? -6.16 -0.357 11.086 1 96.94 304 ALA A O 1
ATOM 2300 N N . THR A 1 305 ? -6.613 0.432 9.039 1 97.12 305 THR A N 1
ATOM 2301 C CA . THR A 1 305 ? -5.25 0.913 8.844 1 97.12 305 THR A CA 1
ATOM 2302 C C . THR A 1 305 ? -5.242 2.41 8.547 1 97.12 305 THR A C 1
ATOM 2304 O O . THR A 1 305 ? -6.246 2.961 8.086 1 97.12 305 THR A O 1
ATOM 2307 N N . ILE A 1 306 ? -4.133 3.076 8.836 1 98.69 306 ILE A N 1
ATOM 2308 C CA . ILE A 1 306 ? -4.031 4.516 8.625 1 98.69 306 ILE A CA 1
ATOM 2309 C C . ILE A 1 306 ? -2.654 4.859 8.062 1 98.69 306 ILE A C 1
ATOM 2311 O O . ILE A 1 306 ? -1.645 4.297 8.5 1 98.69 306 ILE A O 1
ATOM 2315 N N . ALA A 1 307 ? -2.549 5.594 7.004 1 98.88 307 ALA A N 1
ATOM 2316 C CA . ALA A 1 307 ? -1.384 6.328 6.516 1 98.88 307 ALA A CA 1
ATOM 2317 C C . ALA A 1 307 ? -1.456 7.801 6.91 1 98.88 307 ALA A C 1
ATOM 2319 O O . ALA A 1 307 ? -2.291 8.547 6.398 1 98.88 307 ALA A O 1
ATOM 2320 N N . HIS A 1 308 ? -0.554 8.25 7.855 1 98.94 308 HIS A N 1
ATOM 2321 C CA . HIS A 1 308 ? -0.808 9.555 8.453 1 98.94 308 HIS A CA 1
ATOM 2322 C C . HIS A 1 308 ? 0.489 10.211 8.922 1 98.94 308 HIS A C 1
ATOM 2324 O O . HIS A 1 308 ? 1.554 9.594 8.867 1 98.94 308 HIS A O 1
ATOM 2330 N N . LYS A 1 309 ? 0.359 11.422 9.273 1 98.94 309 LYS A N 1
ATOM 2331 C CA . LYS A 1 309 ? 1.414 12.203 9.914 1 98.94 309 LYS A CA 1
ATOM 2332 C C . LYS A 1 309 ? 0.839 13.125 10.984 1 98.94 309 LYS A C 1
ATOM 2334 O O . LYS A 1 309 ? -0.067 13.914 10.703 1 98.94 309 LYS A O 1
ATOM 2339 N N . THR A 1 310 ? 1.399 13.008 12.156 1 98.88 310 THR A N 1
ATOM 2340 C CA . THR A 1 310 ? 0.999 13.867 13.266 1 98.88 310 THR A CA 1
ATOM 2341 C C . THR A 1 310 ? 1.83 15.148 13.289 1 98.88 310 THR A C 1
ATOM 2343 O O . THR A 1 310 ? 2.879 15.219 12.641 1 98.88 310 THR A O 1
ATOM 2346 N N . GLY A 1 311 ? 1.325 16.172 13.906 1 98.81 311 GLY A N 1
ATOM 2347 C CA . GLY A 1 311 ? 2.01 17.422 14.242 1 98.81 311 GLY A CA 1
ATOM 2348 C C . GLY A 1 311 ? 1.796 17.844 15.68 1 98.81 311 GLY A C 1
ATOM 2349 O O . GLY A 1 311 ? 0.699 17.703 16.219 1 98.81 311 GLY A O 1
ATOM 2350 N N . ASP A 1 312 ? 2.893 18.359 16.25 1 98.62 312 ASP A N 1
ATOM 2351 C CA . ASP A 1 312 ? 2.816 18.688 17.672 1 98.62 312 ASP A CA 1
ATOM 2352 C C . ASP A 1 312 ? 3.793 19.797 18.031 1 98.62 312 ASP A C 1
ATOM 2354 O O . ASP A 1 312 ? 5.008 19.594 18.016 1 98.62 312 ASP A O 1
ATOM 2358 N N . ILE A 1 313 ? 3.326 20.938 18.281 1 98.5 313 ILE A N 1
ATOM 2359 C CA . ILE A 1 313 ? 4.02 22.016 18.953 1 98.5 313 ILE A CA 1
ATOM 2360 C C . ILE A 1 313 ? 3.158 22.562 20.094 1 98.5 313 ILE A C 1
ATOM 2362 O O . ILE A 1 313 ? 1.99 22.188 20.219 1 98.5 313 ILE A O 1
ATOM 2366 N N . ALA A 1 314 ? 3.699 23.422 20.875 1 98.38 314 ALA A N 1
ATOM 2367 C CA . ALA A 1 314 ? 3.049 23.828 22.125 1 98.38 314 ALA A CA 1
ATOM 2368 C C . ALA A 1 314 ? 1.659 24.391 21.844 1 98.38 314 ALA A C 1
ATOM 2370 O O . ALA A 1 314 ? 0.73 24.188 22.625 1 98.38 314 ALA A O 1
ATOM 2371 N N . MET A 1 315 ? 1.458 25.047 20.75 1 98.69 315 MET A N 1
ATOM 2372 C CA . MET A 1 315 ? 0.23 25.812 20.531 1 98.69 315 MET A CA 1
ATOM 2373 C C . MET A 1 315 ? -0.723 25.047 19.609 1 98.69 315 MET A C 1
ATOM 2375 O O . MET A 1 315 ? -1.87 25.469 19.422 1 98.69 315 MET A O 1
ATOM 2379 N N . VAL A 1 316 ? -0.268 23.953 18.938 1 98.88 316 VAL A N 1
ATOM 2380 C CA . VAL A 1 316 ? -1.11 23.219 18 1 98.88 316 VAL A CA 1
ATOM 2381 C C . VAL A 1 316 ? -0.738 21.734 18.031 1 98.88 316 VAL A C 1
ATOM 2383 O O . VAL A 1 316 ? 0.441 21.391 18.125 1 98.88 316 VAL A O 1
ATOM 2386 N N . VAL A 1 317 ? -1.744 20.875 18 1 98.88 317 VAL A N 1
ATOM 2387 C CA . VAL A 1 317 ? -1.569 19.453 17.75 1 98.88 317 VAL A CA 1
ATOM 2388 C C . VAL A 1 317 ? -2.543 18.984 16.672 1 98.88 317 VAL A C 1
ATOM 2390 O O . VAL A 1 317 ? -3.635 19.547 16.531 1 98.88 317 VAL A O 1
ATOM 2393 N N . GLY A 1 318 ? -2.094 18.047 15.852 1 98.88 318 GLY A N 1
ATOM 2394 C CA . GLY A 1 318 ? -2.977 17.594 14.789 1 98.88 318 GLY A CA 1
ATOM 2395 C C . GLY A 1 318 ? -2.539 16.281 14.164 1 98.88 318 GLY A C 1
ATOM 2396 O O . GLY A 1 318 ? -1.511 15.727 14.547 1 98.88 318 GLY A O 1
ATOM 2397 N N . ASP A 1 319 ? -3.359 15.781 13.328 1 98.94 319 ASP A N 1
ATOM 2398 C CA . ASP A 1 319 ? -3.162 14.547 12.586 1 98.94 319 ASP A CA 1
ATOM 2399 C C . ASP A 1 319 ? -3.918 14.57 11.258 1 98.94 319 ASP A C 1
ATOM 2401 O O . ASP A 1 319 ? -5.035 15.086 11.188 1 98.94 319 ASP A O 1
ATOM 2405 N N . VAL A 1 320 ? -3.283 14.172 10.266 1 98.94 320 VAL A N 1
ATOM 2406 C CA . VAL A 1 320 ? -3.832 14.062 8.922 1 98.94 320 VAL A CA 1
ATOM 2407 C C . VAL A 1 320 ? -3.578 12.664 8.367 1 98.94 320 VAL A C 1
ATOM 2409 O O . VAL A 1 320 ? -2.445 12.172 8.391 1 98.94 320 VAL A O 1
ATOM 2412 N N . GLY A 1 321 ? -4.691 12.023 7.852 1 98.88 321 GLY A N 1
ATOM 2413 C CA . GLY A 1 321 ? -4.398 10.672 7.391 1 98.88 321 GLY A CA 1
ATOM 2414 C C . GLY A 1 321 ? -5.484 10.102 6.496 1 98.88 321 GLY A C 1
ATOM 2415 O O . GLY A 1 321 ? -6.598 10.625 6.449 1 98.88 321 GLY A O 1
ATOM 2416 N N . LEU A 1 322 ? -5.117 9.148 5.742 1 98.88 322 LEU A N 1
ATOM 2417 C CA . LEU A 1 322 ? -5.977 8.266 4.965 1 98.88 322 LEU A CA 1
ATOM 2418 C C . LEU A 1 322 ? -6.289 6.988 5.742 1 98.88 322 LEU A C 1
ATOM 2420 O O . LEU A 1 322 ? -5.375 6.297 6.199 1 98.88 322 LEU A O 1
ATOM 2424 N N . ILE A 1 323 ? -7.562 6.688 5.906 1 98.81 323 ILE A N 1
ATOM 2425 C CA . ILE A 1 323 ? -7.98 5.562 6.738 1 98.81 323 ILE A CA 1
ATOM 2426 C C . ILE A 1 323 ? -8.711 4.531 5.879 1 98.81 323 ILE A C 1
ATOM 2428 O O . ILE A 1 323 ? -9.617 4.875 5.117 1 98.81 323 ILE A O 1
ATOM 2432 N N . ASP A 1 324 ? -8.281 3.279 5.965 1 97.44 324 ASP A N 1
ATOM 2433 C CA . ASP A 1 324 ? -8.969 2.131 5.379 1 97.44 324 ASP A CA 1
ATOM 2434 C C . ASP A 1 324 ? -9.734 1.349 6.445 1 97.44 324 ASP A C 1
ATOM 2436 O O . ASP A 1 324 ? -9.148 0.915 7.441 1 97.44 324 ASP A O 1
ATOM 2440 N N . MET A 1 325 ? -10.977 1.146 6.242 1 96.44 325 MET A N 1
ATOM 2441 C CA . MET A 1 325 ? -11.805 0.394 7.176 1 96.44 325 MET A CA 1
ATOM 2442 C C . MET A 1 325 ? -11.945 -1.06 6.734 1 96.44 325 MET A C 1
ATOM 2444 O O . MET A 1 325 ? -11.844 -1.363 5.543 1 96.44 325 MET A O 1
ATOM 2448 N N . PRO A 1 326 ? -12.227 -1.945 7.625 1 93.25 326 PRO A N 1
ATOM 2449 C CA . PRO A 1 326 ? -12.398 -3.354 7.258 1 93.25 326 PRO A CA 1
ATOM 2450 C C . PRO A 1 326 ? -13.641 -3.598 6.41 1 93.25 326 PRO A C 1
ATOM 2452 O O . PRO A 1 326 ? -13.758 -4.641 5.758 1 93.25 326 PRO A O 1
ATOM 2455 N N . SER A 1 327 ? -14.516 -2.674 6.359 1 92.06 327 SER A N 1
ATOM 2456 C CA . SER A 1 327 ? -15.695 -2.785 5.516 1 92.06 327 SER A CA 1
ATOM 2457 C C . SER A 1 327 ? -15.359 -2.551 4.047 1 92.06 327 SER A C 1
ATOM 2459 O O . SER A 1 327 ? -16.156 -2.852 3.162 1 92.06 327 SER A O 1
ATOM 2461 N N . GLY A 1 328 ? -14.211 -1.995 3.859 1 92.12 328 GLY A N 1
ATOM 2462 C CA . GLY A 1 328 ? -13.836 -1.582 2.516 1 92.12 328 GLY A CA 1
ATOM 2463 C C . GLY A 1 328 ? -13.977 -0.09 2.289 1 92.12 328 GLY A C 1
ATOM 2464 O O . GLY A 1 328 ? -13.508 0.439 1.281 1 92.12 328 GLY A O 1
ATOM 2465 N N . LYS A 1 329 ? -14.609 0.578 3.244 1 94.94 329 LYS A N 1
ATOM 2466 C CA . LYS A 1 329 ? -14.711 2.031 3.15 1 94.94 329 LYS A CA 1
ATOM 2467 C C . LYS A 1 329 ? -13.359 2.695 3.393 1 94.94 329 LYS A C 1
ATOM 2469 O O . LYS A 1 329 ? -12.508 2.139 4.082 1 94.94 329 LYS A O 1
ATOM 2474 N N . ARG A 1 330 ? -13.242 3.818 2.77 1 96.69 330 ARG A N 1
ATOM 2475 C CA . ARG A 1 330 ? -12.039 4.629 2.924 1 96.69 330 ARG A CA 1
ATOM 2476 C C . ARG A 1 330 ? -12.391 6.102 3.123 1 96.69 330 ARG A C 1
ATOM 2478 O O . ARG A 1 330 ? -13.305 6.617 2.477 1 96.69 330 ARG A O 1
ATOM 2485 N N . TYR A 1 331 ? -11.695 6.801 4.012 1 98.12 331 TYR A N 1
ATOM 2486 C CA . TYR A 1 331 ? -11.914 8.227 4.191 1 98.12 331 TYR A CA 1
ATOM 2487 C C . TYR A 1 331 ? -10.625 8.938 4.574 1 98.12 331 TYR A C 1
ATOM 2489 O O . TYR A 1 331 ? -9.633 8.289 4.926 1 98.12 331 TYR A O 1
ATOM 2497 N N . ILE A 1 332 ? -10.586 10.172 4.355 1 98.88 332 ILE A N 1
ATOM 2498 C CA . ILE A 1 332 ? -9.484 11.039 4.754 1 98.88 332 ILE A CA 1
ATOM 2499 C C . ILE A 1 332 ? -9.945 12.008 5.844 1 98.88 332 ILE A C 1
ATOM 2501 O O . ILE A 1 332 ? -11.055 12.547 5.77 1 98.88 332 ILE A O 1
ATOM 2505 N N . ALA A 1 333 ? -9.078 12.18 6.828 1 98.94 333 ALA A N 1
ATOM 2506 C CA . ALA A 1 333 ? -9.375 13.141 7.891 1 98.94 333 ALA A CA 1
ATOM 2507 C C . ALA A 1 333 ? -8.156 14 8.203 1 98.94 333 ALA A C 1
ATOM 2509 O O . ALA A 1 333 ? -7.027 13.5 8.242 1 98.94 333 ALA A O 1
ATOM 2510 N N . ALA A 1 334 ? -8.406 15.258 8.352 1 98.94 334 ALA A N 1
ATOM 2511 C CA . ALA A 1 334 ? -7.426 16.219 8.852 1 98.94 334 ALA A CA 1
ATOM 2512 C C . ALA A 1 334 ? -8.016 17.047 9.992 1 98.94 334 ALA A C 1
ATOM 2514 O O . ALA A 1 334 ? -9.031 17.734 9.812 1 98.94 334 ALA A O 1
ATOM 2515 N N . MET A 1 335 ? -7.375 16.938 11.109 1 99 335 MET A N 1
ATOM 2516 C CA . MET A 1 335 ? -7.781 17.734 12.258 1 99 335 MET A CA 1
ATOM 2517 C C . MET A 1 335 ? -6.57 18.359 12.945 1 99 335 MET A C 1
ATOM 2519 O O . MET A 1 335 ? -5.613 17.656 13.273 1 99 335 MET A O 1
ATOM 2523 N N . LEU A 1 336 ? -6.605 19.609 13.078 1 98.94 336 LEU A N 1
ATOM 2524 C CA . LEU A 1 336 ? -5.633 20.375 13.844 1 98.94 336 LEU A CA 1
ATOM 2525 C C . LEU A 1 336 ? -6.32 21.234 14.891 1 98.94 336 LEU A C 1
ATOM 2527 O O . LEU A 1 336 ? -7.371 21.828 14.633 1 98.94 336 LEU A O 1
ATOM 2531 N N . VAL A 1 337 ? -5.723 21.297 16.078 1 98.94 337 VAL A N 1
ATOM 2532 C CA . VAL A 1 337 ? -6.352 21.953 17.219 1 98.94 337 VAL A CA 1
ATOM 2533 C C . VAL A 1 337 ? -5.375 22.938 17.859 1 98.94 337 VAL A C 1
ATOM 2535 O O . VAL A 1 337 ? -4.297 22.531 18.297 1 98.94 337 VAL A O 1
ATOM 2538 N N . ARG A 1 338 ? -5.723 24.188 17.844 1 98.81 338 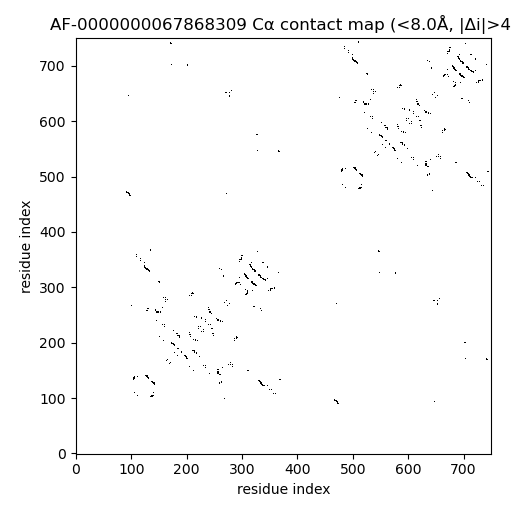ARG A N 1
ATOM 2539 C CA . ARG A 1 338 ? -5 25.156 18.656 1 98.81 338 ARG A CA 1
ATOM 2540 C C . ARG A 1 338 ? -5.277 24.938 20.141 1 98.81 338 ARG A C 1
ATOM 2542 O O . ARG A 1 338 ? -6.418 24.688 20.531 1 98.81 338 ARG A O 1
ATOM 2549 N N . ARG A 1 339 ? -4.191 25.047 20.875 1 98.69 339 ARG A N 1
ATOM 2550 C CA . ARG A 1 339 ? -4.289 24.766 22.312 1 98.69 339 ARG A CA 1
ATOM 2551 C C . ARG A 1 339 ? -3.342 25.656 23.109 1 98.69 339 ARG A C 1
ATOM 2553 O O . ARG A 1 339 ? -2.322 26.109 22.578 1 98.69 339 ARG A O 1
ATOM 2560 N N . PRO A 1 340 ? -3.758 25.875 24.391 1 97.69 340 PRO A N 1
ATOM 2561 C CA . PRO A 1 340 ? -2.785 26.547 25.25 1 97.69 340 PRO A CA 1
ATOM 2562 C C . PRO A 1 340 ? -1.725 25.609 25.812 1 97.69 340 PRO A C 1
ATOM 2564 O O . PRO A 1 340 ? -2.057 24.625 26.469 1 97.69 340 PRO A O 1
ATOM 2567 N N . ASP A 1 341 ? -0.443 25.828 25.578 1 95.12 341 ASP A N 1
ATOM 2568 C CA . ASP A 1 341 ? 0.724 25.297 26.281 1 95.12 341 ASP A CA 1
ATOM 2569 C C . ASP A 1 341 ? 0.643 23.766 26.391 1 95.12 341 ASP A C 1
ATOM 2571 O O . ASP A 1 341 ? 0.697 23.219 27.484 1 95.12 341 ASP A O 1
ATOM 2575 N N . ASN A 1 342 ? 0.483 23.062 25.328 1 97.38 342 ASN A N 1
ATOM 2576 C CA . ASN A 1 342 ? 0.529 21.609 25.266 1 97.38 342 ASN A CA 1
ATOM 2577 C C . ASN A 1 342 ? -0.636 20.969 26.016 1 97.38 342 ASN A C 1
ATOM 2579 O O . ASN A 1 342 ? -0.497 19.891 26.578 1 97.38 342 ASN A O 1
ATOM 2583 N N . ASP A 1 343 ? -1.789 21.688 26.125 1 98.31 343 ASP A N 1
ATOM 2584 C CA . ASP A 1 343 ? -2.965 21.125 26.781 1 98.31 343 ASP A CA 1
ATOM 2585 C C . ASP A 1 343 ? -3.367 19.797 26.141 1 98.31 343 ASP A C 1
ATOM 2587 O O . ASP A 1 343 ? -3.787 19.766 24.984 1 98.31 343 ASP A O 1
ATOM 2591 N N . LEU A 1 344 ? -3.336 18.703 26.891 1 98.19 344 LEU A N 1
ATOM 2592 C CA . LEU A 1 344 ? -3.541 17.344 26.375 1 98.19 344 LEU A CA 1
ATOM 2593 C C . LEU A 1 344 ? -5.016 17.094 26.078 1 98.19 344 LEU A C 1
ATOM 2595 O O . LEU A 1 344 ? -5.359 16.125 25.406 1 98.19 344 LEU A O 1
ATOM 2599 N N . LYS A 1 345 ? -5.848 18.031 26.469 1 98.62 345 LYS A N 1
ATOM 2600 C CA . LYS A 1 345 ? -7.258 17.906 26.109 1 98.62 345 LYS A CA 1
ATOM 2601 C C . LYS A 1 345 ? -7.441 17.938 24.594 1 98.62 345 LYS A C 1
ATOM 2603 O O . LYS A 1 345 ? -8.383 17.344 24.062 1 98.62 345 LYS A O 1
ATOM 2608 N N . ALA A 1 346 ? -6.543 18.625 23.922 1 98.88 346 ALA A N 1
ATOM 2609 C CA . ALA A 1 346 ? -6.59 18.672 22.469 1 98.88 346 ALA A CA 1
ATOM 2610 C C . ALA A 1 346 ? -6.383 17.281 21.875 1 98.88 346 ALA A C 1
ATOM 2612 O O . ALA A 1 346 ? -7.074 16.891 20.938 1 98.88 346 ALA A O 1
ATOM 2613 N N . ASN A 1 347 ? -5.441 16.516 22.438 1 98.81 347 ASN A N 1
ATOM 2614 C CA . ASN A 1 347 ? -5.199 15.156 22 1 98.81 347 ASN A CA 1
ATOM 2615 C C . ASN A 1 347 ? -6.434 14.281 22.188 1 98.81 347 ASN A C 1
ATOM 2617 O O . ASN A 1 347 ? -6.82 13.531 21.281 1 98.81 347 ASN A O 1
ATOM 2621 N N . GLU A 1 348 ? -6.977 14.422 23.344 1 98.75 348 GLU A N 1
ATOM 2622 C CA . GLU A 1 348 ? -8.172 13.641 23.656 1 98.75 348 GLU A CA 1
ATOM 2623 C C . GLU A 1 348 ? -9.32 13.992 22.719 1 98.75 348 GLU A C 1
ATOM 2625 O O . GLU A 1 348 ? -10.078 13.117 22.297 1 98.75 348 GLU A O 1
ATOM 2630 N N . LEU A 1 349 ? -9.445 15.258 22.422 1 98.88 349 LEU A N 1
ATOM 2631 C CA . LEU A 1 349 ? -10.484 15.695 21.5 1 98.88 349 LEU A CA 1
ATOM 2632 C C . LEU A 1 349 ? -10.312 15.055 20.141 1 98.88 349 LEU A C 1
ATOM 2634 O O . LEU A 1 349 ? -11.281 14.586 19.531 1 98.88 349 LEU A O 1
ATOM 2638 N N . ILE A 1 350 ? -9.117 15 19.609 1 98.94 350 ILE A N 1
ATOM 2639 C CA . ILE A 1 350 ? -8.844 14.391 18.312 1 98.94 350 ILE A CA 1
ATOM 2640 C C . ILE A 1 350 ? -9.219 12.906 18.359 1 98.94 350 ILE A C 1
ATOM 2642 O O . ILE A 1 350 ? -9.82 12.391 17.406 1 98.94 350 ILE A O 1
ATOM 2646 N N . ARG A 1 351 ? -8.945 12.195 19.469 1 98.88 351 ARG A N 1
ATOM 2647 C CA . ARG A 1 351 ? -9.289 10.781 19.609 1 98.88 351 ARG A CA 1
ATOM 2648 C C . ARG A 1 351 ? -10.805 10.586 19.594 1 98.88 351 ARG A C 1
ATOM 2650 O O . ARG A 1 351 ? -11.312 9.664 18.953 1 98.88 351 ARG A O 1
ATOM 2657 N N . GLN A 1 352 ? -11.484 11.453 20.266 1 98.81 352 GLN A N 1
ATOM 2658 C CA . GLN A 1 352 ? -12.945 11.359 20.328 1 98.81 352 GLN A CA 1
ATOM 2659 C C . GLN A 1 352 ? -13.57 11.609 18.969 1 98.81 352 GLN A C 1
ATOM 2661 O O . GLN A 1 352 ? -14.492 10.898 18.562 1 98.81 352 GLN A O 1
ATOM 2666 N N . VAL A 1 353 ? -13.047 12.594 18.328 1 98.88 353 VAL A N 1
ATOM 2667 C CA . VAL A 1 353 ? -13.531 12.906 16.984 1 98.88 353 VAL A CA 1
ATOM 2668 C C . VAL A 1 353 ? -13.266 11.727 16.047 1 98.88 353 VAL A C 1
ATOM 2670 O O . VAL A 1 353 ? -14.133 11.352 15.266 1 98.88 353 VAL A O 1
ATOM 2673 N N . SER A 1 354 ? -12.078 11.188 16.156 1 98.88 354 SER A N 1
ATOM 2674 C CA . SER A 1 354 ? -11.727 10.031 15.336 1 98.88 354 SER A CA 1
ATOM 2675 C C . SER A 1 354 ? -12.672 8.859 15.594 1 98.88 354 SER A C 1
ATOM 2677 O O . SER A 1 354 ? -13.18 8.25 14.648 1 98.88 354 SER A O 1
ATOM 2679 N N . GLN A 1 355 ? -12.922 8.602 16.828 1 98.75 355 GLN A N 1
ATOM 2680 C CA . GLN A 1 355 ? -13.773 7.48 17.203 1 98.75 355 GLN A CA 1
ATOM 2681 C C . GLN A 1 355 ? -15.195 7.68 16.688 1 98.75 355 GLN A C 1
ATOM 2683 O O . GLN A 1 355 ? -15.797 6.762 16.125 1 98.75 355 GLN A O 1
ATOM 2688 N N . ARG A 1 356 ? -15.703 8.859 16.875 1 98.69 356 ARG A N 1
ATOM 2689 C CA . ARG A 1 356 ? -17.062 9.156 16.438 1 98.69 356 ARG A CA 1
ATOM 2690 C C . ARG A 1 356 ? -17.172 9.07 14.922 1 98.69 356 ARG A C 1
ATOM 2692 O O . ARG A 1 356 ? -18.156 8.547 14.391 1 98.69 356 ARG A O 1
ATOM 2699 N N . THR A 1 357 ? -16.188 9.594 14.234 1 98.81 357 THR A N 1
ATOM 2700 C CA . THR A 1 357 ? -16.172 9.531 12.773 1 98.81 357 THR A CA 1
ATOM 2701 C C . THR A 1 357 ? -16.156 8.086 12.297 1 98.81 357 THR A C 1
ATOM 2703 O O . THR A 1 357 ? -16.938 7.707 11.43 1 98.81 357 THR A O 1
ATOM 2706 N N . TYR A 1 358 ? -15.289 7.281 12.883 1 98.56 358 TYR A N 1
ATOM 2707 C CA . TYR A 1 358 ? -15.141 5.879 12.508 1 98.56 358 TYR A CA 1
ATOM 2708 C C . TYR A 1 358 ? -16.453 5.129 12.703 1 98.56 358 TYR A C 1
ATOM 2710 O O . TYR A 1 358 ? -16.891 4.395 11.82 1 98.56 358 TYR A O 1
ATOM 2718 N N . GLN A 1 359 ? -17.078 5.348 13.836 1 97.5 359 GLN A N 1
ATOM 2719 C CA . GLN A 1 359 ? -18.344 4.676 14.156 1 97.5 359 GLN A CA 1
ATOM 2720 C C . GLN A 1 359 ? -19.438 5.09 13.195 1 97.5 359 GLN A C 1
ATOM 2722 O O . GLN A 1 359 ? -20.203 4.246 12.719 1 97.5 359 GLN A O 1
ATOM 2727 N N . PHE A 1 360 ? -19.484 6.324 12.938 1 97.94 360 PHE A N 1
ATOM 2728 C CA . PHE A 1 360 ? -20.516 6.832 12.047 1 97.94 360 PHE A CA 1
ATOM 2729 C C . PHE A 1 360 ? -20.375 6.227 10.656 1 97.94 360 PHE A C 1
ATOM 2731 O O . PHE A 1 360 ? -21.344 5.711 10.094 1 97.94 360 PHE A O 1
ATOM 2738 N N . LEU A 1 361 ? -19.156 6.285 10.094 1 96.75 361 LEU A N 1
ATOM 2739 C CA . LEU A 1 361 ? -18.938 5.805 8.734 1 96.75 361 LEU A CA 1
ATOM 2740 C C . LEU A 1 361 ? -19.094 4.293 8.664 1 96.75 361 LEU A C 1
ATOM 2742 O O . LEU A 1 361 ? -19.5 3.756 7.629 1 96.75 361 LEU A O 1
ATOM 2746 N N . ASN A 1 362 ? -18.734 3.611 9.727 1 93.19 362 ASN A N 1
ATOM 2747 C CA . ASN A 1 362 ? -18.891 2.16 9.773 1 93.19 362 ASN A CA 1
ATOM 2748 C C . ASN A 1 362 ? -20.359 1.75 9.727 1 93.19 362 ASN A C 1
ATOM 2750 O O . ASN A 1 362 ? -20.688 0.615 9.367 1 93.19 362 ASN A O 1
ATOM 2754 N N . SER A 1 363 ? -21.234 2.635 10.125 1 91 363 SER A N 1
ATOM 2755 C CA . SER A 1 363 ? -22.656 2.344 10.148 1 91 363 SER A CA 1
ATOM 2756 C C . SER A 1 363 ? -23.297 2.561 8.773 1 91 363 SER A C 1
ATOM 2758 O O . SER A 1 363 ? -24.438 2.152 8.539 1 91 363 SER A O 1
ATOM 2760 N N . LEU A 1 364 ? -22.547 3.215 7.887 1 86.81 364 LEU A N 1
ATOM 2761 C CA . LEU A 1 364 ? -23.047 3.469 6.539 1 86.81 364 LEU A CA 1
ATOM 2762 C C . LEU A 1 364 ? -22.672 2.338 5.59 1 86.81 364 LEU A C 1
ATOM 2764 O O . LEU A 1 364 ? -21.578 1.776 5.703 1 86.81 364 LEU A O 1
ATOM 2768 N N . PRO A 1 365 ? -23.641 2.018 4.715 1 75.88 365 PRO A N 1
ATOM 2769 C CA . PRO A 1 365 ? -23.266 1.009 3.723 1 75.88 365 PRO A CA 1
ATOM 2770 C C . PRO A 1 365 ? -22.188 1.499 2.768 1 75.88 365 PRO A C 1
ATOM 2772 O O . PRO A 1 365 ? -22.031 2.707 2.559 1 75.88 365 PRO A O 1
ATOM 2775 N N . VAL A 1 366 ? -21.453 0.514 2.277 1 72.69 366 VAL A N 1
ATOM 2776 C CA . VAL A 1 366 ? -20.469 0.832 1.25 1 72.69 366 VAL A CA 1
ATOM 2777 C C . VAL A 1 366 ? -21.172 1.145 -0.067 1 72.69 366 VAL A C 1
ATOM 2779 O O . VAL A 1 366 ? -22.078 0.413 -0.484 1 72.69 366 VAL A O 1
ATOM 2782 N N . SER A 1 367 ? -21.047 2.414 -0.578 1 63.88 367 SER A N 1
ATOM 2783 C CA . SER A 1 367 ? -21.719 2.807 -1.809 1 63.88 367 SER A CA 1
ATOM 2784 C C . SER A 1 367 ? -21.031 2.217 -3.033 1 63.88 367 SER A C 1
ATOM 2786 O O . SER A 1 367 ? -19.797 2.105 -3.066 1 63.88 367 SER A O 1
ATOM 2788 N N . SER A 1 368 ? -21.703 1.386 -3.816 1 53.72 368 SER A N 1
ATOM 2789 C CA . SER A 1 368 ? -21.172 0.984 -5.113 1 53.72 368 SER A CA 1
ATOM 2790 C C . SER A 1 368 ? -21.062 2.178 -6.055 1 53.72 368 SER A C 1
ATOM 2792 O O . SER A 1 368 ? -21.969 3.012 -6.129 1 53.72 368 SER A O 1
ATOM 2794 N N . ASN A 1 369 ? -19.984 2.844 -6.199 1 47.31 369 ASN A N 1
ATOM 2795 C CA . ASN A 1 369 ? -19.891 3.883 -7.219 1 47.31 369 ASN A CA 1
ATOM 2796 C C . ASN A 1 369 ? -20.609 3.479 -8.5 1 47.31 369 ASN A C 1
ATOM 2798 O O . ASN A 1 369 ? -20.016 2.85 -9.383 1 47.31 369 ASN A O 1
ATOM 2802 N N . SER A 1 370 ? -21.75 2.85 -8.508 1 38.66 370 SER A N 1
ATOM 2803 C CA . SER A 1 370 ? -22.422 2.598 -9.781 1 38.66 370 SER A CA 1
ATOM 2804 C C . SER A 1 370 ? -22.594 3.887 -10.578 1 38.66 370 SER A C 1
ATOM 2806 O O . SER A 1 370 ? -23.125 4.871 -10.062 1 38.66 370 SER A O 1
ATOM 2808 N N . THR A 1 371 ? -21.688 4.215 -11.484 1 37.09 371 THR A N 1
ATOM 2809 C CA . THR A 1 371 ? -22.109 5.109 -12.555 1 37.09 371 THR A CA 1
ATOM 2810 C C . THR A 1 371 ? -23.547 4.809 -12.977 1 37.09 371 THR A C 1
ATOM 2812 O O . THR A 1 371 ? -23.844 3.723 -13.477 1 37.09 371 THR A O 1
ATOM 2815 N N . GLN A 1 372 ? -24.547 5.324 -12.445 1 33.88 372 GLN A N 1
ATOM 2816 C CA . GLN A 1 372 ? -25.875 5.367 -13.039 1 33.88 372 GLN A CA 1
ATOM 2817 C C . GLN A 1 372 ? -25.797 5.594 -14.547 1 33.88 372 GLN A C 1
ATOM 2819 O O . GLN A 1 372 ? -25.25 6.602 -15 1 33.88 372 GLN A O 1
ATOM 2824 N N . GLN A 1 373 ? -25.641 4.562 -15.445 1 29.97 373 GLN A N 1
ATOM 2825 C CA . GLN A 1 373 ? -26.016 4.77 -16.844 1 29.97 373 GLN A CA 1
ATOM 2826 C C . GLN A 1 373 ? -27.312 5.574 -16.953 1 29.97 373 GLN A C 1
ATOM 2828 O O . GLN A 1 373 ? -28.297 5.285 -16.266 1 29.97 373 GLN A O 1
ATOM 2833 N N . PRO A 1 374 ? -27.266 6.816 -17.5 1 30.23 374 PRO A N 1
ATOM 2834 C CA . PRO A 1 374 ? -28.562 7.395 -17.828 1 30.23 374 PRO A CA 1
ATOM 2835 C C . PRO A 1 374 ? -29.516 6.379 -18.469 1 30.23 374 PRO A C 1
ATOM 2837 O O . PRO A 1 374 ? -29.078 5.504 -19.219 1 30.23 374 PRO A O 1
ATOM 2840 N N . SER A 1 375 ? -30.688 6.207 -17.922 1 26.06 375 SER A N 1
ATOM 2841 C CA . SER A 1 375 ? -31.719 5.648 -18.797 1 26.06 375 SER A CA 1
ATOM 2842 C C . SER A 1 375 ? -31.719 6.336 -20.156 1 26.06 375 SER A C 1
ATOM 2844 O O . SER A 1 375 ? -31.547 7.555 -20.234 1 26.06 375 SER A O 1
ATOM 2846 N N . MET B 1 1 ? 51.812 -52.031 17.562 1 18.27 1 MET B N 1
ATOM 2847 C CA . MET B 1 1 ? 52.156 -51.875 18.969 1 18.27 1 MET B CA 1
ATOM 2848 C C . MET B 1 1 ? 51 -51.375 19.797 1 18.27 1 MET B C 1
ATOM 2850 O O . MET B 1 1 ? 49.969 -50.969 19.234 1 18.27 1 MET B O 1
ATOM 2854 N N . PRO B 1 2 ? 51.281 -50.312 20.625 1 18.94 2 PRO B N 1
ATOM 2855 C CA . PRO B 1 2 ? 51.062 -50.062 22.047 1 18.94 2 PRO B CA 1
ATOM 2856 C C . PRO B 1 2 ? 49.656 -49.594 22.359 1 18.94 2 PRO B C 1
ATOM 2858 O O . PRO B 1 2 ? 48.938 -49.156 21.469 1 18.94 2 PRO B O 1
ATOM 2861 N N . PRO B 1 3 ? 49.406 -49.281 23.688 1 20 3 PRO B N 1
ATOM 2862 C CA . PRO B 1 3 ? 48.562 -49.5 24.875 1 20 3 PRO B CA 1
ATOM 2863 C C . PRO B 1 3 ? 47.531 -48.406 25.078 1 20 3 PRO B C 1
ATOM 2865 O O . PRO B 1 3 ? 46.594 -48.562 25.875 1 20 3 PRO B O 1
ATOM 2868 N N . ARG B 1 4 ? 47.562 -47.219 24.375 1 17.92 4 ARG B N 1
ATOM 2869 C CA . ARG B 1 4 ? 47.406 -46.125 25.344 1 17.92 4 ARG B CA 1
ATOM 2870 C C . ARG B 1 4 ? 46.031 -46.188 25.984 1 17.92 4 ARG B C 1
ATOM 2872 O O . ARG B 1 4 ? 45.031 -46.469 25.328 1 17.92 4 ARG B O 1
ATOM 2879 N N . ASP B 1 5 ? 45.844 -45.969 27.312 1 16.7 5 ASP B N 1
ATOM 2880 C CA . ASP B 1 5 ? 45.25 -46.125 28.641 1 16.7 5 ASP B CA 1
ATOM 2881 C C . ASP B 1 5 ? 44.031 -45.219 28.828 1 16.7 5 ASP B C 1
ATOM 2883 O O . ASP B 1 5 ? 43.188 -45.469 29.688 1 16.7 5 ASP B O 1
ATOM 2887 N N . ARG B 1 6 ? 43.875 -44.031 28.125 1 16.66 6 ARG B N 1
ATOM 2888 C CA . ARG B 1 6 ? 43.531 -43 29.109 1 16.66 6 ARG B CA 1
ATOM 2889 C C . ARG B 1 6 ? 42.188 -43.281 29.75 1 16.66 6 ARG B C 1
ATOM 2891 O O . ARG B 1 6 ? 41.25 -43.719 29.078 1 16.66 6 ARG B O 1
ATOM 2898 N N . THR B 1 7 ? 42.031 -43.031 31.078 1 16.2 7 THR B N 1
ATOM 2899 C CA . THR B 1 7 ? 41.469 -43.281 32.406 1 16.2 7 THR B CA 1
ATOM 2900 C C . THR B 1 7 ? 40.125 -42.625 32.562 1 16.2 7 THR B C 1
ATOM 2902 O O . THR B 1 7 ? 39.312 -43.031 33.406 1 16.2 7 THR B O 1
ATOM 2905 N N . ALA B 1 8 ? 39.781 -41.406 31.875 1 17.58 8 ALA B N 1
ATOM 2906 C CA . ALA B 1 8 ? 39.281 -40.5 32.906 1 17.58 8 ALA B CA 1
ATOM 2907 C C . ALA B 1 8 ? 37.938 -40.969 33.469 1 17.58 8 ALA B C 1
ATOM 2909 O O . ALA B 1 8 ? 37.094 -41.469 32.719 1 17.58 8 ALA B O 1
ATOM 2910 N N . ARG B 1 9 ? 37.75 -40.75 34.75 1 15.63 9 ARG B N 1
ATOM 2911 C CA . ARG B 1 9 ? 37.062 -41.219 35.969 1 15.63 9 ARG B CA 1
ATOM 2912 C C . ARG B 1 9 ? 35.656 -40.656 36.062 1 15.63 9 ARG B C 1
ATOM 2914 O O . ARG B 1 9 ? 34.906 -40.938 37 1 15.63 9 ARG B O 1
ATOM 2921 N N . ARG B 1 10 ? 35.031 -39.938 35.188 1 17.5 10 ARG B N 1
ATOM 2922 C CA . ARG B 1 10 ? 34.25 -38.969 35.969 1 17.5 10 ARG B CA 1
ATOM 2923 C C . ARG B 1 10 ? 33.219 -39.688 36.844 1 17.5 10 ARG B C 1
ATOM 2925 O O . ARG B 1 10 ? 32.375 -40.406 36.344 1 17.5 10 ARG B O 1
ATOM 2932 N N . PRO B 1 11 ? 33.469 -39.594 38.188 1 15.41 11 PRO B N 1
ATOM 2933 C CA . PRO B 1 11 ? 32.875 -40.344 39.281 1 15.41 11 PRO B CA 1
ATOM 2934 C C . PRO B 1 11 ? 31.391 -40.125 39.406 1 15.41 11 PRO B C 1
ATOM 2936 O O . PRO B 1 11 ? 30.609 -41.094 39.344 1 15.41 11 PRO B O 1
ATOM 2939 N N . ASN B 1 12 ? 31.109 -39.312 40.469 1 15.25 12 ASN B N 1
ATOM 2940 C CA . ASN B 1 12 ? 30.609 -39.719 41.781 1 15.25 12 ASN B CA 1
ATOM 2941 C C . ASN B 1 12 ? 29.078 -39.656 41.844 1 15.25 12 ASN B C 1
ATOM 2943 O O . ASN B 1 12 ? 28.438 -39.094 40.969 1 15.25 12 ASN B O 1
ATOM 2947 N N . ARG B 1 13 ? 28.594 -39.031 43.031 1 15.31 13 ARG B N 1
ATOM 2948 C CA . ARG B 1 13 ? 27.969 -39.531 44.25 1 15.31 13 ARG B CA 1
ATOM 2949 C C . ARG B 1 13 ? 26.453 -39.281 44.219 1 15.31 13 ARG B C 1
ATOM 2951 O O . ARG B 1 13 ? 25.953 -38.562 43.375 1 15.31 13 ARG B O 1
ATOM 2958 N N . SER B 1 14 ? 25.922 -38.781 45.5 1 14.13 14 SER B N 1
ATOM 2959 C CA . SER B 1 14 ? 25.109 -39.344 46.562 1 14.13 14 SER B CA 1
ATOM 2960 C C . SER B 1 14 ? 23.703 -38.781 46.562 1 14.13 14 SER B C 1
ATOM 2962 O O . SER B 1 14 ? 22.734 -39.5 46.719 1 14.13 14 SER B O 1
ATOM 2964 N N . ALA B 1 15 ? 23.609 -37.344 46.781 1 15.38 15 ALA B N 1
ATOM 2965 C CA . ALA B 1 15 ? 22.922 -37.062 48.031 1 15.38 15 ALA B CA 1
ATOM 2966 C C . ALA B 1 15 ? 21.453 -37.469 47.969 1 15.38 15 ALA B C 1
ATOM 2968 O O . ALA B 1 15 ? 20.875 -37.594 46.875 1 15.38 15 ALA B O 1
ATOM 2969 N N . ARG B 1 16 ? 20.734 -36.719 48.844 1 15.69 16 ARG B N 1
ATOM 2970 C CA . ARG B 1 16 ? 19.969 -36.938 50.062 1 15.69 16 ARG B CA 1
ATOM 2971 C C . ARG B 1 16 ? 18.469 -37 49.781 1 15.69 16 ARG B C 1
ATOM 2973 O O . ARG B 1 16 ? 18.016 -36.562 48.719 1 15.69 16 ARG B O 1
ATOM 2980 N N . PRO B 1 17 ? 17.703 -36.469 50.875 1 15.66 17 PRO B N 1
ATOM 2981 C CA . PRO B 1 17 ? 16.703 -37.125 51.75 1 15.66 17 PRO B CA 1
ATOM 2982 C C . PRO B 1 17 ? 15.281 -36.938 51.25 1 15.66 17 PRO B C 1
ATOM 2984 O O . PRO B 1 17 ? 14.703 -37.875 50.688 1 15.66 17 PRO B O 1
ATOM 2987 N N . ASN B 1 18 ? 14.57 -36.125 52.062 1 15.3 18 ASN B N 1
ATOM 2988 C CA . ASN B 1 18 ? 13.547 -36.438 53.062 1 15.3 18 ASN B CA 1
ATOM 2989 C C . ASN B 1 18 ? 12.141 -36.219 52.5 1 15.3 18 ASN B C 1
ATOM 2991 O O . ASN B 1 18 ? 11.969 -35.531 51.5 1 15.3 18 ASN B O 1
ATOM 2995 N N . PRO B 1 19 ? 11.164 -36.219 53.438 1 14.8 19 PRO B N 1
ATOM 2996 C CA . PRO B 1 19 ? 9.859 -36.781 53.781 1 14.8 19 PRO B CA 1
ATOM 2997 C C . PRO B 1 19 ? 8.695 -35.875 53.406 1 14.8 19 PRO B C 1
ATOM 2999 O O . PRO B 1 19 ? 7.531 -36.281 53.5 1 14.8 19 PRO B O 1
ATOM 3002 N N . LYS B 1 20 ? 9 -34.531 53.156 1 16.25 20 LYS B N 1
ATOM 3003 C CA . LYS B 1 20 ? 8.047 -33.75 53.969 1 16.25 20 LYS B CA 1
ATOM 3004 C C . LYS B 1 20 ? 6.609 -34.188 53.688 1 16.25 20 LYS B C 1
ATOM 3006 O O . LYS B 1 20 ? 6.285 -34.594 52.562 1 16.25 20 LYS B O 1
ATOM 3011 N N . ALA B 1 21 ? 5.789 -33.75 54.656 1 15.41 21 ALA B N 1
ATOM 3012 C CA . ALA B 1 21 ? 4.605 -34 55.469 1 15.41 21 ALA B CA 1
ATOM 3013 C C . ALA B 1 21 ? 3.324 -33.75 54.688 1 15.41 21 ALA B C 1
ATOM 3015 O O . ALA B 1 21 ? 2.424 -34.594 54.656 1 15.41 21 ALA B O 1
ATOM 3016 N N . ALA B 1 22 ? 3.004 -32.406 54.75 1 14.99 22 ALA B N 1
ATOM 3017 C CA . ALA B 1 22 ? 1.875 -32.062 55.625 1 14.99 22 ALA B CA 1
ATOM 3018 C C . ALA B 1 22 ? 0.548 -32.312 54.906 1 14.99 22 ALA B C 1
ATOM 3020 O O . ALA B 1 22 ? -0.368 -32.906 55.438 1 14.99 22 ALA B O 1
ATOM 3021 N N . ARG B 1 23 ? 0.203 -31.219 54 1 16.22 23 ARG B N 1
ATOM 3022 C CA . ARG B 1 23 ? -0.938 -30.484 54.531 1 16.22 23 ARG B CA 1
ATOM 3023 C C . ARG B 1 23 ? -2.244 -31.219 54.25 1 16.22 23 ARG B C 1
ATOM 3025 O O . ARG B 1 23 ? -2.447 -31.734 53.156 1 16.22 23 ARG B O 1
ATOM 3032 N N . PRO B 1 24 ? -3.082 -31.156 55.281 1 15.92 24 PRO B N 1
ATOM 3033 C CA . PRO B 1 24 ? -4.262 -31.891 55.75 1 15.92 24 PRO B CA 1
ATOM 3034 C C . PRO B 1 24 ? -5.391 -31.891 54.719 1 15.92 24 PRO B C 1
ATOM 3036 O O . PRO B 1 24 ? -5.375 -31.078 53.781 1 15.92 24 PRO B O 1
ATOM 3039 N N . LEU B 1 25 ? -6.391 -32.438 55.188 1 16 25 LEU B N 1
ATOM 3040 C CA . LEU B 1 25 ? -7.559 -33.281 54.906 1 16 25 LEU B CA 1
ATOM 3041 C C . LEU B 1 25 ? -8.75 -32.438 54.469 1 16 25 LEU B C 1
ATOM 3043 O O . LEU B 1 25 ? -9.766 -32.938 54.031 1 16 25 LEU B O 1
ATOM 3047 N N . ARG B 1 26 ? -8.719 -30.938 54.781 1 15.59 26 ARG B N 1
ATOM 3048 C CA . ARG B 1 26 ? -9.984 -30.719 55.469 1 15.59 26 ARG B CA 1
ATOM 3049 C C . ARG B 1 26 ? -11.164 -31.125 54.594 1 15.59 26 ARG B C 1
ATOM 3051 O O . ARG B 1 26 ? -11.031 -31.203 53.375 1 15.59 26 ARG B O 1
ATOM 3058 N N . ALA B 1 27 ? -12.43 -30.531 55.062 1 16.08 27 ALA B N 1
ATOM 3059 C CA . ALA B 1 27 ? -13.789 -30.906 55.469 1 16.08 27 ALA B CA 1
ATOM 3060 C C . ALA B 1 27 ? -14.719 -30.953 54.25 1 16.08 27 ALA B C 1
ATOM 3062 O O . ALA B 1 27 ? -14.531 -30.219 53.281 1 16.08 27 ALA B O 1
ATOM 3063 N N . VAL B 1 28 ? -15.555 -31.797 54.344 1 17.62 28 VAL B N 1
ATOM 3064 C CA . VAL B 1 28 ? -16.594 -32.562 53.656 1 17.62 28 VAL B CA 1
ATOM 3065 C C . VAL B 1 28 ? -17.797 -31.672 53.375 1 17.62 28 VAL B C 1
ATOM 3067 O O . VAL B 1 28 ? -18.875 -32.156 53.031 1 17.62 28 VAL B O 1
ATOM 3070 N N . ASP B 1 29 ? -17.625 -30.188 53.594 1 17.62 29 ASP B N 1
ATOM 3071 C CA . ASP B 1 29 ? -18.938 -29.719 54.031 1 17.62 29 ASP B CA 1
ATOM 3072 C C . ASP B 1 29 ? -20.031 -30.172 53.062 1 17.62 29 ASP B C 1
ATOM 3074 O O . ASP B 1 29 ? -19.75 -30.469 51.906 1 17.62 29 ASP B O 1
ATOM 3078 N N . SER B 1 30 ? -21.281 -29.969 53.656 1 17.53 30 SER B N 1
ATOM 3079 C CA . SER B 1 30 ? -22.641 -30.469 53.75 1 17.53 30 SER B CA 1
ATOM 3080 C C . SER B 1 30 ? -23.422 -30.156 52.469 1 17.53 30 SER B C 1
ATOM 3082 O O . SER B 1 30 ? -23.125 -29.172 51.781 1 17.53 30 SER B O 1
ATOM 3084 N N . PRO B 1 31 ? -24.266 -31 52.125 1 19.83 31 PRO B N 1
ATOM 3085 C CA . PRO B 1 31 ? -25.125 -31.297 50.969 1 19.83 31 PRO B CA 1
ATOM 3086 C C . PRO B 1 31 ? -26.172 -30.219 50.719 1 19.83 31 PRO B C 1
ATOM 3088 O O . PRO B 1 31 ? -27.078 -30.031 51.531 1 19.83 31 PRO B O 1
ATOM 3091 N N . ARG B 1 32 ? -25.766 -28.875 50.594 1 19.66 32 ARG B N 1
ATOM 3092 C CA . ARG B 1 32 ? -26.859 -27.938 50.781 1 19.66 32 ARG B CA 1
ATOM 3093 C C . ARG B 1 32 ? -28.109 -28.391 50.031 1 19.66 32 ARG B C 1
ATOM 3095 O O . ARG B 1 32 ? -28.016 -28.922 48.938 1 19.66 32 ARG B O 1
ATOM 3102 N N . PRO B 1 33 ? -29.25 -28.016 50.75 1 19.39 33 PRO B N 1
ATOM 3103 C CA . PRO B 1 33 ? -30.625 -28.547 50.688 1 19.39 33 PRO B CA 1
ATOM 3104 C C . PRO B 1 33 ? -31.281 -28.297 49.344 1 19.39 33 PRO B C 1
ATOM 3106 O O . PRO B 1 33 ? -30.812 -27.453 48.562 1 19.39 33 PRO B O 1
ATOM 3109 N N . PRO B 1 34 ? -32.5 -28.75 49.25 1 20.14 34 PRO B N 1
ATOM 3110 C CA . PRO B 1 34 ? -33.438 -29.219 48.219 1 20.14 34 PRO B CA 1
ATOM 3111 C C . PRO B 1 34 ? -34.188 -28.062 47.531 1 20.14 34 PRO B C 1
ATOM 3113 O O . PRO B 1 34 ? -34.938 -27.328 48.188 1 20.14 34 PRO B O 1
ATOM 3116 N N . ARG B 1 35 ? -33.5 -27 47 1 19.62 35 ARG B N 1
ATOM 3117 C CA . ARG B 1 35 ? -34.344 -25.812 46.844 1 19.62 35 ARG B CA 1
ATOM 3118 C C . ARG B 1 35 ? -35.688 -26.156 46.219 1 19.62 35 ARG B C 1
ATOM 3120 O O . ARG B 1 35 ? -35.781 -27.016 45.344 1 19.62 35 ARG B O 1
ATOM 3127 N N . ARG B 1 36 ? -36.75 -25.5 46.906 1 18.44 36 ARG B N 1
ATOM 3128 C CA . ARG B 1 36 ? -38.219 -25.547 46.906 1 18.44 36 ARG B CA 1
ATOM 3129 C C . ARG B 1 36 ? -38.781 -25.281 45.531 1 18.44 36 ARG B C 1
ATOM 3131 O O . ARG B 1 36 ? -38.156 -24.578 44.719 1 18.44 36 ARG B O 1
ATOM 3138 N N . SER B 1 37 ? -39.938 -25.891 45.281 1 19.44 37 SER B N 1
ATOM 3139 C CA . SER B 1 37 ? -40.812 -26.297 44.188 1 19.44 37 SER B CA 1
ATOM 3140 C C . SER B 1 37 ? -41.594 -25.094 43.625 1 19.44 37 SER B C 1
ATOM 3142 O O . SER B 1 37 ? -42.5 -25.25 42.844 1 19.44 37 SER B O 1
ATOM 3144 N N . PRO B 1 38 ? -41.062 -23.766 43.688 1 19.86 38 PRO B N 1
ATOM 3145 C CA . PRO B 1 38 ? -42.219 -22.891 43.875 1 19.86 38 PRO B CA 1
ATOM 3146 C C . PRO B 1 38 ? -43.312 -23.172 42.844 1 19.86 38 PRO B C 1
ATOM 3148 O O . PRO B 1 38 ? -43.062 -23.797 41.812 1 19.86 38 PRO B O 1
ATOM 3151 N N . ALA B 1 39 ? -44.5 -22.281 43 1 20.58 39 ALA B N 1
ATOM 3152 C CA . ALA B 1 39 ? -45.938 -22.203 42.906 1 20.58 39 ALA B CA 1
ATOM 3153 C C . ALA B 1 39 ? -46.375 -22.031 41.438 1 20.58 39 ALA B C 1
ATOM 3155 O O . ALA B 1 39 ? -45.594 -21.531 40.625 1 20.58 39 ALA B O 1
ATOM 3156 N N . PRO B 1 40 ? -47.688 -22.125 41.281 1 20.41 40 PRO B N 1
ATOM 3157 C CA . PRO B 1 40 ? -48.656 -22.516 40.25 1 20.41 40 PRO B CA 1
ATOM 3158 C C . PRO B 1 40 ? -48.75 -21.484 39.125 1 20.41 40 PRO B C 1
ATOM 3160 O O . PRO B 1 40 ? -48.406 -20.312 39.312 1 20.41 40 PRO B O 1
ATOM 3163 N N . ALA B 1 41 ? -48.844 -21.906 37.906 1 21.44 41 ALA B N 1
ATOM 3164 C CA . ALA B 1 41 ? -48.969 -21.422 36.531 1 21.44 41 ALA B CA 1
ATOM 3165 C C . ALA B 1 41 ? -50.188 -20.516 36.344 1 21.44 41 ALA B C 1
ATOM 3167 O O . ALA B 1 41 ? -51.312 -20.984 36.344 1 21.44 41 ALA B O 1
ATOM 3168 N N . LYS B 1 42 ? -50.156 -19.312 37.156 1 20.64 42 LYS B N 1
ATOM 3169 C CA . LYS B 1 42 ? -51.406 -18.547 37.156 1 20.64 42 LYS B CA 1
ATOM 3170 C C . LYS B 1 42 ? -51.906 -18.297 35.75 1 20.64 42 LYS B C 1
ATOM 3172 O O . LYS B 1 42 ? -51.125 -18.047 34.844 1 20.64 42 LYS B O 1
ATOM 3177 N N . PRO B 1 43 ? -53.25 -18.422 35.594 1 20.75 43 PRO B N 1
ATOM 3178 C CA . PRO B 1 43 ? -54.156 -18.484 34.438 1 20.75 43 PRO B CA 1
ATOM 3179 C C . PRO B 1 43 ? -54.125 -17.203 33.594 1 20.75 43 PRO B C 1
ATOM 3181 O O . PRO B 1 43 ? -53.969 -16.109 34.156 1 20.75 43 PRO B O 1
ATOM 3184 N N . LEU B 1 44 ? -53.594 -17.281 32.438 1 23.22 44 LEU B N 1
ATOM 3185 C CA . LEU B 1 44 ? -53.5 -16.266 31.375 1 23.22 44 LEU B CA 1
ATOM 3186 C C . LEU B 1 44 ? -54.844 -15.648 31.078 1 23.22 44 LEU B C 1
ATOM 3188 O O . LEU B 1 44 ? -55.719 -16.297 30.5 1 23.22 44 LEU B O 1
ATOM 3192 N N . ARG B 1 45 ? -55.531 -15.133 32.188 1 18.53 45 ARG B N 1
ATOM 3193 C CA . ARG B 1 45 ? -56.844 -14.555 31.938 1 18.53 45 ARG B CA 1
ATOM 3194 C C . ARG B 1 45 ? -56.781 -13.508 30.844 1 18.53 45 ARG B C 1
ATOM 3196 O O . ARG B 1 45 ? -56 -12.57 30.922 1 18.53 45 ARG B O 1
ATOM 3203 N N . ILE B 1 46 ? -57.281 -13.898 29.672 1 22.91 46 ILE B N 1
ATOM 3204 C CA . ILE B 1 46 ? -57.531 -13.32 28.344 1 22.91 46 ILE B CA 1
ATOM 3205 C C . ILE B 1 46 ? -58.375 -12.055 28.484 1 22.91 46 ILE B C 1
ATOM 3207 O O . ILE B 1 46 ? -59.531 -12.125 28.891 1 22.91 46 ILE B O 1
ATOM 3211 N N . PRO B 1 47 ? -57.844 -11.062 29.25 1 19.7 47 PRO B N 1
ATOM 3212 C CA . PRO B 1 47 ? -58.875 -10.078 29.609 1 19.7 47 PRO B CA 1
ATOM 3213 C C . PRO B 1 47 ? -59.656 -9.562 28.391 1 19.7 47 PRO B C 1
ATOM 3215 O O . PRO B 1 47 ? -59.094 -9.477 27.297 1 19.7 47 PRO B O 1
ATOM 3218 N N . PRO B 1 48 ? -61 -9.531 28.609 1 18.5 48 PRO B N 1
ATOM 3219 C CA . PRO B 1 48 ? -62.188 -9.367 27.734 1 18.5 48 PRO B CA 1
ATOM 3220 C C . PRO B 1 48 ? -62.156 -8.055 26.953 1 18.5 48 PRO B C 1
ATOM 3222 O O . PRO B 1 48 ? -62.531 -8.016 25.781 1 18.5 48 PRO B O 1
ATOM 3225 N N . LEU B 1 49 ? -61.906 -6.93 27.656 1 16.86 49 LEU B N 1
ATOM 3226 C CA . LEU B 1 49 ? -63.031 -5.996 27.672 1 16.86 49 LEU B CA 1
ATOM 3227 C C . LEU B 1 49 ? -63.062 -5.156 26.406 1 16.86 49 LEU B C 1
ATOM 3229 O O . LEU B 1 49 ? -64.125 -4.816 25.891 1 16.86 49 LEU B O 1
ATOM 3233 N N . LEU B 1 50 ? -61.969 -4.441 26.203 1 19.36 50 LEU B N 1
ATOM 3234 C CA . LEU B 1 50 ? -62.344 -3.062 25.906 1 19.36 50 LEU B CA 1
ATOM 3235 C C . LEU B 1 50 ? -62.906 -2.943 24.484 1 19.36 50 LEU B C 1
ATOM 3237 O O . LEU B 1 50 ? -62.188 -3.182 23.516 1 19.36 50 LEU B O 1
ATOM 3241 N N . GLN B 1 51 ? -64.125 -3.082 24.422 1 16.52 51 GLN B N 1
ATOM 3242 C CA . GLN B 1 51 ? -65.188 -3.158 23.391 1 16.52 51 GLN B CA 1
ATOM 3243 C C . GLN B 1 51 ? -65.062 -2.008 22.406 1 16.52 51 GLN B C 1
ATOM 3245 O O . GLN B 1 51 ? -64.875 -2.234 21.203 1 16.52 51 GLN B O 1
ATOM 3250 N N . SER B 1 52 ? -66.125 -1.109 22.297 1 16.55 52 SER B N 1
ATOM 3251 C CA . SER B 1 52 ? -67.062 -0.897 21.203 1 16.55 52 SER B CA 1
ATOM 3252 C C . SER B 1 52 ? -66.688 0.364 20.422 1 16.55 52 SER B C 1
ATOM 3254 O O . SER B 1 52 ? -67.375 0.703 19.453 1 16.55 52 SER B O 1
ATOM 3256 N N . VAL B 1 53 ? -65.938 1.285 20.969 1 18.56 53 VAL B N 1
ATOM 3257 C CA . VAL B 1 53 ? -66.5 2.576 20.609 1 18.56 53 VAL B CA 1
ATOM 3258 C C . VAL B 1 53 ? -66.375 2.789 19.109 1 18.56 53 VAL B C 1
ATOM 3260 O O . VAL B 1 53 ? -65.25 2.842 18.562 1 18.56 53 VAL B O 1
ATOM 3263 N N . LEU B 1 54 ? -67.438 2.457 18.406 1 17.77 54 LEU B N 1
ATOM 3264 C CA . LEU B 1 54 ? -67.75 2.441 16.984 1 17.77 54 LEU B CA 1
ATOM 3265 C C . LEU B 1 54 ? -67.75 3.852 16.406 1 17.77 54 LEU B C 1
ATOM 3267 O O . LEU B 1 54 ? -68.125 4.066 15.266 1 17.77 54 LEU B O 1
ATOM 3271 N N . ARG B 1 55 ? -67.125 4.84 17.156 1 17.55 55 ARG B N 1
ATOM 3272 C CA . ARG B 1 55 ? -67.75 6.105 16.734 1 17.55 55 ARG B CA 1
ATOM 3273 C C . ARG B 1 55 ? -67.562 6.312 15.227 1 17.55 55 ARG B C 1
ATOM 3275 O O . ARG B 1 55 ? -66.438 6.199 14.703 1 17.55 55 ARG B O 1
ATOM 3282 N N . LEU B 1 56 ? -68.625 6.539 14.57 1 16.83 56 LEU B N 1
ATOM 3283 C CA . LEU B 1 56 ? -69.25 6.543 13.242 1 16.83 56 LEU B CA 1
ATOM 3284 C C . LEU B 1 56 ? -68.562 7.582 12.344 1 16.83 56 LEU B C 1
ATOM 3286 O O . LEU B 1 56 ? -67.75 8.352 12.797 1 16.83 56 LEU B O 1
ATOM 3290 N N . LEU B 1 57 ? -69.438 8.344 11.594 1 17.3 57 LEU B N 1
ATOM 3291 C CA . LEU B 1 57 ? -69.875 8.547 10.195 1 17.3 57 LEU B CA 1
ATOM 3292 C C . LEU B 1 57 ? -69.188 9.773 9.617 1 17.3 57 LEU B C 1
ATOM 3294 O O . LEU B 1 57 ? -68.625 10.602 10.352 1 17.3 57 LEU B O 1
ATOM 3298 N N . VAL B 1 58 ? -69.812 10.422 8.586 1 18.28 58 VAL B N 1
ATOM 3299 C CA . VAL B 1 58 ? -69.75 10.758 7.164 1 18.28 58 VAL B CA 1
ATOM 3300 C C . VAL B 1 58 ? -69.5 12.25 6.996 1 18.28 58 VAL B C 1
ATOM 3302 O O . VAL B 1 58 ? -68.812 12.664 6.055 1 18.28 58 VAL B O 1
ATOM 3305 N N . LEU B 1 59 ? -69.938 13.078 8.039 1 16.95 59 LEU B N 1
ATOM 3306 C CA . LEU B 1 59 ? -70.812 14.031 7.375 1 16.95 59 LEU B CA 1
ATOM 3307 C C . LEU B 1 59 ? -70 14.898 6.391 1 16.95 59 LEU B C 1
ATOM 3309 O O . LEU B 1 59 ? -68.812 14.961 6.457 1 16.95 59 LEU B O 1
ATOM 3313 N N . GLY B 1 60 ? -70.438 16.266 6.309 1 17.03 60 GLY B N 1
ATOM 3314 C CA . GLY B 1 60 ? -71.125 17.141 5.371 1 17.03 60 GLY B CA 1
ATOM 3315 C C . GLY B 1 60 ? -70.125 18.031 4.605 1 17.03 60 GLY B C 1
ATOM 3316 O O . GLY B 1 60 ? -70.438 18.484 3.498 1 17.03 60 GLY B O 1
ATOM 3317 N N . VAL B 1 61 ? -69.125 18.547 5.215 1 19.17 61 VAL B N 1
ATOM 3318 C CA . VAL B 1 61 ? -69.125 19.984 5.027 1 19.17 61 VAL B CA 1
ATOM 3319 C C . VAL B 1 61 ? -68.688 20.344 3.621 1 19.17 61 VAL B C 1
ATOM 3321 O O . VAL B 1 61 ? -67.5 20.078 3.266 1 19.17 61 VAL B O 1
ATOM 3324 N N . GLY B 1 62 ? -69.562 20.531 2.621 1 17.7 62 GLY B N 1
ATOM 3325 C CA . GLY B 1 62 ? -69.562 20.75 1.184 1 17.7 62 GLY B CA 1
ATOM 3326 C C . GLY B 1 62 ? -68.812 21.984 0.775 1 17.7 62 GLY B C 1
ATOM 3327 O O . GLY B 1 62 ? -68.188 22 -0.3 1 17.7 62 GLY B O 1
ATOM 3328 N N . LEU B 1 63 ? -69.062 23.156 1.457 1 18.41 63 LEU B N 1
ATOM 3329 C CA . LEU B 1 63 ? -69.5 24.281 0.615 1 18.41 63 LEU B CA 1
ATOM 3330 C C . LEU B 1 63 ? -68.312 24.719 -0.287 1 18.41 63 LEU B C 1
ATOM 3332 O O . LEU B 1 63 ? -67.188 24.609 0.086 1 18.41 63 LEU B O 1
ATOM 3336 N N . GLY B 1 64 ? -68.75 25.266 -1.534 1 18.7 64 GLY B N 1
ATOM 3337 C CA . GLY B 1 64 ? -68.438 25.547 -2.936 1 18.7 64 GLY B CA 1
ATOM 3338 C C . GLY B 1 64 ? -67.562 26.766 -3.139 1 18.7 64 GLY B C 1
ATOM 3339 O O . GLY B 1 64 ? -67.375 27.234 -4.27 1 18.7 64 GLY B O 1
ATOM 3340 N N . VAL B 1 65 ? -66.75 27.172 -2.201 1 19.98 65 VAL B N 1
ATOM 3341 C CA . VAL B 1 65 ? -66.438 28.562 -2.5 1 19.98 65 VAL B CA 1
ATOM 3342 C C . VAL B 1 65 ? -65.812 28.656 -3.896 1 19.98 65 VAL B C 1
ATOM 3344 O O . VAL B 1 65 ? -64.812 28.016 -4.18 1 19.98 65 VAL B O 1
ATOM 3347 N N . LEU B 1 66 ? -66.625 29.188 -4.855 1 17.8 66 LEU B N 1
ATOM 3348 C CA . LEU B 1 66 ? -66.625 29.391 -6.301 1 17.8 66 LEU B CA 1
ATOM 3349 C C . LEU B 1 66 ? -65.375 30.234 -6.723 1 17.8 66 LEU B C 1
ATOM 3351 O O . LEU B 1 66 ? -64.75 29.938 -7.738 1 17.8 66 LEU B O 1
ATOM 3355 N N . ALA B 1 67 ? -65.125 31.422 -6.027 1 21.11 67 ALA B N 1
ATOM 3356 C CA . ALA B 1 67 ? -65 32.594 -6.895 1 21.11 67 ALA B CA 1
ATOM 3357 C C . ALA B 1 67 ? -63.812 32.5 -7.828 1 21.11 67 ALA B C 1
ATOM 3359 O O . ALA B 1 67 ? -62.75 32.094 -7.406 1 21.11 67 ALA B O 1
ATOM 3360 N N . GLY B 1 68 ? -63.969 32.75 -9.172 1 18.22 68 GLY B N 1
ATOM 3361 C CA . GLY B 1 68 ? -63.406 32.562 -10.508 1 18.22 68 GLY B CA 1
ATOM 3362 C C . GLY B 1 68 ? -62.094 33.25 -10.727 1 18.22 68 GLY B C 1
ATOM 3363 O O . GLY B 1 68 ? -61.125 32.625 -11.141 1 18.22 68 GLY B O 1
ATOM 3364 N N . SER B 1 69 ? -62.125 34.594 -11.102 1 19.33 69 SER B N 1
ATOM 3365 C CA . SER B 1 69 ? -61.719 34.938 -12.445 1 19.33 69 SER B CA 1
ATOM 3366 C C . SER B 1 69 ? -60.188 35.125 -12.531 1 19.33 69 SER B C 1
ATOM 3368 O O . SER B 1 69 ? -59.5 35.125 -11.5 1 19.33 69 SER B O 1
ATOM 3370 N N . LEU B 1 70 ? -59.75 36.25 -13.312 1 20.47 70 LEU B N 1
ATOM 3371 C CA . LEU B 1 70 ? -59.094 36.531 -14.586 1 20.47 70 LEU B CA 1
ATOM 3372 C C . LEU B 1 70 ? -57.656 36.969 -14.383 1 20.47 70 LEU B C 1
ATOM 3374 O O . LEU B 1 70 ? -56.969 37.281 -15.344 1 20.47 70 LEU B O 1
ATOM 3378 N N . ILE B 1 71 ? -57.125 37.094 -13.211 1 21.47 71 ILE B N 1
ATOM 3379 C CA . ILE B 1 71 ? -56.031 38.094 -13.289 1 21.47 71 ILE B CA 1
ATOM 3380 C C . ILE B 1 71 ? -54.969 37.562 -14.227 1 21.47 71 ILE B C 1
ATOM 3382 O O . ILE B 1 71 ? -54.406 36.5 -14.023 1 21.47 71 ILE B O 1
ATOM 3386 N N . ALA B 1 72 ? -54.844 38.188 -15.453 1 23.14 72 ALA B N 1
ATOM 3387 C CA . ALA B 1 72 ? -53.969 38.094 -16.625 1 23.14 72 ALA B CA 1
ATOM 3388 C C . ALA B 1 72 ? -52.531 38.281 -16.234 1 23.14 72 ALA B C 1
ATOM 3390 O O . ALA B 1 72 ? -52.156 39.281 -15.617 1 23.14 72 ALA B O 1
ATOM 3391 N N . ALA B 1 73 ? -51.719 37.188 -16.234 1 23.64 73 ALA B N 1
ATOM 3392 C CA . ALA B 1 73 ? -50.344 36.906 -15.922 1 23.64 73 ALA B CA 1
ATOM 3393 C C . ALA B 1 73 ? -49.375 37.656 -16.844 1 23.64 73 ALA B C 1
ATOM 3395 O O . ALA B 1 73 ? -49.25 37.312 -18.016 1 23.64 73 ALA B O 1
ATOM 3396 N N . TRP B 1 74 ? -49.469 38.969 -16.922 1 28.39 74 TRP B N 1
ATOM 3397 C CA . TRP B 1 74 ? -48.469 39.594 -17.781 1 28.39 74 TRP B CA 1
ATOM 3398 C C . TRP B 1 74 ? -47.062 39.125 -17.375 1 28.39 74 TRP B C 1
ATOM 3400 O O . TRP B 1 74 ? -46.562 39.5 -16.312 1 28.39 74 TRP B O 1
ATOM 3410 N N . GLU B 1 75 ? -46.719 37.875 -17.438 1 25.72 75 GLU B N 1
ATOM 3411 C CA . GLU B 1 75 ? -45.406 37.469 -16.969 1 25.72 75 GLU B CA 1
ATOM 3412 C C . GLU B 1 75 ? -44.312 38.062 -17.859 1 25.72 75 GLU B C 1
ATOM 3414 O O . GLU B 1 75 ? -44.281 37.844 -19.078 1 25.72 75 GLU B O 1
ATOM 3419 N N . PRO B 1 76 ? -43.906 39.312 -17.516 1 30.27 76 PRO B N 1
ATOM 3420 C CA . PRO B 1 76 ? -42.812 39.75 -18.344 1 30.27 76 PRO B CA 1
ATOM 3421 C C . PRO B 1 76 ? -41.688 38.719 -18.484 1 30.27 76 PRO B C 1
ATOM 3423 O O . PRO B 1 76 ? -41.406 37.969 -17.547 1 30.27 76 PRO B O 1
ATOM 3426 N N . ASN B 1 77 ? -41.531 38.188 -19.656 1 29.39 77 ASN B N 1
ATOM 3427 C CA . ASN B 1 77 ? -40.5 37.25 -20.078 1 29.39 77 ASN B CA 1
ATOM 3428 C C . ASN B 1 77 ? -39.094 37.781 -19.734 1 29.39 77 ASN B C 1
ATOM 3430 O O . ASN B 1 77 ? -38.562 38.656 -20.453 1 29.39 77 ASN B O 1
ATOM 3434 N N . LEU B 1 78 ? -38.906 38.281 -18.516 1 26.78 78 LEU B N 1
ATOM 3435 C CA . LEU B 1 78 ? -37.5 38.594 -18.328 1 26.78 78 LEU B CA 1
ATOM 3436 C C . LEU B 1 78 ? -36.594 37.469 -18.797 1 26.78 78 LEU B C 1
ATOM 3438 O O . LEU B 1 78 ? -36.688 36.344 -18.25 1 26.78 78 LEU B O 1
ATOM 3442 N N . LYS B 1 79 ? -36.219 37.531 -20.078 1 31.98 79 LYS B N 1
ATOM 3443 C CA . LYS B 1 79 ? -35.125 36.688 -20.562 1 31.98 79 LYS B CA 1
ATOM 3444 C C . LYS B 1 79 ? -33.969 36.656 -19.594 1 31.98 79 LYS B C 1
ATOM 3446 O O . LYS B 1 79 ? -33.281 37.688 -19.391 1 31.98 79 LYS B O 1
ATOM 3451 N N . LEU B 1 80 ? -34.125 35.875 -18.453 1 31.12 80 LEU B N 1
ATOM 3452 C CA . LEU B 1 80 ? -32.938 35.625 -17.641 1 31.12 80 LEU B CA 1
ATOM 3453 C C . LEU B 1 80 ? -31.75 35.344 -18.531 1 31.12 80 LEU B C 1
ATOM 3455 O O . LEU B 1 80 ? -31.797 34.469 -19.406 1 31.12 80 LEU B O 1
ATOM 3459 N N . ALA B 1 81 ? -30.953 36.344 -18.781 1 36.81 81 ALA B N 1
ATOM 3460 C CA . ALA B 1 81 ? -29.672 36.125 -19.453 1 36.81 81 ALA B CA 1
ATOM 3461 C C . ALA B 1 81 ? -28.984 34.875 -18.953 1 36.81 81 ALA B C 1
ATOM 3463 O O . ALA B 1 81 ? -29 34.562 -17.766 1 36.81 81 ALA B O 1
ATOM 3464 N N . PRO B 1 82 ? -28.875 33.906 -19.906 1 32.56 82 PRO B N 1
ATOM 3465 C CA . PRO B 1 82 ? -28.25 32.656 -19.484 1 32.56 82 PRO B CA 1
ATOM 3466 C C . PRO B 1 82 ? -27.062 32.875 -18.547 1 32.56 82 PRO B C 1
ATOM 3468 O O . PRO B 1 82 ? -26.328 33.844 -18.703 1 32.56 82 PRO B O 1
ATOM 3471 N N . THR B 1 83 ? -27.281 32.562 -17.219 1 33.94 83 THR B N 1
ATOM 3472 C CA . THR B 1 83 ? -26.109 32.5 -16.344 1 33.94 83 THR B CA 1
ATOM 3473 C C . THR B 1 83 ? -24.938 31.875 -17.078 1 33.94 83 THR B C 1
ATOM 3475 O O . THR B 1 83 ? -25.078 30.844 -17.75 1 33.94 83 THR B O 1
ATOM 3478 N N . PRO B 1 84 ? -23.922 32.719 -17.328 1 33.62 84 PRO B N 1
ATOM 3479 C CA . PRO B 1 84 ? -22.766 32.062 -17.938 1 33.62 84 PRO B CA 1
ATOM 3480 C C . PRO B 1 84 ? -22.516 30.672 -17.359 1 33.62 84 PRO B C 1
ATOM 3482 O O . PRO B 1 84 ? -22.656 30.469 -16.141 1 33.62 84 PRO B O 1
ATOM 3485 N N . GLN B 1 85 ? -22.875 29.672 -18.156 1 31.06 85 GLN B N 1
ATOM 3486 C CA . GLN B 1 85 ? -22.516 28.297 -17.797 1 31.06 85 GLN B CA 1
ATOM 3487 C C . GLN B 1 85 ? -21.203 28.25 -17.016 1 31.06 85 GLN B C 1
ATOM 3489 O O . GLN B 1 85 ? -20.219 28.875 -17.406 1 31.06 85 GLN B O 1
ATOM 3494 N N . ALA B 1 86 ? -21.25 27.875 -15.688 1 35 86 ALA B N 1
ATOM 3495 C CA . ALA B 1 86 ? -20.125 27.547 -14.82 1 35 86 ALA B CA 1
ATOM 3496 C C . ALA B 1 86 ? -18.922 27.078 -15.641 1 35 86 ALA B C 1
ATOM 3498 O O . ALA B 1 86 ? -19.078 26.562 -16.734 1 35 86 ALA B O 1
ATOM 3499 N N . ALA B 1 87 ? -17.766 27.5 -15.172 1 35.88 87 ALA B N 1
ATOM 3500 C CA . ALA B 1 87 ? -16.375 27.25 -15.57 1 35.88 87 ALA B CA 1
ATOM 3501 C C . ALA B 1 87 ? -16.203 25.828 -16.094 1 35.88 87 ALA B C 1
ATOM 3503 O O . ALA B 1 87 ? -16.938 24.922 -15.719 1 35.88 87 ALA B O 1
ATOM 3504 N N . SER B 1 88 ? -15.445 25.734 -17.172 1 32.19 88 SER B N 1
ATOM 3505 C CA . SER B 1 88 ? -14.859 24.641 -17.922 1 32.19 88 SER B CA 1
ATOM 3506 C C . SER B 1 88 ? -14.516 23.469 -17 1 32.19 88 SER B C 1
ATOM 3508 O O . SER B 1 88 ? -13.844 23.641 -15.984 1 32.19 88 SER B O 1
ATOM 3510 N N . ALA B 1 89 ? -15.305 22.438 -17.062 1 37 89 ALA B N 1
ATOM 3511 C CA . ALA B 1 89 ? -14.812 21.141 -16.625 1 37 89 ALA B CA 1
ATOM 3512 C C . ALA B 1 89 ? -13.312 21.016 -16.859 1 37 89 ALA B C 1
ATOM 3514 O O . ALA B 1 89 ? -12.852 21.062 -18.016 1 37 89 ALA B O 1
ATOM 3515 N N . ALA B 1 90 ? -12.477 21.531 -15.938 1 35.28 90 ALA B N 1
ATOM 3516 C CA . ALA B 1 90 ? -11.055 21.219 -16.078 1 35.28 90 ALA B CA 1
ATOM 3517 C C . ALA B 1 90 ? -10.875 19.859 -16.75 1 35.28 90 ALA B C 1
ATOM 3519 O O . ALA B 1 90 ? -11.516 18.875 -16.375 1 35.28 90 ALA B O 1
ATOM 3520 N N . ALA B 1 91 ? -10.438 19.828 -17.984 1 38.44 91 ALA B N 1
ATOM 3521 C CA . ALA B 1 91 ? -10.086 18.625 -18.719 1 38.44 91 ALA B CA 1
ATOM 3522 C C . ALA B 1 91 ? -9.398 17.594 -17.812 1 38.44 91 ALA B C 1
ATOM 3524 O O . ALA B 1 91 ? -8.648 17.969 -16.922 1 38.44 91 ALA B O 1
ATOM 3525 N N . PRO B 1 92 ? -9.969 16.438 -17.766 1 39.25 92 PRO B N 1
ATOM 3526 C CA . PRO B 1 92 ? -9.188 15.445 -17.031 1 39.25 92 PRO B CA 1
ATOM 3527 C C . PRO B 1 92 ? -7.684 15.586 -17.266 1 39.25 92 PRO B C 1
ATOM 3529 O O . PRO B 1 92 ? -7.246 15.82 -18.391 1 39.25 92 PRO B O 1
ATOM 3532 N N . ILE B 1 93 ? -6.91 16.047 -16.406 1 41.97 93 ILE B N 1
ATOM 3533 C CA . ILE B 1 93 ? -5.465 15.953 -16.547 1 41.97 93 ILE B CA 1
ATOM 3534 C C . ILE B 1 93 ? -5.098 14.57 -17.094 1 41.97 93 ILE B C 1
ATOM 3536 O O . ILE B 1 93 ? -5.516 13.547 -16.547 1 41.97 93 ILE B O 1
ATOM 3540 N N . PRO B 1 94 ? -4.727 14.547 -18.297 1 39.31 94 PRO B N 1
ATOM 3541 C CA . PRO B 1 94 ? -4.332 13.227 -18.797 1 39.31 94 PRO B CA 1
ATOM 3542 C C . PRO B 1 94 ? -3.387 12.492 -17.859 1 39.31 94 PRO B C 1
ATOM 3544 O O . PRO B 1 94 ? -2.375 13.062 -17.422 1 39.31 94 PRO B O 1
ATOM 3547 N N . VAL B 1 95 ? -3.932 11.594 -17.062 1 45.16 95 VAL B N 1
ATOM 3548 C CA . VAL B 1 95 ? -3.012 10.656 -16.438 1 45.16 95 VAL B CA 1
ATOM 3549 C C . VAL B 1 95 ? -2.012 10.141 -17.469 1 45.16 95 VAL B C 1
ATOM 3551 O O . VAL B 1 95 ? -2.357 9.938 -18.641 1 45.16 95 VAL B O 1
ATOM 3554 N N . ALA B 1 96 ? -0.764 10.32 -17.203 1 47.94 96 ALA B N 1
ATOM 3555 C CA . ALA B 1 96 ? 0.245 9.766 -18.109 1 47.94 96 ALA B CA 1
ATOM 3556 C C . ALA B 1 96 ? -0.137 8.367 -18.578 1 47.94 96 ALA B C 1
ATOM 3558 O O . ALA B 1 96 ? -0.622 7.555 -17.781 1 47.94 96 ALA B O 1
ATOM 3559 N N . PRO B 1 97 ? -0.199 8.156 -19.891 1 47.31 97 PRO B N 1
ATOM 3560 C CA . PRO B 1 97 ? -0.496 6.812 -20.391 1 47.31 97 PRO B CA 1
ATOM 3561 C C . PRO B 1 97 ? 0.371 5.738 -19.734 1 47.31 97 PRO B C 1
ATOM 3563 O O . PRO B 1 97 ? 1.57 5.945 -19.531 1 47.31 97 PRO B O 1
ATOM 3566 N N . VAL B 1 98 ? -0.321 4.852 -19.016 1 54.41 98 VAL B N 1
ATOM 3567 C CA . VAL B 1 98 ? 0.39 3.699 -18.469 1 54.41 98 VAL B CA 1
ATOM 3568 C C . VAL B 1 98 ? 1.14 2.977 -19.594 1 54.41 98 VAL B C 1
ATOM 3570 O O . VAL B 1 98 ? 0.548 2.617 -20.609 1 54.41 98 VAL B O 1
ATOM 3573 N N . LYS B 1 99 ? 2.477 3.09 -19.609 1 57.03 99 LYS B N 1
ATOM 3574 C CA . LYS B 1 99 ? 3.324 2.398 -20.578 1 57.03 99 LYS B CA 1
ATOM 3575 C C . LYS B 1 99 ? 3.197 0.885 -20.438 1 57.03 99 LYS B C 1
ATOM 3577 O O . LYS B 1 99 ? 3.229 0.356 -19.312 1 57.03 99 LYS B O 1
ATOM 3582 N N . PRO B 1 100 ? 2.836 0.2 -21.5 1 60.59 100 PRO B N 1
ATOM 3583 C CA . PRO B 1 100 ? 2.885 -1.261 -21.406 1 60.59 100 PRO B CA 1
ATOM 3584 C C . PRO B 1 100 ? 4.23 -1.774 -20.891 1 60.59 100 PRO B C 1
ATOM 3586 O O . PRO B 1 100 ? 5.27 -1.16 -21.156 1 60.59 100 PRO B O 1
ATOM 3589 N N . ILE B 1 101 ? 4.117 -2.727 -19.953 1 66.75 101 ILE B N 1
ATOM 3590 C CA . ILE B 1 101 ? 5.363 -3.314 -19.469 1 66.75 101 ILE B CA 1
ATOM 3591 C C . ILE B 1 101 ? 6.055 -4.066 -20.594 1 66.75 101 ILE B C 1
ATOM 3593 O O . ILE B 1 101 ? 5.488 -5.008 -21.156 1 66.75 101 ILE B O 1
ATOM 3597 N N . ALA B 1 102 ? 7.02 -3.514 -21.094 1 77.19 102 ALA B N 1
ATOM 3598 C CA . ALA B 1 102 ? 7.832 -4.219 -22.094 1 77.19 102 ALA B CA 1
ATOM 3599 C C . ALA B 1 102 ? 9.094 -4.789 -21.453 1 77.19 102 ALA B C 1
ATOM 3601 O O . ALA B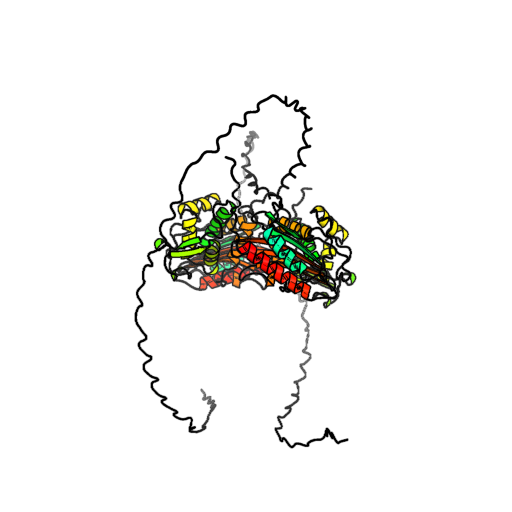 1 102 ? 9.844 -4.074 -20.781 1 77.19 102 ALA B O 1
ATOM 3602 N N . PHE B 1 103 ? 9.172 -6.113 -21.5 1 90.25 103 PHE B N 1
ATOM 3603 C CA . PHE B 1 103 ? 10.406 -6.766 -21.094 1 90.25 103 PHE B CA 1
ATOM 3604 C C . PHE B 1 103 ? 11.539 -6.41 -22.047 1 90.25 103 PHE B C 1
ATOM 3606 O O . PHE B 1 103 ? 11.5 -6.77 -23.234 1 90.25 103 PHE B O 1
ATOM 3613 N N . GLN B 1 104 ? 12.539 -5.75 -21.625 1 92.06 104 GLN B N 1
ATOM 3614 C CA . GLN B 1 104 ? 13.539 -5.09 -22.453 1 92.06 104 GLN B CA 1
ATOM 3615 C C . GLN B 1 104 ? 14.648 -6.055 -22.859 1 92.06 104 GLN B C 1
ATOM 3617 O O . GLN B 1 104 ? 14.641 -6.586 -23.969 1 92.06 104 GLN B O 1
ATOM 3622 N N . GLU B 1 105 ? 15.547 -6.383 -21.875 1 94.94 105 GLU B N 1
ATOM 3623 C CA . GLU B 1 105 ? 16.672 -7.27 -22.156 1 94.94 105 GLU B CA 1
ATOM 3624 C C . GLU B 1 105 ? 16.875 -8.289 -21.031 1 94.94 105 GLU B C 1
ATOM 3626 O O . GLU B 1 105 ? 16.609 -7.988 -19.859 1 94.94 105 GLU B O 1
ATOM 3631 N N . PRO B 1 106 ? 17.438 -9.422 -21.453 1 96.94 106 PRO B N 1
ATOM 3632 C CA . PRO B 1 106 ? 17.75 -10.406 -20.422 1 96.94 106 PRO B CA 1
ATOM 3633 C C . PRO B 1 106 ? 18.875 -9.93 -19.484 1 96.94 106 PRO B C 1
ATOM 3635 O O . PRO B 1 106 ? 19.812 -9.281 -19.938 1 96.94 106 PRO B O 1
ATOM 3638 N N . LEU B 1 107 ? 18.641 -10.188 -18.219 1 97.69 107 LEU B N 1
ATOM 3639 C CA . LEU B 1 107 ? 19.734 -10.078 -17.266 1 97.69 107 LEU B CA 1
ATOM 3640 C C . LEU B 1 107 ? 20.641 -11.297 -17.328 1 97.69 107 LEU B C 1
ATOM 3642 O O . LEU B 1 107 ? 20.641 -12.125 -16.406 1 97.69 107 LEU B O 1
ATOM 3646 N N . ALA B 1 108 ? 21.516 -11.344 -18.297 1 97.56 108 ALA B N 1
ATOM 3647 C CA . ALA B 1 108 ? 22.266 -12.539 -18.672 1 97.56 108 ALA B CA 1
ATOM 3648 C C . ALA B 1 108 ? 23.125 -13.039 -17.516 1 97.56 108 ALA B C 1
ATOM 3650 O O . ALA B 1 108 ? 23.141 -14.234 -17.219 1 97.56 108 ALA B O 1
ATOM 3651 N N . PRO B 1 109 ? 23.859 -12.094 -16.797 1 97.75 109 PRO B N 1
ATOM 3652 C CA . PRO B 1 109 ? 24.688 -12.602 -15.703 1 97.75 109 PRO B CA 1
ATOM 3653 C C . PRO B 1 109 ? 23.859 -13.25 -14.594 1 97.75 109 PRO B C 1
ATOM 3655 O O . PRO B 1 109 ? 24.234 -14.305 -14.078 1 97.75 109 PRO B O 1
ATOM 3658 N N . LEU B 1 110 ? 22.766 -12.664 -14.242 1 98.62 110 LEU B N 1
ATOM 3659 C CA . LEU B 1 110 ? 21.906 -13.227 -13.211 1 98.62 110 LEU B CA 1
ATOM 3660 C C . LEU B 1 110 ? 21.281 -14.539 -13.68 1 98.62 110 LEU B C 1
ATOM 3662 O O . LEU B 1 110 ? 21.234 -15.508 -12.922 1 98.62 110 LEU B O 1
ATOM 3666 N N . GLN B 1 111 ? 20.812 -14.578 -14.906 1 98.69 111 GLN B N 1
ATOM 3667 C CA . GLN B 1 111 ? 20.219 -15.789 -15.453 1 98.69 111 GLN B CA 1
ATOM 3668 C C . GLN B 1 111 ? 21.188 -16.953 -15.414 1 98.69 111 GLN B C 1
ATOM 3670 O O . GLN B 1 111 ? 20.797 -18.078 -15.086 1 98.69 111 GLN B O 1
ATOM 3675 N N . THR B 1 112 ? 22.453 -16.672 -15.773 1 98.5 112 THR B N 1
ATOM 3676 C CA . THR B 1 112 ? 23.469 -17.719 -15.742 1 98.5 112 THR B CA 1
ATOM 3677 C C . THR B 1 112 ? 23.672 -18.234 -14.32 1 98.5 112 THR B C 1
ATOM 3679 O O . THR B 1 112 ? 23.766 -19.438 -14.109 1 98.5 112 THR B O 1
ATOM 3682 N N . GLN B 1 113 ? 23.672 -17.344 -13.367 1 98.38 113 GLN B N 1
ATOM 3683 C CA . GLN B 1 113 ? 23.859 -17.719 -11.969 1 98.38 113 GLN B CA 1
ATOM 3684 C C . GLN B 1 113 ? 22.688 -18.578 -11.477 1 98.38 113 GLN B C 1
ATOM 3686 O O . GLN B 1 113 ? 22.891 -19.594 -10.812 1 98.38 113 GLN B O 1
ATOM 3691 N N . LEU B 1 114 ? 21.547 -18.203 -11.812 1 98.88 114 LEU B N 1
ATOM 3692 C CA . LEU B 1 114 ? 20.359 -18.906 -11.344 1 98.88 114 LEU B CA 1
ATOM 3693 C C . LEU B 1 114 ? 20.234 -20.266 -12.039 1 98.88 114 LEU B C 1
ATOM 3695 O O . LEU B 1 114 ? 19.844 -21.25 -11.406 1 98.88 114 LEU B O 1
ATOM 3699 N N . ALA B 1 115 ? 20.531 -20.297 -13.312 1 98.44 115 ALA B N 1
ATOM 3700 C CA . ALA B 1 115 ? 20.516 -21.562 -14.039 1 98.44 115 ALA B CA 1
ATOM 3701 C C . ALA B 1 115 ? 21.484 -22.562 -13.414 1 98.44 115 ALA B C 1
ATOM 3703 O O . ALA B 1 115 ? 21.188 -23.75 -13.336 1 98.44 115 ALA B O 1
ATOM 3704 N N . ALA B 1 116 ? 22.594 -22.062 -12.984 1 98.12 116 ALA B N 1
ATOM 3705 C CA . ALA B 1 116 ? 23.578 -22.938 -12.344 1 98.12 116 ALA B CA 1
ATOM 3706 C C . ALA B 1 116 ? 23.031 -23.516 -11.039 1 98.12 116 ALA B C 1
ATOM 3708 O O . ALA B 1 116 ? 23.25 -24.688 -10.742 1 98.12 116 ALA B O 1
ATOM 3709 N N . LEU B 1 117 ? 22.375 -22.703 -10.266 1 98.06 117 LEU B N 1
ATOM 3710 C CA . LEU B 1 117 ? 21.766 -23.172 -9.023 1 98.06 117 LEU B CA 1
ATOM 3711 C C . LEU B 1 117 ? 20.734 -24.266 -9.305 1 98.06 117 LEU B C 1
ATOM 3713 O O . LEU B 1 117 ? 20.688 -25.266 -8.594 1 98.06 117 LEU B O 1
ATOM 3717 N N . ILE B 1 118 ? 19.953 -24.109 -10.281 1 98.44 118 ILE B N 1
ATOM 3718 C CA . ILE B 1 118 ? 18.875 -25.031 -10.633 1 98.44 118 ILE B CA 1
ATOM 3719 C C . ILE B 1 118 ? 19.469 -26.344 -11.117 1 98.44 118 ILE B C 1
ATOM 3721 O O . ILE B 1 118 ? 18.969 -27.422 -10.781 1 98.44 118 ILE B O 1
ATOM 3725 N N . GLN B 1 119 ? 20.562 -26.281 -11.867 1 97.69 119 GLN B N 1
ATOM 3726 C CA . GLN B 1 119 ? 21.203 -27.453 -12.445 1 97.69 119 GLN B CA 1
ATOM 3727 C C . GLN B 1 119 ? 21.766 -28.359 -11.359 1 97.69 119 GLN B C 1
ATOM 3729 O O . GLN B 1 119 ? 21.938 -29.562 -11.57 1 97.69 119 GLN B O 1
ATOM 3734 N N . GLN B 1 120 ? 21.969 -27.828 -10.234 1 97.75 120 GLN B N 1
ATOM 3735 C CA . GLN B 1 120 ? 22.5 -28.594 -9.125 1 97.75 120 GLN B CA 1
ATOM 3736 C C . GLN B 1 120 ? 21.438 -29.5 -8.516 1 97.75 120 GLN B C 1
ATOM 3738 O O . GLN B 1 120 ? 21.75 -30.406 -7.73 1 97.75 120 GLN B O 1
ATOM 3743 N N . GLN B 1 121 ? 20.203 -29.328 -8.898 1 97.69 121 GLN B N 1
ATOM 3744 C CA . GLN B 1 121 ? 19.078 -30.109 -8.398 1 97.69 121 GLN B CA 1
ATOM 3745 C C . GLN B 1 121 ? 18.375 -30.828 -9.531 1 97.69 121 GLN B C 1
ATOM 3747 O O . GLN B 1 121 ? 17.234 -30.5 -9.875 1 97.69 121 GLN B O 1
ATOM 3752 N N . PRO B 1 122 ? 18.906 -31.906 -10.031 1 95.75 122 PRO B N 1
ATOM 3753 C CA . PRO B 1 122 ? 18.375 -32.531 -11.242 1 95.75 122 PRO B CA 1
ATOM 3754 C C . PRO B 1 122 ? 17.016 -33.188 -11.023 1 95.75 122 PRO B C 1
ATOM 3756 O O . PRO B 1 122 ? 16.281 -33.438 -11.984 1 95.75 122 PRO B O 1
ATOM 3759 N N . ALA B 1 123 ? 16.672 -33.469 -9.773 1 97.69 123 ALA B N 1
ATOM 3760 C CA . ALA B 1 123 ? 15.383 -34.094 -9.492 1 97.69 123 ALA B CA 1
ATOM 3761 C C . ALA B 1 123 ? 14.25 -33.094 -9.555 1 97.69 123 ALA B C 1
ATOM 3763 O O . ALA B 1 123 ? 13.078 -33.438 -9.578 1 97.69 123 ALA B O 1
ATOM 3764 N N . LEU B 1 124 ? 14.602 -31.812 -9.586 1 98.69 124 LEU B N 1
ATOM 3765 C CA . LEU B 1 124 ? 13.641 -30.719 -9.617 1 98.69 124 LEU B CA 1
ATOM 3766 C C . LEU B 1 124 ? 13.539 -30.125 -11.016 1 98.69 124 LEU B C 1
ATOM 3768 O O . LEU B 1 124 ? 14.5 -30.188 -11.797 1 98.69 124 LEU B O 1
ATOM 3772 N N . LYS B 1 125 ? 12.375 -29.609 -11.359 1 98.62 125 LYS B N 1
ATOM 3773 C CA . LYS B 1 125 ? 12.172 -28.797 -12.562 1 98.62 125 LYS B CA 1
ATOM 3774 C C . LYS B 1 125 ? 11.641 -27.406 -12.211 1 98.62 125 LYS B C 1
ATOM 3776 O O . LYS B 1 125 ? 10.484 -27.266 -11.836 1 98.62 125 LYS B O 1
ATOM 3781 N N . ALA B 1 126 ? 12.484 -26.484 -12.445 1 98.69 126 ALA B N 1
ATOM 3782 C CA . ALA B 1 126 ? 12.18 -25.125 -12 1 98.69 126 ALA B CA 1
ATOM 3783 C C . ALA B 1 126 ? 11.758 -24.25 -13.18 1 98.69 126 ALA B C 1
ATOM 3785 O O . ALA B 1 126 ? 12.391 -24.266 -14.234 1 98.69 126 ALA B O 1
ATOM 3786 N N . GLU B 1 127 ? 10.672 -23.547 -13.031 1 98.81 127 GLU B N 1
ATOM 3787 C CA . GLU B 1 127 ? 10.195 -22.516 -13.938 1 98.81 127 GLU B CA 1
ATOM 3788 C C . GLU B 1 127 ? 10.25 -21.141 -13.281 1 98.81 127 GLU B C 1
ATOM 3790 O O . GLU B 1 127 ? 9.711 -20.938 -12.195 1 98.81 127 GLU B O 1
ATOM 3795 N N . LEU B 1 128 ? 10.945 -20.219 -13.938 1 98.94 128 LEU B N 1
ATOM 3796 C CA . LEU B 1 128 ? 11.219 -18.938 -13.32 1 98.94 128 LEU B CA 1
ATOM 3797 C C . LEU B 1 128 ? 11.086 -17.797 -14.344 1 98.94 128 LEU B C 1
ATOM 3799 O O . LEU B 1 128 ? 11.539 -17.938 -15.484 1 98.94 128 LEU B O 1
ATOM 3803 N N . PHE B 1 129 ? 10.414 -16.781 -13.938 1 98.88 129 PHE B N 1
ATOM 3804 C CA . PHE B 1 129 ? 10.445 -15.5 -14.633 1 98.88 129 PHE B CA 1
ATOM 3805 C C . PHE B 1 129 ? 10.508 -14.352 -13.648 1 98.88 129 PHE B C 1
ATOM 3807 O O . PHE B 1 129 ? 9.805 -14.352 -12.633 1 98.88 129 PHE B O 1
ATOM 3814 N N . LEU B 1 130 ? 11.398 -13.414 -13.836 1 98.69 130 LEU B N 1
ATOM 3815 C CA . LEU B 1 130 ? 11.43 -12.211 -13.008 1 98.69 130 LEU B CA 1
ATOM 3816 C C . LEU B 1 130 ? 11.781 -10.992 -13.844 1 98.69 130 LEU B C 1
ATOM 3818 O O . LEU B 1 130 ? 12.367 -11.117 -14.922 1 98.69 130 LEU B O 1
ATOM 3822 N N . THR B 1 131 ? 11.336 -9.852 -13.367 1 98.31 131 THR B N 1
ATOM 3823 C CA . THR B 1 131 ? 11.633 -8.609 -14.078 1 98.31 131 THR B CA 1
ATOM 3824 C C . THR B 1 131 ? 11.992 -7.5 -13.094 1 98.31 131 THR B C 1
ATOM 3826 O O . THR B 1 131 ? 11.367 -7.363 -12.047 1 98.31 131 THR B O 1
ATOM 3829 N N . ASP B 1 132 ? 13.07 -6.797 -13.414 1 96.88 132 ASP B N 1
ATOM 3830 C CA . ASP B 1 132 ? 13.422 -5.527 -12.781 1 96.88 132 ASP B CA 1
ATOM 3831 C C . ASP B 1 132 ? 12.523 -4.398 -13.289 1 96.88 132 ASP B C 1
ATOM 3833 O O . ASP B 1 132 ? 12.602 -4.02 -14.461 1 96.88 132 ASP B O 1
ATOM 3837 N N . LEU B 1 133 ? 11.766 -3.809 -12.438 1 95.25 133 LEU B N 1
ATOM 3838 C CA . LEU B 1 133 ? 10.75 -2.869 -12.898 1 95.25 133 LEU B CA 1
ATOM 3839 C C . LEU B 1 133 ? 11.359 -1.499 -13.172 1 95.25 133 LEU B C 1
ATOM 3841 O O . LEU B 1 133 ? 10.711 -0.637 -13.773 1 95.25 133 LEU B O 1
ATOM 3845 N N . ASP B 1 134 ? 12.602 -1.291 -12.781 1 91.25 134 ASP B N 1
ATOM 3846 C CA . ASP B 1 134 ? 13.281 -0.034 -13.078 1 91.25 134 ASP B CA 1
ATOM 3847 C C . ASP B 1 134 ? 13.789 -0.01 -14.516 1 91.25 134 ASP B C 1
ATOM 3849 O O . ASP B 1 134 ? 13.805 1.044 -15.156 1 91.25 134 ASP B O 1
ATOM 3853 N N . THR B 1 135 ? 14.148 -1.17 -15.008 1 91.62 135 THR B N 1
ATOM 3854 C CA . THR B 1 135 ? 14.781 -1.21 -16.328 1 91.62 135 THR B CA 1
ATOM 3855 C C . THR B 1 135 ? 13.906 -1.962 -17.328 1 91.62 135 THR B C 1
ATOM 3857 O O . THR B 1 135 ? 14.07 -1.81 -18.531 1 91.62 135 THR B O 1
ATOM 3860 N N . GLY B 1 136 ? 13.07 -2.812 -16.797 1 94.31 136 GLY B N 1
ATOM 3861 C CA . GLY B 1 136 ? 12.336 -3.727 -17.656 1 94.31 136 GLY B CA 1
ATOM 3862 C C . GLY B 1 136 ? 13.117 -4.977 -18 1 94.31 136 GLY B C 1
ATOM 3863 O O . GLY B 1 136 ? 12.602 -5.867 -18.688 1 94.31 136 GLY B O 1
ATOM 3864 N N . ASN B 1 137 ? 14.352 -5.062 -17.531 1 96.75 137 ASN B N 1
ATOM 3865 C CA . ASN B 1 137 ? 15.148 -6.254 -17.797 1 96.75 137 ASN B CA 1
ATOM 3866 C C . ASN B 1 137 ? 14.609 -7.469 -17.047 1 96.75 137 ASN B C 1
ATOM 3868 O O . ASN B 1 137 ? 13.898 -7.328 -16.047 1 96.75 137 ASN B O 1
ATOM 3872 N N . TYR B 1 138 ? 14.93 -8.711 -17.641 1 98.38 138 TYR B N 1
ATOM 3873 C CA . TYR B 1 138 ? 14.234 -9.875 -17.094 1 98.38 138 TYR B CA 1
ATOM 3874 C C . TYR B 1 138 ? 15.141 -11.094 -17.094 1 98.38 138 TYR B C 1
ATOM 3876 O O . TYR B 1 138 ? 16.219 -11.086 -17.688 1 98.38 138 TYR B O 1
ATOM 3884 N N . VAL B 1 139 ? 14.773 -12.047 -16.234 1 98.88 139 VAL B N 1
ATOM 3885 C CA . VAL B 1 139 ? 15.273 -13.422 -16.281 1 98.88 139 VAL B CA 1
ATOM 3886 C C . VAL B 1 139 ? 14.148 -14.359 -16.719 1 98.88 139 VAL B C 1
ATOM 3888 O O . VAL B 1 139 ? 13.016 -14.258 -16.25 1 98.88 139 VAL B O 1
ATOM 3891 N N . ASP B 1 140 ? 14.492 -15.234 -17.672 1 98.75 140 ASP B N 1
ATOM 3892 C CA . ASP B 1 140 ? 13.547 -16.219 -18.172 1 98.75 140 ASP B CA 1
ATOM 3893 C C . ASP B 1 140 ? 14.172 -17.609 -18.188 1 98.75 140 ASP B C 1
ATOM 3895 O O . ASP B 1 140 ? 15.016 -17.906 -19.047 1 98.75 140 ASP B O 1
ATOM 3899 N N . ILE B 1 141 ? 13.805 -18.406 -17.281 1 98.81 141 ILE B N 1
ATOM 3900 C CA . ILE B 1 141 ? 14.172 -19.812 -17.25 1 98.81 141 ILE B CA 1
ATOM 3901 C C . ILE B 1 141 ? 12.914 -20.688 -17.312 1 98.81 141 ILE B C 1
ATOM 3903 O O . ILE B 1 141 ? 12.273 -20.938 -16.297 1 98.81 141 ILE B O 1
ATOM 3907 N N . ASN B 1 142 ? 12.555 -21.109 -18.562 1 98.5 142 ASN B N 1
ATOM 3908 C CA . ASN B 1 142 ? 11.336 -21.859 -18.812 1 98.5 142 ASN B CA 1
ATOM 3909 C C . ASN B 1 142 ? 10.094 -21.094 -18.359 1 98.5 142 ASN B C 1
ATOM 3911 O O . ASN B 1 142 ? 9.164 -21.688 -17.828 1 98.5 142 ASN B O 1
ATOM 3915 N N . GLY B 1 143 ? 10.086 -19.828 -18.516 1 98.56 143 GLY B N 1
ATOM 3916 C CA . GLY B 1 143 ? 9.055 -18.969 -17.969 1 98.56 143 GLY B CA 1
ATOM 3917 C C . GLY B 1 143 ? 7.707 -19.125 -18.656 1 98.56 143 GLY B C 1
ATOM 3918 O O . GLY B 1 143 ? 6.68 -18.703 -18.125 1 98.56 143 GLY B O 1
ATOM 3919 N N . THR B 1 144 ? 7.641 -19.75 -19.812 1 98.31 144 THR B N 1
ATOM 3920 C CA . THR B 1 144 ? 6.402 -19.906 -20.562 1 98.31 144 THR B CA 1
ATOM 3921 C C . THR B 1 144 ? 5.891 -21.344 -20.469 1 98.31 144 THR B C 1
ATOM 3923 O O . THR B 1 144 ? 4.887 -21.688 -21.094 1 98.31 144 THR B O 1
ATOM 3926 N N . THR B 1 145 ? 6.586 -22.125 -19.719 1 98.5 145 THR B N 1
ATOM 3927 C CA . THR B 1 145 ? 6.172 -23.516 -19.547 1 98.5 145 THR B CA 1
ATOM 3928 C C . THR B 1 145 ? 4.945 -23.609 -18.641 1 98.5 145 THR B C 1
ATOM 3930 O O . THR B 1 145 ? 4.914 -23.016 -17.562 1 98.5 145 THR B O 1
ATOM 3933 N N . SER B 1 146 ? 3.938 -24.312 -19.172 1 98.81 146 SER B N 1
ATOM 3934 C CA . SER B 1 146 ? 2.75 -24.547 -18.359 1 98.81 146 SER B CA 1
ATOM 3935 C C . SER B 1 146 ? 3.074 -25.422 -17.141 1 98.81 146 SER B C 1
ATOM 3937 O O . SER B 1 146 ? 3.777 -26.422 -17.25 1 98.81 146 SER B O 1
ATOM 3939 N N . ILE B 1 147 ? 2.611 -25.016 -16 1 98.88 147 ILE B N 1
ATOM 3940 C CA . ILE B 1 147 ? 2.859 -25.703 -14.734 1 98.88 147 ILE B CA 1
ATOM 3941 C C . ILE B 1 147 ? 1.637 -25.578 -13.828 1 98.88 147 ILE B C 1
ATOM 3943 O O . ILE B 1 147 ? 0.92 -24.578 -13.883 1 98.88 147 ILE B O 1
ATOM 3947 N N . PRO B 1 148 ? 1.32 -26.641 -13.008 1 98.88 148 PRO B N 1
ATOM 3948 C CA . PRO B 1 148 ? 0.253 -26.469 -12.023 1 98.88 148 PRO B CA 1
ATOM 3949 C C . PRO B 1 148 ? 0.464 -25.234 -11.133 1 98.88 148 PRO B C 1
ATOM 3951 O O . PRO B 1 148 ? 1.562 -25.031 -10.609 1 98.88 148 PRO B O 1
ATOM 3954 N N . ALA B 1 149 ? -0.55 -24.469 -10.977 1 98.88 149 ALA B N 1
ATOM 3955 C CA . ALA B 1 149 ? -0.441 -23.203 -10.266 1 98.88 149 ALA B CA 1
ATOM 3956 C C . ALA B 1 149 ? -0.434 -23.406 -8.758 1 98.88 149 ALA B C 1
ATOM 3958 O O . ALA B 1 149 ? 0.06 -22.562 -8.008 1 98.88 149 ALA B O 1
ATOM 3959 N N . ALA B 1 150 ? -0.936 -24.547 -8.367 1 98.69 150 ALA B N 1
ATOM 3960 C CA . ALA B 1 150 ? -1.259 -24.641 -6.949 1 98.69 150 ALA B CA 1
ATOM 3961 C C . ALA B 1 150 ? -1.96 -23.391 -6.457 1 98.69 150 ALA B C 1
ATOM 3963 O O . ALA B 1 150 ? -2.795 -22.812 -7.164 1 98.69 150 ALA B O 1
ATOM 3964 N N . SER B 1 151 ? -1.698 -22.891 -5.242 1 98.88 151 SER B N 1
ATOM 3965 C CA . SER B 1 151 ? -2.455 -21.781 -4.656 1 98.88 151 SER B CA 1
ATOM 3966 C C . SER B 1 151 ? -2.018 -20.438 -5.238 1 98.88 151 SER B C 1
ATOM 3968 O O . SER B 1 151 ? -2.629 -19.406 -4.957 1 98.88 151 SER B O 1
ATOM 3970 N N . THR B 1 152 ? -1.019 -20.391 -6.078 1 98.94 152 THR B N 1
ATOM 3971 C CA . THR B 1 152 ? -0.691 -19.125 -6.723 1 98.94 152 THR B CA 1
ATOM 3972 C C . THR B 1 152 ? -1.806 -18.688 -7.672 1 98.94 152 THR B C 1
ATOM 3974 O O . THR B 1 152 ? -1.889 -17.531 -8.055 1 98.94 152 THR B O 1
ATOM 3977 N N . ILE B 1 153 ? -2.719 -19.625 -8.047 1 98.94 153 ILE B N 1
ATOM 3978 C CA . ILE B 1 153 ? -3.861 -19.328 -8.906 1 98.94 153 ILE B CA 1
ATOM 3979 C C . ILE B 1 153 ? -4.762 -18.297 -8.234 1 98.94 153 ILE B C 1
ATOM 3981 O O . ILE B 1 153 ? -5.609 -17.688 -8.883 1 98.94 153 ILE B O 1
ATOM 3985 N N . LYS B 1 154 ? -4.605 -18.109 -6.93 1 98.94 154 LYS B N 1
ATOM 3986 C CA . LYS B 1 154 ? -5.438 -17.188 -6.164 1 98.94 154 LYS B CA 1
ATOM 3987 C C . LYS B 1 154 ? -5.094 -15.742 -6.492 1 98.94 154 LYS B C 1
ATOM 3989 O O . LYS B 1 154 ? -5.887 -14.836 -6.223 1 98.94 154 LYS B O 1
ATOM 3994 N N . ILE B 1 155 ? -3.936 -15.492 -7.102 1 99 155 ILE B N 1
ATOM 3995 C CA . ILE B 1 155 ? -3.537 -14.133 -7.473 1 99 155 ILE B CA 1
ATOM 3996 C C . ILE B 1 155 ? -4.438 -13.625 -8.594 1 99 155 ILE B C 1
ATOM 3998 O O . ILE B 1 155 ? -5.066 -12.57 -8.461 1 99 155 ILE B O 1
ATOM 4002 N N . PRO B 1 156 ? -4.574 -14.352 -9.688 1 98.94 156 PRO B N 1
ATOM 4003 C CA . PRO B 1 156 ? -5.473 -13.82 -10.711 1 98.94 156 PRO B CA 1
ATOM 4004 C C . PRO B 1 156 ? -6.934 -13.82 -10.273 1 98.94 156 PRO B C 1
ATOM 4006 O O . PRO B 1 156 ? -7.719 -12.984 -10.727 1 98.94 156 PRO B O 1
ATOM 4009 N N . VAL B 1 157 ? -7.352 -14.719 -9.375 1 99 157 VAL B N 1
ATOM 4010 C CA . VAL B 1 157 ? -8.703 -14.656 -8.828 1 99 157 VAL B CA 1
ATOM 4011 C C . VAL B 1 157 ? -8.891 -13.352 -8.062 1 99 157 VAL B C 1
ATOM 4013 O O . VAL B 1 157 ? -9.922 -12.68 -8.211 1 99 157 VAL B O 1
ATOM 4016 N N . LEU B 1 158 ? -7.895 -12.969 -7.285 1 99 158 LEU B N 1
ATOM 4017 C CA . LEU B 1 158 ? -7.945 -11.711 -6.555 1 99 158 LEU B CA 1
ATOM 4018 C C . LEU B 1 158 ? -8.016 -10.523 -7.512 1 99 158 LEU B C 1
ATOM 4020 O O . LEU B 1 158 ? -8.75 -9.57 -7.27 1 99 158 LEU B O 1
ATOM 4024 N N . ALA B 1 159 ? -7.25 -10.602 -8.586 1 98.94 159 ALA B N 1
ATOM 4025 C CA . ALA B 1 159 ? -7.297 -9.539 -9.594 1 98.94 159 ALA B CA 1
ATOM 4026 C C . ALA B 1 159 ? -8.688 -9.422 -10.203 1 98.94 159 ALA B C 1
ATOM 4028 O O . ALA B 1 159 ? -9.211 -8.32 -10.367 1 98.94 159 ALA B O 1
ATOM 4029 N N . ALA B 1 160 ? -9.297 -10.516 -10.523 1 98.94 160 ALA B N 1
ATOM 4030 C CA . ALA B 1 160 ? -10.641 -10.516 -11.078 1 98.94 160 ALA B CA 1
ATOM 4031 C C . ALA B 1 160 ? -11.648 -9.922 -10.094 1 98.94 160 ALA B C 1
ATOM 4033 O O . ALA B 1 160 ? -12.547 -9.172 -10.492 1 98.94 160 ALA B O 1
ATOM 4034 N N . LEU B 1 161 ? -11.461 -10.258 -8.859 1 98.94 161 LEU B N 1
ATOM 4035 C CA . LEU B 1 161 ? -12.336 -9.695 -7.832 1 98.94 161 LEU B CA 1
ATOM 4036 C C . LEU B 1 161 ? -12.203 -8.18 -7.781 1 98.94 161 LEU B C 1
ATOM 4038 O O . LEU B 1 161 ? -13.211 -7.465 -7.77 1 98.94 161 LEU B O 1
ATOM 4042 N N . MET B 1 162 ? -10.977 -7.672 -7.746 1 98.81 162 MET B N 1
ATOM 4043 C CA . MET B 1 162 ? -10.766 -6.23 -7.637 1 98.81 162 MET B CA 1
ATOM 4044 C C . MET B 1 162 ? -11.273 -5.508 -8.875 1 98.81 162 MET B C 1
ATOM 4046 O O . MET B 1 162 ? -11.758 -4.375 -8.789 1 98.81 162 MET B O 1
ATOM 4050 N N . GLU B 1 163 ? -11.148 -6.18 -10.016 1 98.69 163 GLU B N 1
ATOM 4051 C CA . GLU B 1 163 ? -11.734 -5.609 -11.219 1 98.69 163 GLU B CA 1
ATOM 4052 C C . GLU B 1 163 ? -13.25 -5.488 -11.094 1 98.69 163 GLU B C 1
ATOM 4054 O O . GLU B 1 163 ? -13.828 -4.465 -11.469 1 98.69 163 GLU B O 1
ATOM 4059 N N . ALA B 1 164 ? -13.891 -6.473 -10.578 1 98.62 164 ALA B N 1
ATOM 4060 C CA . ALA B 1 164 ? -15.336 -6.438 -10.383 1 98.62 164 ALA B CA 1
ATOM 4061 C C . ALA B 1 164 ? -15.727 -5.344 -9.391 1 98.62 164 ALA B C 1
ATOM 4063 O O . ALA B 1 164 ? -16.766 -4.688 -9.555 1 98.62 164 ALA B O 1
ATOM 4064 N N . VAL B 1 165 ? -14.93 -5.156 -8.406 1 97.5 165 VAL B N 1
ATOM 4065 C CA . VAL B 1 165 ? -15.18 -4.129 -7.402 1 97.5 165 VAL B CA 1
ATOM 4066 C C . VAL B 1 165 ? -15.117 -2.748 -8.047 1 97.5 165 VAL B C 1
ATOM 4068 O O . VAL B 1 165 ? -16.016 -1.929 -7.855 1 97.5 165 VAL B O 1
ATOM 4071 N N . GLN B 1 166 ? -14.078 -2.516 -8.844 1 95.5 166 GLN B N 1
ATOM 4072 C CA . GLN B 1 166 ? -13.922 -1.195 -9.445 1 95.5 166 GLN B CA 1
ATOM 4073 C C . GLN B 1 166 ? -15.031 -0.928 -10.469 1 95.5 166 GLN B C 1
ATOM 4075 O O . GLN B 1 166 ? -15.336 0.227 -10.766 1 95.5 166 GLN B O 1
ATOM 4080 N N . GLN B 1 167 ? -15.641 -2.029 -10.984 1 96.12 167 GLN B N 1
ATOM 4081 C CA . GLN B 1 167 ? -16.719 -1.901 -11.953 1 96.12 167 GLN B CA 1
ATOM 4082 C C . GLN B 1 167 ? -18.078 -1.764 -11.258 1 96.12 167 GLN B C 1
ATOM 4084 O O . GLN B 1 167 ? -19.109 -1.662 -11.914 1 96.12 167 GLN B O 1
ATOM 4089 N N . GLY B 1 168 ? -18.094 -1.853 -9.984 1 94.62 168 GLY B N 1
ATOM 4090 C CA . GLY B 1 168 ? -19.312 -1.714 -9.219 1 94.62 168 GLY B CA 1
ATOM 4091 C C . GLY B 1 168 ? -20.156 -2.975 -9.211 1 94.62 168 GLY B C 1
ATOM 4092 O O . GLY B 1 168 ? -21.312 -2.947 -8.797 1 94.62 168 GLY B O 1
ATOM 4093 N N . LYS B 1 169 ? -19.594 -4.07 -9.656 1 97.44 169 LYS B N 1
ATOM 4094 C CA . LYS B 1 169 ? -20.328 -5.328 -9.75 1 97.44 169 LYS B CA 1
ATOM 4095 C C . LYS B 1 169 ? -20.281 -6.094 -8.43 1 97.44 169 LYS B C 1
ATOM 4097 O O . LYS B 1 169 ? -21.109 -6.969 -8.188 1 97.44 169 LYS B O 1
ATOM 4102 N N . VAL B 1 170 ? -19.297 -5.797 -7.617 1 97.62 170 VAL B N 1
ATOM 4103 C CA . VAL B 1 170 ? -19.109 -6.438 -6.32 1 97.62 170 VAL B CA 1
ATOM 4104 C C . VAL B 1 170 ? -18.812 -5.383 -5.258 1 97.62 170 VAL B C 1
ATOM 4106 O O . VAL B 1 170 ? -18.047 -4.453 -5.496 1 97.62 170 VAL B O 1
ATOM 4109 N N . ARG B 1 171 ? -19.484 -5.461 -4.156 1 96.06 171 ARG B N 1
ATOM 4110 C CA . ARG B 1 171 ? -19.156 -4.629 -3 1 96.06 171 ARG B CA 1
ATOM 4111 C C . ARG B 1 171 ? -18.328 -5.41 -1.981 1 96.06 171 ARG B C 1
ATOM 4113 O O . ARG B 1 171 ? -18.609 -6.578 -1.711 1 96.06 171 ARG B O 1
ATOM 4120 N N . LEU B 1 172 ? -17.438 -4.75 -1.412 1 96.56 172 LEU B N 1
ATOM 4121 C CA . LEU B 1 172 ? -16.516 -5.41 -0.5 1 96.56 172 LEU B CA 1
ATOM 4122 C C . LEU B 1 172 ? -17.219 -5.805 0.794 1 96.56 172 LEU B C 1
ATOM 4124 O O . LEU B 1 172 ? -16.781 -6.727 1.487 1 96.56 172 LEU B O 1
ATOM 4128 N N . ASP B 1 173 ? -18.281 -5.125 1.158 1 94.81 173 ASP B N 1
ATOM 4129 C CA . ASP B 1 173 ? -18.953 -5.398 2.426 1 94.81 173 ASP B CA 1
ATOM 4130 C C . ASP B 1 173 ? -20.141 -6.344 2.23 1 94.81 173 ASP B C 1
ATOM 4132 O O . ASP B 1 173 ? -20.844 -6.676 3.188 1 94.81 173 ASP B O 1
ATOM 4136 N N . GLU B 1 174 ? -20.344 -6.727 1.012 1 95.88 174 GLU B N 1
ATOM 4137 C CA . GLU B 1 174 ? -21.484 -7.637 0.835 1 95.88 174 GLU B CA 1
ATOM 4138 C C . GLU B 1 174 ? -21.172 -9.008 1.431 1 95.88 174 GLU B C 1
ATOM 4140 O O . GLU B 1 174 ? -20.016 -9.406 1.527 1 95.88 174 GLU B O 1
ATOM 4145 N N . GLN B 1 175 ? -22.25 -9.758 1.812 1 97.31 175 GLN B N 1
ATOM 4146 C CA . GLN B 1 175 ? -22.125 -11.039 2.492 1 97.31 175 GLN B CA 1
ATOM 4147 C C . GLN B 1 175 ? -22.219 -12.203 1.502 1 97.31 175 GLN B C 1
ATOM 4149 O O . GLN B 1 175 ? -23.125 -12.234 0.667 1 97.31 175 GLN B O 1
ATOM 4154 N N . LEU B 1 176 ? -21.266 -13.094 1.608 1 98.75 176 LEU B N 1
ATOM 4155 C CA . LEU B 1 176 ? -21.281 -14.359 0.893 1 98.75 176 LEU B CA 1
ATOM 4156 C C . LEU B 1 176 ? -21.719 -15.5 1.814 1 98.75 176 LEU B C 1
ATOM 4158 O O . LEU B 1 176 ? -21.234 -15.602 2.943 1 98.75 176 LEU B O 1
ATOM 4162 N N . THR B 1 177 ? -22.594 -16.281 1.357 1 98.75 177 THR B N 1
ATOM 4163 C CA . THR B 1 177 ? -23.047 -17.438 2.127 1 98.75 177 THR B CA 1
ATOM 4164 C C . THR B 1 177 ? -22.312 -18.703 1.697 1 98.75 177 THR B C 1
ATOM 4166 O O . THR B 1 177 ? -22.281 -19.031 0.511 1 98.75 177 THR B O 1
ATOM 4169 N N . MET B 1 178 ? -21.766 -19.375 2.617 1 98.75 178 MET B N 1
ATOM 4170 C CA . MET B 1 178 ? -21.031 -20.625 2.346 1 98.75 178 MET B CA 1
ATOM 4171 C C . MET B 1 178 ? -22 -21.781 2.154 1 98.75 178 MET B C 1
ATOM 4173 O O . MET B 1 178 ? -22.75 -22.125 3.068 1 98.75 178 MET B O 1
ATOM 4177 N N . THR B 1 179 ? -21.953 -22.375 1.008 1 98.62 179 THR B N 1
ATOM 4178 C CA . THR B 1 179 ? -22.75 -23.562 0.718 1 98.62 179 THR B CA 1
ATOM 4179 C C . THR B 1 179 ? -21.875 -24.812 0.679 1 98.62 179 THR B C 1
ATOM 4181 O O . THR B 1 179 ? -20.672 -24.719 0.491 1 98.62 179 THR B O 1
ATOM 4184 N N . GLN B 1 180 ? -22.484 -25.891 0.835 1 98.56 180 GLN B N 1
ATOM 4185 C CA . GLN B 1 180 ? -21.766 -27.156 0.987 1 98.56 180 GLN B CA 1
ATOM 4186 C C . GLN B 1 180 ? -20.875 -27.438 -0.222 1 98.56 180 GLN B C 1
ATOM 4188 O O . GLN B 1 180 ? -19.766 -27.953 -0.078 1 98.56 180 GLN B O 1
ATOM 4193 N N . ASP B 1 181 ? -21.359 -27.125 -1.396 1 98.31 181 ASP B N 1
ATOM 4194 C CA . ASP B 1 181 ? -20.656 -27.453 -2.633 1 98.31 181 ASP B CA 1
ATOM 4195 C C . ASP B 1 181 ? -19.375 -26.625 -2.775 1 98.31 181 ASP B C 1
ATOM 4197 O O . ASP B 1 181 ? -18.5 -26.953 -3.584 1 98.31 181 ASP B O 1
ATOM 4201 N N . LEU B 1 182 ? -19.219 -25.578 -1.944 1 98.62 182 LEU B N 1
ATOM 4202 C CA . LEU B 1 182 ? -18.078 -24.688 -2.07 1 98.62 182 LEU B CA 1
ATOM 4203 C C . LEU B 1 182 ? -17.062 -24.938 -0.959 1 98.62 182 LEU B C 1
ATOM 4205 O O . LEU B 1 182 ? -15.969 -24.375 -0.977 1 98.62 182 LEU B O 1
ATOM 4209 N N . VAL B 1 183 ? -17.375 -25.766 -0.009 1 98.81 183 VAL B N 1
ATOM 4210 C CA . VAL B 1 183 ? -16.469 -26.078 1.085 1 98.81 183 VAL B CA 1
ATOM 4211 C C . VAL B 1 183 ? -15.305 -26.922 0.56 1 98.81 183 VAL B C 1
ATOM 4213 O O . VAL B 1 183 ? -15.516 -27.891 -0.189 1 98.81 183 VAL B O 1
ATOM 4216 N N . ALA B 1 184 ? -14.18 -26.562 0.925 1 98.75 184 ALA B N 1
ATOM 4217 C CA . ALA B 1 184 ? -12.984 -27.266 0.474 1 98.75 184 ALA B CA 1
ATOM 4218 C C . ALA B 1 184 ? -12.047 -27.562 1.643 1 98.75 184 ALA B C 1
ATOM 4220 O O . ALA B 1 184 ? -11.898 -26.75 2.549 1 98.75 184 ALA B O 1
ATOM 4221 N N . SER B 1 185 ? -11.352 -28.703 1.542 1 97.56 185 SER B N 1
ATOM 4222 C CA . SER B 1 185 ? -10.406 -29.141 2.566 1 97.56 185 SER B CA 1
ATOM 4223 C C . SER B 1 185 ? -9.039 -28.5 2.354 1 97.56 185 SER B C 1
ATOM 4225 O O . SER B 1 185 ? -8.891 -27.594 1.541 1 97.56 185 SER B O 1
ATOM 4227 N N . GLU B 1 186 ? -8.023 -29.016 3.143 1 97 186 GLU B N 1
ATOM 4228 C CA . GLU B 1 186 ? -6.621 -28.625 3.1 1 97 186 GLU B CA 1
ATOM 4229 C C . GLU B 1 186 ? -6.406 -27.25 3.725 1 97 186 GLU B C 1
ATOM 4231 O O . GLU B 1 186 ? -6.621 -27.078 4.926 1 97 186 GLU B O 1
ATOM 4236 N N . ALA B 1 187 ? -6.262 -26.281 2.943 1 98.38 187 ALA B N 1
ATOM 4237 C CA . ALA B 1 187 ? -5.871 -24.984 3.52 1 98.38 187 ALA B CA 1
ATOM 4238 C C . ALA B 1 187 ? -7.098 -24.156 3.887 1 98.38 187 ALA B C 1
ATOM 4240 O O . ALA B 1 187 ? -8.078 -24.125 3.137 1 98.38 187 ALA B O 1
ATOM 4241 N N . GLY B 1 188 ? -6.957 -23.484 5.027 1 98.5 188 GLY B N 1
ATOM 4242 C CA . GLY B 1 188 ? -7.965 -22.516 5.406 1 98.5 188 GLY B CA 1
ATOM 4243 C C . GLY B 1 188 ? -8.75 -22.906 6.641 1 98.5 188 GLY B C 1
ATOM 4244 O O . GLY B 1 188 ? -8.664 -24.047 7.094 1 98.5 188 GLY B O 1
ATOM 4245 N N . ALA B 1 189 ? -9.586 -21.984 7.125 1 98.69 189 ALA B N 1
ATOM 4246 C CA . ALA B 1 189 ? -10.32 -22.188 8.367 1 98.69 189 ALA B CA 1
ATOM 4247 C C . ALA B 1 189 ? -11.828 -22.219 8.117 1 98.69 189 ALA B C 1
ATOM 4249 O O . ALA B 1 189 ? -12.586 -22.719 8.945 1 98.69 189 ALA B O 1
ATOM 4250 N N . MET B 1 190 ? -12.258 -21.719 6.984 1 98.81 190 MET B N 1
ATOM 4251 C CA . MET B 1 190 ? -13.688 -21.609 6.719 1 98.81 190 MET B CA 1
ATOM 4252 C C . MET B 1 190 ? -14.32 -23 6.637 1 98.81 190 MET B C 1
ATOM 4254 O O . MET B 1 190 ? -15.484 -23.172 6.996 1 98.81 190 MET B O 1
ATOM 4258 N N . GLN B 1 191 ? -13.539 -23.953 6.238 1 98.56 191 GLN B N 1
ATOM 4259 C CA . GLN B 1 191 ? -14.031 -25.328 6.098 1 98.56 191 GLN B CA 1
ATOM 4260 C C . GLN B 1 191 ? -14.555 -25.859 7.426 1 98.56 191 GLN B C 1
ATOM 4262 O O . GLN B 1 191 ? -15.328 -26.812 7.449 1 98.56 191 GLN B O 1
ATOM 4267 N N . TYR B 1 192 ? -14.188 -25.281 8.5 1 98.62 192 TYR B N 1
ATOM 4268 C CA . TYR B 1 192 ? -14.555 -25.781 9.82 1 98.62 192 TYR B CA 1
ATOM 4269 C C . TYR B 1 192 ? -15.758 -25.031 10.375 1 98.62 192 TYR B C 1
ATOM 4271 O O . TYR B 1 192 ? -16.219 -25.312 11.484 1 98.62 192 TYR B O 1
ATOM 4279 N N . GLN B 1 193 ? -16.25 -24.031 9.695 1 98.62 193 GLN B N 1
ATOM 4280 C CA . GLN B 1 193 ? -17.453 -23.312 10.086 1 98.62 193 GLN B CA 1
ATOM 4281 C C . GLN B 1 193 ? -18.703 -24.016 9.539 1 98.62 193 GLN B C 1
ATOM 4283 O O . GLN B 1 193 ? -18.625 -24.734 8.547 1 98.62 193 GLN B O 1
ATOM 4288 N N . PRO B 1 194 ? -19.828 -23.797 10.148 1 98.38 194 PRO B N 1
ATOM 4289 C CA . PRO B 1 194 ? -21.062 -24.422 9.648 1 98.38 194 PRO B CA 1
ATOM 4290 C C . PRO B 1 194 ? -21.469 -23.906 8.273 1 98.38 194 PRO B C 1
ATOM 4292 O O . PRO B 1 194 ? -21.312 -22.719 7.984 1 98.38 194 PRO B O 1
ATOM 4295 N N . VAL B 1 195 ? -21.953 -24.859 7.523 1 98.25 195 VAL B N 1
ATOM 4296 C CA . VAL B 1 195 ? -22.578 -24.453 6.27 1 98.25 195 VAL B CA 1
ATOM 4297 C C . VAL B 1 195 ? -23.641 -23.391 6.539 1 98.25 195 VAL B C 1
ATOM 4299 O O . VAL B 1 195 ? -24.406 -23.5 7.5 1 98.25 195 VAL B O 1
ATOM 4302 N N . GLY B 1 196 ? -23.688 -22.359 5.711 1 98.56 196 GLY B N 1
ATOM 4303 C CA . GLY B 1 196 ? -24.609 -21.234 5.922 1 98.56 196 GLY B CA 1
ATOM 4304 C C . GLY B 1 196 ? -23.938 -20.031 6.543 1 98.56 196 GLY B C 1
ATOM 4305 O O . GLY B 1 196 ? -24.5 -18.938 6.543 1 98.56 196 GLY B O 1
ATOM 4306 N N . SER B 1 197 ? -22.672 -20.266 7.039 1 98.75 197 SER B N 1
ATOM 4307 C CA . SER B 1 197 ? -21.938 -19.125 7.57 1 98.75 197 SER B CA 1
ATOM 4308 C C . SER B 1 197 ? -21.75 -18.047 6.508 1 98.75 197 SER B C 1
ATOM 4310 O O . SER B 1 197 ? -21.688 -18.344 5.316 1 98.75 197 SER B O 1
ATOM 4312 N N . LYS B 1 198 ? -21.75 -16.812 6.98 1 98.62 198 LYS B N 1
ATOM 4313 C CA . LYS B 1 198 ? -21.625 -15.664 6.086 1 98.62 198 LYS B CA 1
ATOM 4314 C C . LYS B 1 198 ? -20.312 -14.922 6.34 1 98.62 198 LYS B C 1
ATOM 4316 O O . LYS B 1 198 ? -19.875 -14.797 7.488 1 98.62 198 LYS B O 1
ATOM 4321 N N . PHE B 1 199 ? -19.734 -14.445 5.293 1 98.5 199 PHE B N 1
ATOM 4322 C CA . PHE B 1 199 ? -18.516 -13.664 5.324 1 98.5 199 PHE B CA 1
ATOM 4323 C C . PHE B 1 199 ? -18.594 -12.5 4.352 1 98.5 199 PHE B C 1
ATOM 4325 O O . PHE B 1 199 ? -19.188 -12.609 3.277 1 98.5 199 PHE B O 1
ATOM 4332 N N . THR B 1 200 ? -17.984 -11.344 4.68 1 97.5 200 THR B N 1
ATOM 4333 C CA . THR B 1 200 ? -17.906 -10.273 3.695 1 97.5 200 THR B CA 1
ATOM 4334 C C . THR B 1 200 ? -16.953 -10.641 2.564 1 97.5 200 THR B C 1
ATOM 4336 O O . THR B 1 200 ? -16.062 -11.477 2.746 1 97.5 200 THR B O 1
ATOM 4339 N N . VAL B 1 201 ? -17.125 -10.008 1.449 1 98.56 201 VAL B N 1
ATOM 4340 C CA . VAL B 1 201 ? -16.234 -10.211 0.307 1 98.56 201 VAL B CA 1
ATOM 4341 C C . VAL B 1 201 ? -14.797 -9.883 0.7 1 98.56 201 VAL B C 1
ATOM 4343 O O . VAL B 1 201 ? -13.875 -10.633 0.389 1 98.56 201 VAL B O 1
ATOM 4346 N N . LEU B 1 202 ? -14.594 -8.82 1.432 1 97.94 202 LEU B N 1
ATOM 4347 C CA . LEU B 1 202 ? -13.242 -8.414 1.789 1 97.94 202 LEU B CA 1
ATOM 4348 C C . LEU B 1 202 ? -12.602 -9.43 2.729 1 97.94 202 LEU B C 1
ATOM 4350 O O . LEU B 1 202 ? -11.445 -9.82 2.533 1 97.94 202 LEU B O 1
ATOM 4354 N N . GLU B 1 203 ? -13.344 -9.875 3.689 1 97.62 203 GLU B N 1
ATOM 4355 C CA . GLU B 1 203 ? -12.836 -10.906 4.59 1 97.62 203 GLU B CA 1
ATOM 4356 C C . GLU B 1 203 ? -12.477 -12.172 3.822 1 97.62 203 GLU B C 1
ATOM 4358 O O . GLU B 1 203 ? -11.461 -12.805 4.102 1 97.62 203 GLU B O 1
ATOM 4363 N N . THR B 1 204 ? -13.312 -12.508 2.947 1 98.88 204 THR B N 1
ATOM 4364 C CA . THR B 1 204 ? -13.109 -13.703 2.141 1 98.88 204 THR B CA 1
ATOM 4365 C C . THR B 1 204 ? -11.844 -13.586 1.301 1 98.88 204 THR B C 1
ATOM 4367 O O . THR B 1 204 ? -11.039 -14.516 1.24 1 98.88 204 THR B O 1
ATOM 4370 N N . ALA B 1 205 ? -11.648 -12.438 0.7 1 98.94 205 ALA B N 1
ATOM 4371 C CA . ALA B 1 205 ? -10.453 -12.188 -0.103 1 98.94 205 ALA B CA 1
ATOM 4372 C C . ALA B 1 205 ? -9.195 -12.258 0.754 1 98.94 205 ALA B C 1
ATOM 4374 O O . ALA B 1 205 ? -8.188 -12.836 0.343 1 98.94 205 ALA B O 1
ATOM 4375 N N . ILE B 1 206 ? -9.242 -11.648 1.925 1 98.75 206 ILE B N 1
ATOM 4376 C CA . ILE B 1 206 ? -8.086 -11.633 2.818 1 98.75 206 ILE B CA 1
ATOM 4377 C C . ILE B 1 206 ? -7.734 -13.055 3.238 1 98.75 206 ILE B C 1
ATOM 4379 O O . ILE B 1 206 ? -6.57 -13.461 3.178 1 98.75 206 ILE B O 1
ATOM 4383 N N . GLU B 1 207 ? -8.695 -13.898 3.6 1 98.88 207 GLU B N 1
ATOM 4384 C CA . GLU B 1 207 ? -8.43 -15.258 4.062 1 98.88 207 GLU B CA 1
ATOM 4385 C C . GLU B 1 207 ? -7.926 -16.141 2.922 1 98.88 207 GLU B C 1
ATOM 4387 O O . GLU B 1 207 ? -7.105 -17.031 3.137 1 98.88 207 GLU B O 1
ATOM 4392 N N . MET B 1 208 ? -8.438 -15.859 1.704 1 98.94 208 MET B N 1
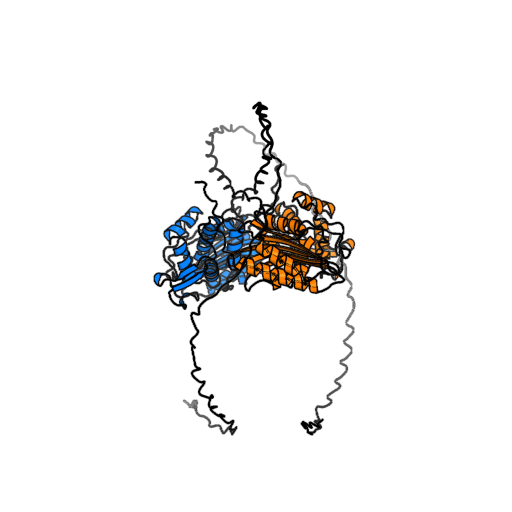ATOM 4393 C CA . MET B 1 208 ? -7.949 -16.562 0.521 1 98.94 208 MET B CA 1
ATOM 4394 C C . MET B 1 208 ? -6.438 -16.406 0.388 1 98.94 208 MET B C 1
ATOM 4396 O O . MET B 1 208 ? -5.738 -17.375 0.081 1 98.94 208 MET B O 1
ATOM 4400 N N . ILE B 1 209 ? -5.973 -15.242 0.72 1 98.94 209 ILE B N 1
ATOM 4401 C CA . ILE B 1 209 ? -4.559 -14.961 0.506 1 98.94 209 ILE B CA 1
ATOM 4402 C C . ILE B 1 209 ? -3.775 -15.219 1.792 1 98.94 209 ILE B C 1
ATOM 4404 O O . ILE B 1 209 ? -2.756 -15.914 1.775 1 98.94 209 ILE B O 1
ATOM 4408 N N . ARG B 1 210 ? -4.262 -14.75 2.91 1 98.81 210 ARG B N 1
ATOM 4409 C CA . ARG B 1 210 ? -3.533 -14.766 4.176 1 98.81 210 ARG B CA 1
ATOM 4410 C C . ARG B 1 210 ? -3.213 -16.188 4.605 1 98.81 210 ARG B C 1
ATOM 4412 O O . ARG B 1 210 ? -2.07 -16.5 4.953 1 98.81 210 ARG B O 1
ATOM 4419 N N . ILE B 1 211 ? -4.215 -17.047 4.527 1 98.81 211 ILE B N 1
ATOM 4420 C CA . ILE B 1 211 ? -3.99 -18.406 4.98 1 98.81 211 ILE B CA 1
ATOM 4421 C C . ILE B 1 211 ? -4.395 -19.391 3.881 1 98.81 211 ILE B C 1
ATOM 4423 O O . ILE B 1 211 ? -4.754 -20.531 4.164 1 98.81 211 ILE B O 1
ATOM 4427 N N . SER B 1 212 ? -4.426 -18.891 2.678 1 98.81 212 SER B N 1
ATOM 4428 C CA . SER B 1 212 ? -4.664 -19.703 1.491 1 98.81 212 SER B CA 1
ATOM 4429 C C . SER B 1 212 ? -5.988 -20.453 1.596 1 98.81 212 SER B C 1
ATOM 4431 O O . SER B 1 212 ? -6.094 -21.609 1.158 1 98.81 212 SER B O 1
ATOM 4433 N N . ASP B 1 213 ? -7.027 -19.891 2.113 1 98.94 213 ASP B N 1
ATOM 4434 C CA . ASP B 1 213 ? -8.297 -20.562 2.359 1 98.94 213 ASP B CA 1
ATOM 4435 C C . ASP B 1 213 ? -8.953 -21 1.048 1 98.94 213 ASP B C 1
ATOM 4437 O O . ASP B 1 213 ? -9.367 -20.172 0.245 1 98.94 213 ASP B O 1
ATOM 4441 N N . ASN B 1 214 ? -9.102 -22.297 0.897 1 98.94 214 ASN B N 1
ATOM 4442 C CA . ASN B 1 214 ? -9.656 -22.859 -0.33 1 98.94 214 ASN B CA 1
ATOM 4443 C C . ASN B 1 214 ? -11.148 -22.594 -0.443 1 98.94 214 ASN B C 1
ATOM 4445 O O . ASN B 1 214 ? -11.656 -22.312 -1.531 1 98.94 214 ASN B O 1
ATOM 4449 N N . THR B 1 215 ? -11.836 -22.719 0.659 1 98.94 215 THR B N 1
ATOM 4450 C CA . THR B 1 215 ? -13.266 -22.406 0.66 1 98.94 215 THR B CA 1
ATOM 4451 C C . THR B 1 215 ? -13.5 -20.953 0.275 1 98.94 215 THR B C 1
ATOM 4453 O O . THR B 1 215 ? -14.383 -20.641 -0.53 1 98.94 215 THR B O 1
ATOM 4456 N N . ALA B 1 216 ? -12.688 -20.047 0.824 1 99 216 ALA B N 1
ATOM 4457 C CA . ALA B 1 216 ? -12.766 -18.625 0.456 1 99 216 ALA B CA 1
ATOM 4458 C C . ALA B 1 216 ? -12.594 -18.438 -1.049 1 99 216 ALA B C 1
ATOM 4460 O O . ALA B 1 216 ? -13.328 -17.672 -1.674 1 99 216 ALA B O 1
ATOM 4461 N N . THR B 1 217 ? -11.68 -19.156 -1.61 1 99 217 THR B N 1
ATOM 4462 C CA . THR B 1 217 ? -11.414 -19.062 -3.041 1 99 217 THR B CA 1
ATOM 4463 C C . THR B 1 217 ? -12.641 -19.5 -3.846 1 99 217 THR B C 1
ATOM 4465 O O . THR B 1 217 ? -13.062 -18.797 -4.77 1 99 217 THR B O 1
ATOM 4468 N N . ASN B 1 218 ? -13.164 -20.625 -3.477 1 98.94 218 ASN B N 1
ATOM 4469 C CA . ASN B 1 218 ? -14.336 -21.141 -4.176 1 98.94 218 ASN B CA 1
ATOM 4470 C C . ASN B 1 218 ? -15.523 -20.188 -4.055 1 98.94 218 ASN B C 1
ATOM 4472 O O . ASN B 1 218 ? -16.281 -20 -5.012 1 98.94 218 ASN B O 1
ATOM 4476 N N . LEU B 1 219 ? -15.711 -19.562 -2.877 1 98.94 219 LEU B N 1
ATOM 4477 C CA . LEU B 1 219 ? -16.766 -18.578 -2.674 1 98.94 219 LEU B CA 1
ATOM 4478 C C . LEU B 1 219 ? -16.594 -17.406 -3.639 1 98.94 219 LEU B C 1
ATOM 4480 O O . LEU B 1 219 ? -17.562 -16.953 -4.246 1 98.94 219 LEU B O 1
ATOM 4484 N N . LEU B 1 220 ? -15.406 -16.953 -3.791 1 98.94 220 LEU B N 1
ATOM 4485 C CA . LEU B 1 220 ? -15.156 -15.797 -4.648 1 98.94 220 LEU B CA 1
ATOM 4486 C C . LEU B 1 220 ? -15.32 -16.172 -6.117 1 98.94 220 LEU B C 1
ATOM 4488 O O . LEU B 1 220 ? -15.859 -15.375 -6.902 1 98.94 220 LEU B O 1
ATOM 4492 N N . ILE B 1 221 ? -14.859 -17.344 -6.531 1 98.94 221 ILE B N 1
ATOM 4493 C CA . ILE B 1 221 ? -15.062 -17.812 -7.898 1 98.94 221 ILE B CA 1
ATOM 4494 C C . ILE B 1 221 ? -16.547 -17.859 -8.219 1 98.94 221 ILE B C 1
ATOM 4496 O O . ILE B 1 221 ? -16.984 -17.391 -9.266 1 98.94 221 ILE B O 1
ATOM 4500 N N . ALA B 1 222 ? -17.312 -18.422 -7.293 1 98.94 222 ALA B N 1
ATOM 4501 C CA . ALA B 1 222 ? -18.75 -18.5 -7.484 1 98.94 222 ALA B CA 1
ATOM 4502 C C . ALA B 1 222 ? -19.375 -17.109 -7.594 1 98.94 222 ALA B C 1
ATOM 4504 O O . ALA B 1 222 ? -20.172 -16.844 -8.492 1 98.94 222 ALA B O 1
ATOM 4505 N N . ARG B 1 223 ? -18.969 -16.203 -6.719 1 98.81 223 ARG B N 1
ATOM 4506 C CA . ARG B 1 223 ? -19.5 -14.844 -6.715 1 98.81 223 ARG B CA 1
ATOM 4507 C C . ARG B 1 223 ? -19.188 -14.133 -8.031 1 98.81 223 ARG B C 1
ATOM 4509 O O . ARG B 1 223 ? -19.984 -13.305 -8.492 1 98.81 223 ARG B O 1
ATOM 4516 N N . LEU B 1 224 ? -18.094 -14.5 -8.68 1 98.88 224 LEU B N 1
ATOM 4517 C CA . LEU B 1 224 ? -17.641 -13.859 -9.906 1 98.88 224 LEU B CA 1
ATOM 4518 C C . LEU B 1 224 ? -18.297 -14.492 -11.133 1 98.88 224 LEU B C 1
ATOM 4520 O O . LEU B 1 224 ? -18 -14.125 -12.266 1 98.88 224 LEU B O 1
ATOM 4524 N N . GLY B 1 225 ? -19.094 -15.453 -10.922 1 98.69 225 GLY B N 1
ATOM 4525 C CA . GLY B 1 225 ? -19.844 -16.031 -12.023 1 98.69 225 GLY B CA 1
ATOM 4526 C C . GLY B 1 225 ? -19.375 -17.422 -12.383 1 98.69 225 GLY B C 1
ATOM 4527 O O . GLY B 1 225 ? -19.797 -17.984 -13.406 1 98.69 225 GLY B O 1
ATOM 4528 N N . GLY B 1 226 ? -18.453 -18 -11.633 1 98.81 226 GLY B N 1
ATOM 4529 C CA . GLY B 1 226 ? -17.984 -19.359 -11.883 1 98.81 226 GLY B CA 1
ATOM 4530 C C . GLY B 1 226 ? -16.672 -19.422 -12.625 1 98.81 226 GLY B C 1
ATOM 4531 O O . GLY B 1 226 ? -16.141 -18.391 -13.047 1 98.81 226 GLY B O 1
ATOM 4532 N N . ILE B 1 227 ? -16.203 -20.625 -12.828 1 98.81 227 ILE B N 1
ATOM 4533 C CA . ILE B 1 227 ? -14.898 -20.906 -13.406 1 98.81 227 ILE B CA 1
ATOM 4534 C C . ILE B 1 227 ? -14.812 -20.281 -14.797 1 98.81 227 ILE B C 1
ATOM 4536 O O . ILE B 1 227 ? -13.828 -19.609 -15.125 1 98.81 227 ILE B O 1
ATOM 4540 N N . GLU B 1 228 ? -15.805 -20.422 -15.594 1 98.69 228 GLU B N 1
ATOM 4541 C CA . GLU B 1 228 ? -15.766 -19.938 -16.969 1 98.69 228 GLU B CA 1
ATOM 4542 C C . GLU B 1 228 ? -15.664 -18.406 -17 1 98.69 228 GLU B C 1
ATOM 4544 O O . GLU B 1 228 ? -14.875 -17.859 -17.781 1 98.69 228 GLU B O 1
ATOM 4549 N N . ALA B 1 229 ? -16.406 -17.797 -16.172 1 98.75 229 ALA B N 1
ATOM 4550 C CA . ALA B 1 229 ? -16.391 -16.328 -16.141 1 98.75 229 ALA B CA 1
ATOM 4551 C C . ALA B 1 229 ? -15.016 -15.82 -15.695 1 98.75 229 ALA B C 1
ATOM 4553 O O . ALA B 1 229 ? -14.492 -14.867 -16.266 1 98.75 229 ALA B O 1
ATOM 4554 N N . VAL B 1 230 ? -14.469 -16.438 -14.719 1 98.81 230 VAL B N 1
ATOM 4555 C CA . VAL B 1 230 ? -13.156 -16.047 -14.211 1 98.81 230 VAL B CA 1
ATOM 4556 C C . VAL B 1 230 ? -12.094 -16.281 -15.281 1 98.81 230 VAL B C 1
ATOM 4558 O O . VAL B 1 230 ? -11.25 -15.422 -15.531 1 98.81 230 VAL B O 1
ATOM 4561 N N . ASN B 1 231 ? -12.172 -17.391 -15.977 1 98.88 231 ASN B N 1
ATOM 4562 C CA . ASN B 1 231 ? -11.227 -17.703 -17.047 1 98.88 231 ASN B CA 1
ATOM 4563 C C . ASN B 1 231 ? -11.352 -16.719 -18.203 1 98.88 231 ASN B C 1
ATOM 4565 O O . ASN B 1 231 ? -10.359 -16.391 -18.859 1 98.88 231 ASN B O 1
ATOM 4569 N N . GLN B 1 232 ? -12.5 -16.25 -18.453 1 98.56 232 GLN B N 1
ATOM 4570 C CA . GLN B 1 232 ? -12.68 -15.234 -19.484 1 98.56 232 GLN B CA 1
ATOM 4571 C C . GLN B 1 232 ? -11.938 -13.953 -19.125 1 98.56 232 GLN B C 1
ATOM 4573 O O . GLN B 1 232 ? -11.367 -13.297 -20 1 98.56 232 GLN B O 1
ATOM 4578 N N . ARG B 1 233 ? -11.938 -13.602 -17.844 1 98.38 233 ARG B N 1
ATOM 4579 C CA . ARG B 1 233 ? -11.172 -12.438 -17.422 1 98.38 233 ARG B CA 1
ATOM 4580 C C . ARG B 1 233 ? -9.672 -12.672 -17.609 1 98.38 233 ARG B C 1
ATOM 4582 O O . ARG B 1 233 ? -8.961 -11.805 -18.109 1 98.38 233 ARG B O 1
ATOM 4589 N N . PHE B 1 234 ? -9.258 -13.914 -17.203 1 98.75 234 PHE B N 1
ATOM 4590 C CA . PHE B 1 234 ? -7.852 -14.25 -17.422 1 98.75 234 PHE B CA 1
ATOM 4591 C C . PHE B 1 234 ? -7.461 -14.055 -18.875 1 98.75 234 PHE B C 1
ATOM 4593 O O . PHE B 1 234 ? -6.469 -13.383 -19.172 1 98.75 234 PHE B O 1
ATOM 4600 N N . ALA B 1 235 ? -8.25 -14.531 -19.719 1 98.25 235 ALA B N 1
ATOM 4601 C CA . ALA B 1 235 ? -7.988 -14.445 -21.156 1 98.25 235 ALA B CA 1
ATOM 4602 C C . ALA B 1 235 ? -8 -13 -21.641 1 98.25 235 ALA B C 1
ATOM 4604 O O . ALA B 1 235 ? -7.168 -12.602 -22.453 1 98.25 235 ALA B O 1
ATOM 4605 N N . ALA B 1 236 ? -8.867 -12.242 -21.109 1 97.75 236 ALA B N 1
ATOM 4606 C CA . ALA B 1 236 ? -9 -10.844 -21.516 1 97.75 236 ALA B CA 1
ATOM 4607 C C . ALA B 1 236 ? -7.754 -10.047 -21.141 1 97.75 236 ALA B C 1
ATOM 4609 O O . ALA B 1 236 ? -7.449 -9.031 -21.766 1 97.75 236 ALA B O 1
ATOM 4610 N N . TRP B 1 237 ? -7.094 -10.562 -20.172 1 97.19 237 TRP B N 1
ATOM 4611 C CA . TRP B 1 237 ? -5.879 -9.883 -19.734 1 97.19 237 TRP B CA 1
ATOM 4612 C C . TRP B 1 237 ? -4.664 -10.398 -20.5 1 97.19 237 TRP B C 1
ATOM 4614 O O . TRP B 1 237 ? -3.537 -9.961 -20.234 1 97.19 237 TRP B O 1
ATOM 4624 N N . GLY B 1 238 ? -4.832 -11.398 -21.328 1 96.69 238 GLY B N 1
ATOM 4625 C CA . GLY B 1 238 ? -3.738 -11.953 -22.109 1 96.69 238 GLY B CA 1
ATOM 4626 C C . GLY B 1 238 ? -3.129 -13.195 -21.484 1 96.69 238 GLY B C 1
ATOM 4627 O O . GLY B 1 238 ? -2.102 -13.695 -21.938 1 96.69 238 GLY B O 1
ATOM 4628 N N . LEU B 1 239 ? -3.762 -13.664 -20.406 1 98 239 LEU B N 1
ATOM 4629 C CA . LEU B 1 239 ? -3.287 -14.898 -19.797 1 98 239 LEU B CA 1
ATOM 4630 C C . LEU B 1 239 ? -3.852 -16.109 -20.516 1 98 239 LEU B C 1
ATOM 4632 O O . LEU B 1 239 ? -4.957 -16.562 -20.203 1 98 239 LEU B O 1
ATOM 4636 N N . GLN B 1 240 ? -3.094 -16.719 -21.297 1 96 240 GLN B N 1
ATOM 4637 C CA . GLN B 1 240 ? -3.588 -17.781 -22.172 1 96 240 GLN B CA 1
ATOM 4638 C C . GLN B 1 240 ? -3.436 -19.141 -21.516 1 96 240 GLN B C 1
ATOM 4640 O O . GLN B 1 240 ? -4.262 -20.031 -21.719 1 96 240 GLN B O 1
ATOM 4645 N N . THR B 1 241 ? -2.43 -19.281 -20.766 1 98.5 241 THR B N 1
ATOM 4646 C CA . THR B 1 241 ? -2.127 -20.562 -20.156 1 98.5 241 THR B CA 1
ATOM 4647 C C . THR B 1 241 ? -2.738 -20.656 -18.75 1 98.5 241 THR B C 1
ATOM 4649 O O . THR B 1 241 ? -3.092 -21.734 -18.297 1 98.5 241 THR B O 1
ATOM 4652 N N . THR B 1 242 ? -2.912 -19.531 -18.109 1 98.88 242 THR B N 1
ATOM 4653 C CA . THR B 1 242 ? -3.496 -19.484 -16.766 1 98.88 242 THR B CA 1
ATOM 4654 C C . THR B 1 242 ? -4.988 -19.797 -16.828 1 98.88 242 THR B C 1
ATOM 4656 O O . THR B 1 242 ? -5.766 -19.047 -17.422 1 98.88 242 THR B O 1
ATOM 4659 N N . ARG B 1 243 ? -5.305 -20.922 -16.172 1 98.75 243 ARG B N 1
ATOM 4660 C CA . ARG B 1 243 ? -6.684 -21.391 -16.25 1 98.75 243 ARG B CA 1
ATOM 4661 C C . ARG B 1 243 ? -7.062 -22.172 -15 1 98.75 243 ARG B C 1
ATOM 4663 O O . ARG B 1 243 ? -6.258 -22.938 -14.469 1 98.75 243 ARG B O 1
ATOM 4670 N N . ILE B 1 244 ? -8.312 -21.906 -14.625 1 98.94 244 ILE B N 1
ATOM 4671 C CA . ILE B 1 244 ? -8.93 -22.75 -13.602 1 98.94 244 ILE B CA 1
ATOM 4672 C C . ILE B 1 244 ? -9.766 -23.828 -14.273 1 98.94 244 ILE B C 1
ATOM 4674 O O . ILE B 1 244 ? -10.633 -23.547 -15.102 1 98.94 244 ILE B O 1
ATOM 4678 N N . ARG B 1 245 ? -9.477 -25.031 -13.945 1 98.81 245 ARG B N 1
ATOM 4679 C CA . ARG B 1 245 ? -10.219 -26.156 -14.508 1 98.81 245 ARG B CA 1
ATOM 4680 C C . ARG B 1 245 ? -11.078 -26.828 -13.445 1 98.81 245 ARG B C 1
ATOM 4682 O O . ARG B 1 245 ? -12.141 -27.375 -13.758 1 98.81 245 ARG B O 1
ATOM 4689 N N . ASN B 1 246 ? -10.594 -26.812 -12.195 1 98.62 246 ASN B N 1
ATOM 4690 C CA . ASN B 1 246 ? -11.32 -27.375 -11.062 1 98.62 246 ASN B CA 1
ATOM 4691 C C . ASN B 1 246 ? -11.312 -26.438 -9.867 1 98.62 246 ASN B C 1
ATOM 4693 O O . ASN B 1 246 ? -10.375 -25.641 -9.695 1 98.62 246 ASN B O 1
ATOM 4697 N N . LEU B 1 247 ? -12.398 -26.547 -9.062 1 98.5 247 LEU B N 1
ATOM 4698 C CA . LEU B 1 247 ? -12.406 -25.828 -7.785 1 98.5 247 LEU B CA 1
ATOM 4699 C C . LEU B 1 247 ? -11.305 -26.359 -6.871 1 98.5 247 LEU B C 1
ATOM 4701 O O . LEU B 1 247 ? -10.719 -27.406 -7.125 1 98.5 247 LEU B O 1
ATOM 4705 N N . LEU B 1 248 ? -11.031 -25.531 -5.84 1 98.62 248 LEU B N 1
ATOM 4706 C CA . LEU B 1 248 ? -10 -25.922 -4.883 1 98.62 248 LEU B CA 1
ATOM 4707 C C . LEU B 1 248 ? -10.57 -26.859 -3.822 1 98.62 248 LEU B C 1
ATOM 4709 O O . LEU B 1 248 ? -11.773 -26.812 -3.527 1 98.62 248 LEU B O 1
ATOM 4713 N N . PRO B 1 249 ? -9.773 -27.781 -3.23 1 98.5 249 PRO B N 1
ATOM 4714 C CA . PRO B 1 249 ? -8.352 -27.953 -3.545 1 98.5 249 PRO B CA 1
ATOM 4715 C C . PRO B 1 249 ? -8.117 -28.688 -4.863 1 98.5 249 PRO B C 1
ATOM 4717 O O . PRO B 1 249 ? -8.867 -29.609 -5.203 1 98.5 249 PRO B O 1
ATOM 4720 N N . ASP B 1 250 ? -7.172 -28.281 -5.586 1 98.44 250 ASP B N 1
ATOM 4721 C CA . ASP B 1 250 ? -6.781 -28.938 -6.832 1 98.44 250 ASP B CA 1
ATOM 4722 C C . ASP B 1 250 ? -5.484 -29.734 -6.652 1 98.44 250 ASP B C 1
ATOM 4724 O O . ASP B 1 250 ? -4.461 -29.391 -7.262 1 98.44 250 ASP B O 1
ATOM 4728 N N . LEU B 1 251 ? -5.559 -30.859 -5.961 1 98 251 LEU B N 1
ATOM 4729 C CA . LEU B 1 251 ? -4.379 -31.625 -5.57 1 98 251 LEU B CA 1
ATOM 4730 C C . LEU B 1 251 ? -3.752 -32.312 -6.781 1 98 251 LEU B C 1
ATOM 4732 O O . LEU B 1 251 ? -2.568 -32.656 -6.762 1 98 251 LEU B O 1
ATOM 4736 N N . GLU B 1 252 ? -4.531 -32.5 -7.84 1 97.88 252 GLU B N 1
ATOM 4737 C CA . GLU B 1 252 ? -4.027 -33.156 -9.055 1 97.88 252 GLU B CA 1
ATOM 4738 C C . GLU B 1 252 ? -3.307 -32.156 -9.945 1 97.88 252 GLU B C 1
ATOM 4740 O O . GLU B 1 252 ? -2.701 -32.5 -10.953 1 97.88 252 GLU B O 1
ATOM 4745 N N . GLY B 1 253 ? -3.383 -30.906 -9.633 1 98.56 253 GLY B N 1
ATOM 4746 C CA . GLY B 1 253 ? -2.627 -29.875 -10.336 1 98.56 253 GLY B CA 1
ATOM 4747 C C . GLY B 1 253 ? -3.178 -29.562 -11.711 1 98.56 253 GLY B C 1
ATOM 4748 O O . GLY B 1 253 ? -2.416 -29.359 -12.664 1 98.56 253 GLY B O 1
ATOM 4749 N N . THR B 1 254 ? -4.496 -29.484 -11.812 1 98.69 254 THR B N 1
ATOM 4750 C CA . THR B 1 254 ? -5.117 -29.266 -13.117 1 98.69 254 THR B CA 1
ATOM 4751 C C . THR B 1 254 ? -5.191 -27.766 -13.422 1 98.69 254 THR B C 1
ATOM 4753 O O . THR B 1 254 ? -5.305 -27.375 -14.586 1 98.69 254 THR B O 1
ATOM 4756 N N . ASN B 1 255 ? -5.273 -26.906 -12.461 1 98.88 255 ASN B N 1
ATOM 4757 C CA . ASN B 1 255 ? -5.207 -25.469 -12.656 1 98.88 255 ASN B CA 1
ATOM 4758 C C . ASN B 1 255 ? -3.799 -25.016 -13.023 1 98.88 255 ASN B C 1
ATOM 4760 O O . ASN B 1 255 ? -2.846 -25.281 -12.289 1 98.88 255 ASN B O 1
ATOM 4764 N N . SER B 1 256 ? -3.67 -24.312 -14.141 1 98.88 256 SER B N 1
ATOM 4765 C CA . SER B 1 256 ? -2.348 -24.094 -14.719 1 98.88 256 SER B CA 1
ATOM 4766 C C . SER B 1 256 ? -2.002 -22.609 -14.773 1 98.88 256 SER B C 1
ATOM 4768 O O . SER B 1 256 ? -2.889 -21.75 -14.688 1 98.88 256 SER B O 1
ATOM 4770 N N . THR B 1 257 ? -0.721 -22.312 -14.898 1 98.94 257 THR B N 1
ATOM 4771 C CA . THR B 1 257 ? -0.18 -20.984 -15.18 1 98.94 257 THR B CA 1
ATOM 4772 C C . THR B 1 257 ? 1.224 -21.094 -15.773 1 98.94 257 THR B C 1
ATOM 4774 O O . THR B 1 257 ? 1.667 -22.172 -16.141 1 98.94 257 THR B O 1
ATOM 4777 N N . THR B 1 258 ? 1.814 -19.938 -16 1 98.94 258 THR B N 1
ATOM 4778 C CA . THR B 1 258 ? 3.244 -19.797 -16.266 1 98.94 258 THR B CA 1
ATOM 4779 C C . THR B 1 258 ? 3.84 -18.672 -15.414 1 98.94 258 THR B C 1
ATOM 4781 O O . THR B 1 258 ? 3.158 -17.703 -15.102 1 98.94 258 THR B O 1
ATOM 4784 N N . PRO B 1 259 ? 5.129 -18.859 -15.07 1 98.94 259 PRO B N 1
ATOM 4785 C CA . PRO B 1 259 ? 5.754 -17.75 -14.352 1 98.94 259 PRO B CA 1
ATOM 4786 C C . PRO B 1 259 ? 5.66 -16.438 -15.109 1 98.94 259 PRO B C 1
ATOM 4788 O O . PRO B 1 259 ? 5.406 -15.391 -14.5 1 98.94 259 PRO B O 1
ATOM 4791 N N . LYS B 1 260 ? 5.766 -16.484 -16.375 1 98.75 260 LYS B N 1
ATOM 4792 C CA . LYS B 1 260 ? 5.73 -15.266 -17.172 1 98.75 260 LYS B CA 1
ATOM 4793 C C . LYS B 1 260 ? 4.359 -14.602 -17.109 1 98.75 260 LYS B C 1
ATOM 4795 O O . LYS B 1 260 ? 4.262 -13.383 -16.938 1 98.75 260 LYS B O 1
ATOM 4800 N N . GLU B 1 261 ? 3.303 -15.367 -17.234 1 98.75 261 GLU B N 1
ATOM 4801 C CA . GLU B 1 261 ? 1.962 -14.789 -17.172 1 98.75 261 GLU B CA 1
ATOM 4802 C C . GLU B 1 261 ? 1.68 -14.195 -15.797 1 98.75 261 GLU B C 1
ATOM 4804 O O . GLU B 1 261 ? 1.018 -13.164 -15.688 1 98.75 261 GLU B O 1
ATOM 4809 N N . MET B 1 262 ? 2.215 -14.836 -14.758 1 98.88 262 MET B N 1
ATOM 4810 C CA . MET B 1 262 ? 2.037 -14.305 -13.414 1 98.88 262 MET B CA 1
ATOM 4811 C C . MET B 1 262 ? 2.758 -12.969 -13.25 1 98.88 262 MET B C 1
ATOM 4813 O O . MET B 1 262 ? 2.209 -12.031 -12.68 1 98.88 262 MET B O 1
ATOM 4817 N N . VAL B 1 263 ? 3.959 -12.906 -13.758 1 98.81 263 VAL B N 1
ATOM 4818 C CA . VAL B 1 263 ? 4.727 -11.672 -13.695 1 98.81 263 VAL B CA 1
ATOM 4819 C C . VAL B 1 263 ? 4.043 -10.594 -14.531 1 98.81 263 VAL B C 1
ATOM 4821 O O . VAL B 1 263 ? 3.953 -9.438 -14.117 1 98.81 263 VAL B O 1
ATOM 4824 N N . GLU B 1 264 ? 3.525 -10.977 -15.68 1 98 264 GLU B N 1
ATOM 4825 C CA . GLU B 1 264 ? 2.812 -10.031 -16.531 1 98 264 GLU B CA 1
ATOM 4826 C C . GLU B 1 264 ? 1.578 -9.477 -15.828 1 98 264 GLU B C 1
ATOM 4828 O O . GLU B 1 264 ? 1.312 -8.273 -15.891 1 98 264 GLU B O 1
ATOM 4833 N N . LEU B 1 265 ? 0.873 -10.328 -15.211 1 98.56 265 LEU B N 1
ATOM 4834 C CA . LEU B 1 265 ? -0.317 -9.891 -14.492 1 98.56 265 LEU B CA 1
ATOM 4835 C C . LEU B 1 265 ? 0.047 -8.898 -13.391 1 98.56 265 LEU B C 1
ATOM 4837 O O . LEU B 1 265 ? -0.544 -7.816 -13.305 1 98.56 265 LEU B O 1
ATOM 4841 N N . LEU B 1 266 ? 1.047 -9.234 -12.555 1 98.75 266 LEU B N 1
ATOM 4842 C CA . LEU B 1 266 ? 1.445 -8.352 -11.469 1 98.75 266 LEU B CA 1
ATOM 4843 C C . LEU B 1 266 ? 1.995 -7.035 -12.016 1 98.75 266 LEU B C 1
ATOM 4845 O O . LEU B 1 266 ? 1.802 -5.98 -11.406 1 98.75 266 LEU B O 1
ATOM 4849 N N . ALA B 1 267 ? 2.654 -7.113 -13.133 1 98.19 267 ALA B N 1
ATOM 4850 C CA . ALA B 1 267 ? 3.189 -5.902 -13.75 1 98.19 267 ALA B CA 1
ATOM 4851 C C . ALA B 1 267 ? 2.066 -4.977 -14.203 1 98.19 267 ALA B C 1
ATOM 4853 O O . ALA B 1 267 ? 2.15 -3.758 -14.039 1 98.19 267 ALA B O 1
ATOM 4854 N N . LYS B 1 268 ? 1.039 -5.555 -14.758 1 97.31 268 LYS B N 1
ATOM 4855 C CA . LYS B 1 268 ? -0.112 -4.762 -15.18 1 97.31 268 LYS B CA 1
ATOM 4856 C C . LYS B 1 268 ? -0.785 -4.09 -13.984 1 97.31 268 LYS B C 1
ATOM 4858 O O . LYS B 1 268 ? -1.215 -2.939 -14.07 1 97.31 268 LYS B O 1
ATOM 4863 N N . VAL B 1 269 ? -0.888 -4.816 -12.875 1 98.25 269 VAL B N 1
ATOM 4864 C CA . VAL B 1 269 ? -1.456 -4.219 -11.672 1 98.25 269 VAL B CA 1
ATOM 4865 C C . VAL B 1 269 ? -0.514 -3.145 -11.133 1 98.25 269 VAL B C 1
ATOM 4867 O O . VAL B 1 269 ? -0.952 -2.047 -10.781 1 98.25 269 VAL B O 1
ATOM 4870 N N . GLU B 1 270 ? 0.742 -3.467 -11.133 1 97.31 270 GLU B N 1
ATOM 4871 C CA . GLU B 1 270 ? 1.761 -2.568 -10.594 1 97.31 270 GLU B CA 1
ATOM 4872 C C . GLU B 1 270 ? 1.755 -1.229 -11.328 1 97.31 270 GLU B C 1
ATOM 4874 O O . GLU B 1 270 ? 1.854 -0.173 -10.695 1 97.31 270 GLU B O 1
ATOM 4879 N N . ASN B 1 271 ? 1.559 -1.222 -12.578 1 94.81 271 ASN B N 1
ATOM 4880 C CA . ASN B 1 271 ? 1.692 0.022 -13.328 1 94.81 271 ASN B CA 1
ATOM 4881 C C . ASN B 1 271 ? 0.344 0.713 -13.516 1 94.81 271 ASN B C 1
ATOM 4883 O O . ASN B 1 271 ? 0.259 1.749 -14.18 1 94.81 271 ASN B O 1
ATOM 4887 N N . GLY B 1 272 ? -0.666 0.105 -13.016 1 95.5 272 GLY B N 1
ATOM 4888 C CA . GLY B 1 272 ? -1.968 0.752 -12.992 1 95.5 272 GLY B CA 1
ATOM 4889 C C . GLY B 1 272 ? -2.762 0.545 -14.266 1 95.5 272 GLY B C 1
ATOM 4890 O O . GLY B 1 272 ? -3.785 1.199 -14.477 1 95.5 272 GLY B O 1
ATOM 4891 N N . SER B 1 273 ? -2.359 -0.358 -15.109 1 95.12 273 SER B N 1
ATOM 4892 C CA . SER B 1 273 ? -3.037 -0.527 -16.391 1 95.12 273 SER B CA 1
ATOM 4893 C C . SER B 1 273 ? -4.23 -1.468 -16.266 1 95.12 273 SER B C 1
ATOM 4895 O O . SER B 1 273 ? -5.07 -1.535 -17.172 1 95.12 273 SER B O 1
ATOM 4897 N N . LEU B 1 274 ? -4.297 -2.15 -15.133 1 96.88 274 LEU B N 1
ATOM 4898 C CA . LEU B 1 274 ? -5.367 -3.131 -15 1 96.88 274 LEU B CA 1
ATOM 4899 C C . LEU B 1 274 ? -6.41 -2.666 -13.992 1 96.88 274 LEU B C 1
ATOM 4901 O O . LEU B 1 274 ? -7.609 -2.83 -14.203 1 96.88 274 LEU B O 1
ATOM 4905 N N . LEU B 1 275 ? -5.965 -2.084 -12.906 1 97.81 275 LEU B N 1
ATOM 4906 C CA . LEU B 1 275 ? -6.848 -1.692 -11.812 1 97.81 275 LEU B CA 1
ATOM 4907 C C . LEU B 1 275 ? -6.727 -0.2 -11.523 1 97.81 275 LEU B C 1
ATOM 4909 O O . LEU B 1 275 ? -5.637 0.369 -11.617 1 97.81 275 LEU B O 1
ATOM 4913 N N . ASP B 1 276 ? -7.844 0.405 -11.109 1 95.81 276 ASP B N 1
ATOM 4914 C CA . ASP B 1 276 ? -7.797 1.782 -10.625 1 95.81 276 ASP B CA 1
ATOM 4915 C C . ASP B 1 276 ? -7.016 1.881 -9.32 1 95.81 276 ASP B C 1
ATOM 4917 O O . ASP B 1 276 ? -6.699 0.862 -8.703 1 95.81 276 ASP B O 1
ATOM 4921 N N . PRO B 1 277 ? -6.676 3.023 -8.883 1 96.31 277 PRO B N 1
ATOM 4922 C CA . PRO B 1 277 ? -5.77 3.18 -7.742 1 96.31 277 PRO B CA 1
ATOM 4923 C C . PRO B 1 277 ? -6.293 2.512 -6.473 1 96.31 277 PRO B C 1
ATOM 4925 O O . PRO B 1 277 ? -5.535 1.838 -5.77 1 96.31 277 PRO B O 1
ATOM 4928 N N . ARG B 1 278 ? -7.516 2.621 -6.137 1 95.06 278 ARG B N 1
ATOM 4929 C CA . ARG B 1 278 ? -8.039 2.08 -4.887 1 95.06 278 ARG B CA 1
ATOM 4930 C C . ARG B 1 278 ? -8.078 0.556 -4.918 1 95.06 278 ARG B C 1
ATOM 4932 O O . ARG B 1 278 ? -7.68 -0.1 -3.953 1 95.06 278 ARG B O 1
ATOM 4939 N N . SER B 1 279 ? -8.594 0.018 -6.02 1 97.56 279 SER B N 1
ATOM 4940 C CA . SER B 1 279 ? -8.594 -1.434 -6.168 1 97.56 279 SER B CA 1
ATOM 4941 C C . SER B 1 279 ? -7.172 -1.988 -6.191 1 97.56 279 SER B C 1
ATOM 4943 O O . SER B 1 279 ? -6.914 -3.062 -5.645 1 97.56 279 SER B O 1
ATOM 4945 N N . ARG B 1 280 ? -6.305 -1.271 -6.816 1 98.12 280 ARG B N 1
ATOM 4946 C CA . ARG B 1 280 ? -4.895 -1.638 -6.848 1 98.12 280 ARG B CA 1
ATOM 4947 C C . ARG B 1 280 ? -4.301 -1.664 -5.445 1 98.12 280 ARG B C 1
ATOM 4949 O O . ARG B 1 280 ? -3.586 -2.602 -5.086 1 98.12 280 ARG B O 1
ATOM 4956 N N . ASP B 1 281 ? -4.617 -0.635 -4.637 1 97.75 281 ASP B N 1
ATOM 4957 C CA . ASP B 1 281 ? -4.188 -0.611 -3.24 1 97.75 281 ASP B CA 1
ATOM 4958 C C . ASP B 1 281 ? -4.66 -1.857 -2.498 1 97.75 281 ASP B C 1
ATOM 4960 O O . ASP B 1 281 ? -3.887 -2.49 -1.778 1 97.75 281 ASP B O 1
ATOM 4964 N N . ARG B 1 282 ? -5.883 -2.16 -2.684 1 97.56 282 ARG B N 1
ATOM 4965 C CA . ARG B 1 282 ? -6.477 -3.293 -1.982 1 97.56 282 ARG B CA 1
ATOM 4966 C C . ARG B 1 282 ? -5.844 -4.605 -2.43 1 97.56 282 ARG B C 1
ATOM 4968 O O . ARG B 1 282 ? -5.555 -5.477 -1.603 1 97.56 282 ARG B O 1
ATOM 4975 N N . PHE B 1 283 ? -5.641 -4.723 -3.721 1 98.81 283 PHE B N 1
ATOM 4976 C CA . PHE B 1 283 ? -5.02 -5.918 -4.277 1 98.81 283 PHE B CA 1
ATOM 4977 C C . PHE B 1 283 ? -3.688 -6.203 -3.59 1 98.81 283 PHE B C 1
ATOM 4979 O O . PHE B 1 283 ? -3.494 -7.281 -3.025 1 98.81 283 PHE B O 1
ATOM 4986 N N . PHE B 1 284 ? -2.807 -5.234 -3.533 1 98.81 284 PHE B N 1
ATOM 4987 C CA . PHE B 1 284 ? -1.481 -5.449 -2.967 1 98.81 284 PHE B CA 1
ATOM 4988 C C . PHE B 1 284 ? -1.552 -5.551 -1.447 1 98.81 284 PHE B C 1
ATOM 4990 O O . PHE B 1 284 ? -0.782 -6.293 -0.833 1 98.81 284 PHE B O 1
ATOM 4997 N N . ALA B 1 285 ? -2.469 -4.793 -0.813 1 98.06 285 ALA B N 1
ATOM 4998 C CA . ALA B 1 285 ? -2.627 -4.918 0.633 1 98.06 285 ALA B CA 1
ATOM 4999 C C . ALA B 1 285 ? -3.002 -6.344 1.024 1 98.06 285 ALA B C 1
ATOM 5001 O O . ALA B 1 285 ? -2.473 -6.887 1.997 1 98.06 285 ALA B O 1
ATOM 5002 N N . VAL B 1 286 ? -3.873 -6.934 0.28 1 98.69 286 VAL B N 1
ATOM 5003 C CA . VAL B 1 286 ? -4.297 -8.297 0.562 1 98.69 286 VAL B CA 1
ATOM 5004 C C . VAL B 1 286 ? -3.129 -9.258 0.354 1 98.69 286 VAL B C 1
ATOM 5006 O O . VAL B 1 286 ? -2.881 -10.133 1.186 1 98.69 286 VAL B O 1
ATOM 5009 N N . LEU B 1 287 ? -2.34 -9.07 -0.676 1 98.94 287 LEU B N 1
ATOM 5010 C CA . LEU B 1 287 ? -1.212 -9.953 -0.947 1 98.94 287 LEU B CA 1
ATOM 5011 C C . LEU B 1 287 ? -0.163 -9.852 0.155 1 98.94 287 LEU B C 1
ATOM 5013 O O . LEU B 1 287 ? 0.578 -10.805 0.405 1 98.94 287 LEU B O 1
ATOM 5017 N N . ARG B 1 288 ? -0.126 -8.758 0.827 1 98.19 288 ARG B N 1
ATOM 5018 C CA . ARG B 1 288 ? 0.866 -8.562 1.879 1 98.19 288 ARG B CA 1
ATOM 5019 C C . ARG B 1 288 ? 0.458 -9.281 3.16 1 98.19 288 ARG B C 1
ATOM 5021 O O . ARG B 1 288 ? 1.246 -9.375 4.102 1 98.19 288 ARG B O 1
ATOM 5028 N N . THR B 1 289 ? -0.7 -9.859 3.213 1 98 289 THR B N 1
ATOM 5029 C CA . THR B 1 289 ? -1.176 -10.516 4.426 1 98 289 THR B CA 1
ATOM 5030 C C . THR B 1 289 ? -0.728 -11.969 4.469 1 98 289 THR B C 1
ATOM 5032 O O . THR B 1 289 ? -0.939 -12.664 5.469 1 98 289 THR B O 1
ATOM 5035 N N . THR B 1 290 ? -0.05 -12.43 3.414 1 98.69 290 THR B N 1
ATOM 5036 C CA . THR B 1 290 ? 0.344 -13.836 3.346 1 98.69 290 THR B CA 1
ATOM 5037 C C . THR B 1 290 ? 1.127 -14.242 4.59 1 98.69 290 THR B C 1
ATOM 5039 O O . THR B 1 290 ? 2.143 -13.625 4.922 1 98.69 290 THR B O 1
ATOM 5042 N N . GLU B 1 291 ? 0.697 -15.297 5.23 1 97.94 291 GLU B N 1
ATOM 5043 C CA . GLU B 1 291 ? 1.343 -15.75 6.457 1 97.94 291 GLU B CA 1
ATOM 5044 C C . GLU B 1 291 ? 2.482 -16.719 6.152 1 97.94 291 GLU B C 1
ATOM 5046 O O . GLU B 1 291 ? 3.51 -16.703 6.836 1 97.94 291 GLU B O 1
ATOM 5051 N N . THR B 1 292 ? 2.229 -17.609 5.199 1 96.31 292 THR B N 1
ATOM 5052 C CA . THR B 1 292 ? 3.318 -18.484 4.793 1 96.31 292 THR B CA 1
ATOM 5053 C C . THR B 1 292 ? 4.426 -17.703 4.102 1 96.31 292 THR B C 1
ATOM 5055 O O . THR B 1 292 ? 4.473 -17.625 2.873 1 96.31 292 THR B O 1
ATOM 5058 N N . ASN B 1 293 ? 5.254 -17.203 4.801 1 95.81 293 ASN B N 1
ATOM 5059 C CA . ASN B 1 293 ? 6.348 -16.344 4.367 1 95.81 293 ASN B CA 1
ATOM 5060 C C . ASN B 1 293 ? 7.688 -17.062 4.43 1 95.81 293 ASN B C 1
ATOM 5062 O O . ASN B 1 293 ? 8.617 -16.594 5.09 1 95.81 293 ASN B O 1
ATOM 5066 N N . THR B 1 294 ? 7.828 -18.156 3.65 1 97.69 294 THR B N 1
ATOM 5067 C CA . THR B 1 294 ? 8.953 -19.047 3.889 1 97.69 294 THR B CA 1
ATOM 5068 C C . THR B 1 294 ? 9.734 -19.281 2.602 1 97.69 294 THR B C 1
ATOM 5070 O O . THR B 1 294 ? 10.68 -20.078 2.58 1 97.69 294 THR B O 1
ATOM 5073 N N . LEU B 1 295 ? 9.352 -18.672 1.506 1 98.75 295 LEU B N 1
ATOM 5074 C CA . LEU B 1 295 ? 9.977 -18.969 0.218 1 98.75 295 LEU B CA 1
ATOM 5075 C C . LEU B 1 295 ? 10.734 -17.75 -0.301 1 98.75 295 LEU B C 1
ATOM 5077 O O . LEU B 1 295 ? 11.766 -17.359 0.253 1 98.75 295 LEU B O 1
ATOM 5081 N N . LEU B 1 296 ? 10.172 -16.938 -1.189 1 98.94 296 LEU B N 1
ATOM 5082 C CA . LEU B 1 296 ? 10.859 -15.758 -1.709 1 98.94 296 LEU B CA 1
ATOM 5083 C C . LEU B 1 296 ? 11.273 -14.828 -0.576 1 98.94 296 LEU B C 1
ATOM 5085 O O . LEU B 1 296 ? 12.367 -14.25 -0.604 1 98.94 296 LEU B O 1
ATOM 5089 N N . SER B 1 297 ? 10.438 -14.711 0.414 1 98.62 297 SER B N 1
ATOM 5090 C CA . SER B 1 297 ? 10.633 -13.766 1.503 1 98.62 297 SER B CA 1
ATOM 5091 C C . SER B 1 297 ? 11.922 -14.055 2.266 1 98.62 297 SER B C 1
ATOM 5093 O O . SER B 1 297 ? 12.586 -13.141 2.746 1 98.62 297 SER B O 1
ATOM 5095 N N . ARG B 1 298 ? 12.289 -15.305 2.309 1 98.25 298 ARG B N 1
ATOM 5096 C CA . ARG B 1 298 ? 13.43 -15.727 3.119 1 98.25 298 ARG B CA 1
ATOM 5097 C C . ARG B 1 298 ? 14.75 -15.328 2.459 1 98.25 298 ARG B C 1
ATOM 5099 O O . ARG B 1 298 ? 15.797 -15.344 3.1 1 98.25 298 ARG B O 1
ATOM 5106 N N . GLY B 1 299 ? 14.688 -14.984 1.198 1 98.56 299 GLY B N 1
ATOM 5107 C CA . GLY B 1 299 ? 15.891 -14.555 0.503 1 98.56 299 GLY B CA 1
ATOM 5108 C C . GLY B 1 299 ? 16.062 -13.055 0.479 1 98.56 299 GLY B C 1
ATOM 5109 O O . GLY B 1 299 ? 17.047 -12.547 -0.068 1 98.56 299 GLY B O 1
ATOM 5110 N N . LEU B 1 300 ? 15.203 -12.312 1.094 1 98.56 300 LEU B N 1
ATOM 5111 C CA . LEU B 1 300 ? 15.203 -10.852 1.003 1 98.56 300 LEU B CA 1
ATOM 5112 C C . LEU B 1 300 ? 15.984 -10.234 2.16 1 98.56 300 LEU B C 1
ATOM 5114 O O . LEU B 1 300 ? 16.109 -10.844 3.223 1 98.56 300 LEU B O 1
ATOM 5118 N N . GLY B 1 301 ? 16.547 -9.086 1.876 1 95.81 301 GLY B N 1
ATOM 5119 C CA . GLY B 1 301 ? 17.203 -8.328 2.936 1 95.81 301 GLY B CA 1
ATOM 5120 C C . GLY B 1 301 ? 16.234 -7.766 3.955 1 95.81 301 GLY B C 1
ATOM 5121 O O . GLY B 1 301 ? 15.023 -7.762 3.73 1 95.81 301 GLY B O 1
ATOM 5122 N N . GLU B 1 302 ? 16.969 -7.176 4.926 1 90.19 302 GLU B N 1
ATOM 5123 C CA . GLU B 1 302 ? 16.188 -6.551 5.984 1 90.19 302 GLU B CA 1
ATOM 5124 C C . GLU B 1 302 ? 15.383 -5.363 5.449 1 90.19 302 GLU B C 1
ATOM 5126 O O . GLU B 1 302 ? 15.828 -4.676 4.531 1 90.19 302 GLU B O 1
ATOM 5131 N N . GLU B 1 303 ? 14.242 -5.102 5.656 1 91.12 303 GLU B N 1
ATOM 5132 C CA . GLU B 1 303 ? 13.375 -3.955 5.398 1 91.12 303 GLU B CA 1
ATOM 5133 C C . GLU B 1 303 ? 12.664 -4.094 4.059 1 91.12 303 GLU B C 1
ATOM 5135 O O . GLU B 1 303 ? 11.828 -3.256 3.707 1 91.12 303 GLU B O 1
ATOM 5140 N N . ALA B 1 304 ? 13.266 -5.09 3.211 1 96.94 304 ALA B N 1
ATOM 5141 C CA . ALA B 1 304 ? 12.492 -5.355 2 1 96.94 304 ALA B CA 1
ATOM 5142 C C . ALA B 1 304 ? 11.078 -5.809 2.342 1 96.94 304 ALA B C 1
ATOM 5144 O O . ALA B 1 304 ? 10.852 -6.422 3.389 1 96.94 304 ALA B O 1
ATOM 5145 N N . THR B 1 305 ? 10.148 -5.422 1.501 1 97.06 305 THR B N 1
ATOM 5146 C CA . THR B 1 305 ? 8.781 -5.895 1.674 1 97.06 305 THR B CA 1
ATOM 5147 C C . THR B 1 305 ? 8.328 -6.703 0.462 1 97.06 305 THR B C 1
ATOM 5149 O O . THR B 1 305 ? 8.867 -6.547 -0.634 1 97.06 305 THR B O 1
ATOM 5152 N N . ILE B 1 306 ? 7.359 -7.594 0.659 1 98.69 306 ILE B N 1
ATOM 5153 C CA . ILE B 1 306 ? 6.879 -8.445 -0.425 1 98.69 306 ILE B CA 1
ATOM 5154 C C . ILE B 1 306 ? 5.359 -8.562 -0.352 1 98.69 306 ILE B C 1
ATOM 5156 O O . ILE B 1 306 ? 4.789 -8.688 0.736 1 98.69 306 ILE B O 1
ATOM 5160 N N . ALA B 1 307 ? 4.637 -8.344 -1.409 1 98.88 307 ALA B N 1
ATOM 5161 C CA . ALA B 1 307 ? 3.254 -8.734 -1.67 1 98.88 307 ALA B CA 1
ATOM 5162 C C . ALA B 1 307 ? 3.193 -10 -2.521 1 98.88 307 ALA B C 1
ATOM 5164 O O . ALA B 1 307 ? 3.531 -9.969 -3.707 1 98.88 307 ALA B O 1
ATOM 5165 N N . HIS B 1 308 ? 2.74 -11.148 -1.912 1 98.94 308 HIS B N 1
ATOM 5166 C CA . HIS B 1 308 ? 2.961 -12.406 -2.615 1 98.94 308 HIS B CA 1
ATOM 5167 C C . HIS B 1 308 ? 1.911 -13.445 -2.232 1 98.94 308 HIS B C 1
ATOM 5169 O O . HIS B 1 308 ? 1.086 -13.203 -1.349 1 98.94 308 HIS B O 1
ATOM 5175 N N . LYS B 1 309 ? 1.932 -14.484 -2.955 1 98.94 309 LYS B N 1
ATOM 5176 C CA . LYS B 1 309 ? 1.146 -15.688 -2.67 1 98.94 309 LYS B CA 1
ATOM 5177 C C . LYS B 1 309 ? 1.936 -16.953 -2.994 1 98.94 309 LYS B C 1
ATOM 5179 O O . LYS B 1 309 ? 2.436 -17.109 -4.109 1 98.94 309 LYS B O 1
ATOM 5184 N N . THR B 1 310 ? 2.004 -17.828 -2.004 1 98.88 310 THR B N 1
ATOM 5185 C CA . THR B 1 310 ? 2.672 -19.109 -2.18 1 98.88 310 THR B CA 1
ATOM 5186 C C . THR B 1 310 ? 1.693 -20.156 -2.691 1 98.88 310 THR B C 1
ATOM 5188 O O . THR B 1 310 ? 0.477 -19.969 -2.617 1 98.88 310 THR B O 1
ATOM 5191 N N . GLY B 1 311 ? 2.203 -21.188 -3.311 1 98.81 311 GLY B N 1
ATOM 5192 C CA . GLY B 1 311 ? 1.502 -22.406 -3.688 1 98.81 311 GLY B CA 1
ATOM 5193 C C . GLY B 1 311 ? 2.248 -23.672 -3.301 1 98.81 311 GLY B C 1
ATOM 5194 O O . GLY B 1 311 ? 3.477 -23.719 -3.395 1 98.81 311 GLY B O 1
ATOM 5195 N N . ASP B 1 312 ? 1.46 -24.641 -2.838 1 98.62 312 ASP B N 1
ATOM 5196 C CA . ASP B 1 312 ? 2.098 -25.844 -2.328 1 98.62 312 ASP B CA 1
ATOM 5197 C C . ASP B 1 312 ? 1.18 -27.062 -2.479 1 98.62 312 ASP B C 1
ATOM 5199 O O . ASP B 1 312 ? 0.157 -27.156 -1.798 1 98.62 312 ASP B O 1
ATOM 5203 N N . ILE B 1 313 ? 1.463 -27.906 -3.352 1 98.5 313 ILE B N 1
ATOM 5204 C CA . ILE B 1 313 ? 0.937 -29.266 -3.436 1 98.5 313 ILE B CA 1
ATOM 5205 C C . ILE B 1 313 ? 2.09 -30.266 -3.576 1 98.5 313 ILE B C 1
ATOM 5207 O O . ILE B 1 313 ? 3.24 -29.859 -3.768 1 98.5 313 ILE B O 1
ATOM 5211 N N . ALA B 1 314 ? 1.807 -31.5 -3.502 1 98.38 314 ALA B N 1
ATOM 5212 C CA . ALA B 1 314 ? 2.848 -32.531 -3.402 1 98.38 314 ALA B CA 1
ATOM 5213 C C . ALA B 1 314 ? 3.814 -32.438 -4.578 1 98.38 314 ALA B C 1
ATOM 5215 O O . ALA B 1 314 ? 5.02 -32.656 -4.418 1 98.38 314 ALA B O 1
ATOM 5216 N N . MET B 1 315 ? 3.355 -32.062 -5.73 1 98.69 315 MET B N 1
ATOM 5217 C CA . MET B 1 315 ? 4.168 -32.188 -6.938 1 98.69 315 MET B CA 1
ATOM 5218 C C . MET B 1 315 ? 4.738 -30.828 -7.34 1 98.69 315 MET B C 1
ATOM 5220 O O . MET B 1 315 ? 5.57 -30.75 -8.242 1 98.69 315 MET B O 1
ATOM 5224 N N . VAL B 1 316 ? 4.254 -29.703 -6.742 1 98.88 316 VAL B N 1
ATOM 5225 C CA . VAL B 1 316 ? 4.715 -28.375 -7.117 1 98.88 316 VAL B CA 1
ATOM 5226 C C . VAL B 1 316 ? 4.707 -27.453 -5.895 1 98.88 316 VAL B C 1
ATOM 5228 O O . VAL B 1 316 ? 3.797 -27.531 -5.066 1 98.88 316 VAL B O 1
ATOM 5231 N N . VAL B 1 317 ? 5.746 -26.656 -5.754 1 98.88 317 VAL B N 1
ATOM 5232 C CA . VAL B 1 317 ? 5.777 -25.531 -4.809 1 98.88 317 VAL B CA 1
ATOM 5233 C C . VAL B 1 317 ? 6.23 -24.266 -5.52 1 98.88 317 VAL B C 1
ATOM 5235 O O . VAL B 1 317 ? 7 -24.328 -6.48 1 98.88 317 VAL B O 1
ATOM 5238 N N . GLY B 1 318 ? 5.672 -23.141 -5.098 1 98.88 318 GLY B N 1
ATOM 5239 C CA . GLY B 1 318 ? 6.055 -21.906 -5.766 1 98.88 318 GLY B CA 1
ATOM 5240 C C . GLY B 1 318 ? 5.66 -20.656 -4.992 1 98.88 318 GLY B C 1
ATOM 5241 O O . GLY B 1 318 ? 5.051 -20.75 -3.922 1 98.88 318 GLY B O 1
ATOM 5242 N N . ASP B 1 319 ? 6.102 -19.562 -5.465 1 98.94 319 ASP B N 1
ATOM 5243 C CA . ASP B 1 319 ? 5.852 -18.234 -4.914 1 98.94 319 ASP B CA 1
ATOM 5244 C C . ASP B 1 319 ? 5.898 -17.172 -6.004 1 98.94 319 ASP B C 1
ATOM 5246 O O . ASP B 1 319 ? 6.73 -17.25 -6.914 1 98.94 319 ASP B O 1
ATOM 5250 N N . VAL B 1 320 ? 4.984 -16.328 -5.98 1 98.94 320 VAL B N 1
ATOM 5251 C CA . VAL B 1 320 ? 4.875 -15.195 -6.895 1 98.94 320 VAL B CA 1
ATOM 5252 C C . VAL B 1 320 ? 4.695 -13.906 -6.098 1 98.94 320 VAL B C 1
ATOM 5254 O O . VAL B 1 320 ? 3.822 -13.82 -5.234 1 98.94 320 VAL B O 1
ATOM 5257 N N . GLY B 1 321 ? 5.559 -12.875 -6.434 1 98.88 321 GLY B N 1
ATOM 5258 C CA . GLY B 1 321 ? 5.375 -11.695 -5.605 1 98.88 321 GLY B CA 1
ATOM 5259 C C . GLY B 1 321 ? 6.027 -10.453 -6.184 1 98.88 321 GLY B C 1
ATOM 5260 O O . GLY B 1 321 ? 6.863 -10.547 -7.09 1 98.88 321 GLY B O 1
ATOM 5261 N N . LEU B 1 322 ? 5.57 -9.344 -5.766 1 98.88 322 LEU B N 1
ATOM 5262 C CA . LEU B 1 322 ? 6.152 -8.016 -5.957 1 98.88 322 LEU B CA 1
ATOM 5263 C C . LEU B 1 322 ? 7.035 -7.637 -4.773 1 98.88 322 LEU B C 1
ATOM 5265 O O . LEU B 1 322 ? 6.59 -7.672 -3.625 1 98.88 322 LEU B O 1
ATOM 5269 N N . ILE B 1 323 ? 8.273 -7.289 -5.043 1 98.81 323 ILE B N 1
ATOM 5270 C CA . ILE B 1 323 ? 9.242 -7.023 -3.982 1 98.81 323 ILE B CA 1
ATOM 5271 C C . ILE B 1 323 ? 9.695 -5.57 -4.059 1 98.81 323 ILE B C 1
ATOM 5273 O O . ILE B 1 323 ? 10.078 -5.086 -5.129 1 98.81 323 ILE B O 1
ATOM 5277 N N . ASP B 1 324 ? 9.617 -4.863 -2.945 1 97.38 324 ASP B N 1
ATOM 5278 C CA . ASP B 1 324 ? 10.18 -3.529 -2.766 1 97.38 324 ASP B CA 1
ATOM 5279 C C . ASP B 1 324 ? 11.484 -3.586 -1.974 1 97.38 324 ASP B C 1
ATOM 5281 O O . ASP B 1 324 ? 11.516 -4.109 -0.858 1 97.38 324 ASP B O 1
ATOM 5285 N N . MET B 1 325 ? 12.508 -3.041 -2.496 1 96.38 325 MET B N 1
ATOM 5286 C CA . MET B 1 325 ? 13.805 -3.014 -1.834 1 96.38 325 MET B CA 1
ATOM 5287 C C . MET B 1 325 ? 14.031 -1.685 -1.12 1 96.38 325 MET B C 1
ATOM 5289 O O . MET B 1 325 ? 13.461 -0.663 -1.514 1 96.38 325 MET B O 1
ATOM 5293 N N . PRO B 1 326 ? 14.859 -1.658 -0.136 1 93.12 326 PRO B N 1
ATOM 5294 C CA . PRO B 1 326 ? 15.133 -0.407 0.576 1 93.12 326 PRO B CA 1
ATOM 5295 C C . PRO B 1 326 ? 15.883 0.609 -0.284 1 93.12 326 PRO B C 1
ATOM 5297 O O . PRO B 1 326 ? 15.898 1.8 0.039 1 93.12 326 PRO B O 1
ATOM 5300 N N . SER B 1 327 ? 16.422 0.196 -1.35 1 91.94 327 SER B N 1
ATOM 5301 C CA . SER B 1 327 ? 17.094 1.104 -2.271 1 91.94 327 SER B CA 1
ATOM 5302 C C . SER B 1 327 ? 16.094 1.908 -3.09 1 91.94 327 SER B C 1
ATOM 5304 O O . SER B 1 327 ? 16.453 2.898 -3.727 1 91.94 327 SER B O 1
ATOM 5306 N N . GLY B 1 328 ? 14.906 1.424 -3.066 1 92.06 328 GLY B N 1
ATOM 5307 C CA . GLY B 1 328 ? 13.891 2.012 -3.928 1 92.06 328 GLY B CA 1
ATOM 5308 C C . GLY B 1 328 ? 13.602 1.184 -5.164 1 92.06 328 GLY B C 1
ATOM 5309 O O . GLY B 1 328 ? 12.633 1.435 -5.875 1 92.06 328 GLY B O 1
ATOM 5310 N N . LYS B 1 329 ? 14.445 0.189 -5.387 1 94.88 329 LYS B N 1
ATOM 5311 C CA . LYS B 1 329 ? 14.195 -0.716 -6.504 1 94.88 329 LYS B CA 1
ATOM 5312 C C . LYS B 1 329 ? 12.992 -1.616 -6.223 1 94.88 329 LYS B C 1
ATOM 5314 O O . LYS B 1 329 ? 12.688 -1.905 -5.066 1 94.88 329 LYS B O 1
ATOM 5319 N N . ARG B 1 330 ? 12.367 -1.963 -7.309 1 96.69 330 ARG B N 1
ATOM 5320 C CA . ARG B 1 330 ? 11.227 -2.873 -7.246 1 96.69 330 ARG B CA 1
ATOM 5321 C C . ARG B 1 330 ? 11.32 -3.941 -8.328 1 96.69 330 ARG B C 1
ATOM 5323 O O . ARG B 1 330 ? 11.711 -3.654 -9.461 1 96.69 330 ARG B O 1
ATOM 5330 N N . TYR B 1 331 ? 10.984 -5.18 -8.016 1 98.12 331 TYR B N 1
ATOM 5331 C CA . TYR B 1 331 ? 10.961 -6.234 -9.023 1 98.12 331 TYR B CA 1
ATOM 5332 C C . TYR B 1 331 ? 9.867 -7.25 -8.734 1 98.12 331 TYR B C 1
ATOM 5334 O O . TYR B 1 331 ? 9.297 -7.262 -7.637 1 98.12 331 TYR B O 1
ATOM 5342 N N . ILE B 1 332 ? 9.477 -7.957 -9.719 1 98.88 332 ILE B N 1
ATOM 5343 C CA . ILE B 1 332 ? 8.516 -9.055 -9.609 1 98.88 332 ILE B CA 1
ATOM 5344 C C . ILE B 1 332 ? 9.219 -10.383 -9.906 1 98.88 332 ILE B C 1
ATOM 5346 O O . ILE B 1 332 ? 10.031 -10.469 -10.828 1 98.88 332 ILE B O 1
ATOM 5350 N N . ALA B 1 333 ? 8.875 -11.367 -9.094 1 98.94 333 ALA B N 1
ATOM 5351 C CA . ALA B 1 333 ? 9.414 -12.703 -9.312 1 98.94 333 ALA B CA 1
ATOM 5352 C C . ALA B 1 333 ? 8.32 -13.766 -9.195 1 98.94 333 ALA B C 1
ATOM 5354 O O . ALA B 1 333 ? 7.461 -13.68 -8.312 1 98.94 333 ALA B O 1
ATOM 5355 N N . ALA B 1 334 ? 8.336 -14.672 -10.117 1 98.94 334 ALA B N 1
ATOM 5356 C CA . ALA B 1 334 ? 7.52 -15.875 -10.078 1 98.94 334 ALA B CA 1
ATOM 5357 C C . ALA B 1 334 ? 8.367 -17.125 -10.297 1 98.94 334 ALA B C 1
ATOM 5359 O O . ALA B 1 334 ? 9.031 -17.25 -11.328 1 98.94 334 ALA B O 1
ATOM 5360 N N . MET B 1 335 ? 8.344 -17.969 -9.312 1 99 335 MET B N 1
ATOM 5361 C CA . MET B 1 335 ? 9.047 -19.234 -9.43 1 99 335 MET B CA 1
ATOM 5362 C C . MET B 1 335 ? 8.172 -20.391 -8.945 1 99 335 MET B C 1
ATOM 5364 O O . MET B 1 335 ? 7.633 -20.344 -7.84 1 99 335 MET B O 1
ATOM 5368 N N . LEU B 1 336 ? 8.016 -21.328 -9.766 1 98.94 336 LEU B N 1
ATOM 5369 C CA . LEU B 1 336 ? 7.352 -22.594 -9.453 1 98.94 336 LEU B CA 1
ATOM 5370 C C . LEU B 1 336 ? 8.25 -23.781 -9.789 1 98.94 336 LEU B C 1
ATOM 5372 O O . LEU B 1 336 ? 8.914 -23.781 -10.82 1 98.94 336 LEU B O 1
ATOM 5376 N N . VAL B 1 337 ? 8.25 -24.766 -8.898 1 98.94 337 VAL B N 1
ATOM 5377 C CA . VAL B 1 337 ? 9.172 -25.891 -9.016 1 98.94 337 VAL B CA 1
ATOM 5378 C C . VAL B 1 337 ? 8.414 -27.203 -8.914 1 98.94 337 VAL B C 1
ATOM 5380 O O . VAL B 1 337 ? 7.762 -27.469 -7.898 1 98.94 337 VAL B O 1
ATOM 5383 N N . ARG B 1 338 ? 8.445 -27.984 -9.977 1 98.81 338 ARG B N 1
ATOM 5384 C CA . ARG B 1 338 ? 7.988 -29.359 -9.875 1 98.81 338 ARG B CA 1
ATOM 5385 C C . ARG B 1 338 ? 8.945 -30.203 -9.031 1 98.81 338 ARG B C 1
ATOM 5387 O O . ARG B 1 338 ? 10.164 -30.062 -9.156 1 98.81 338 ARG B O 1
ATOM 5394 N N . ARG B 1 339 ? 8.32 -31.016 -8.203 1 98.69 339 ARG B N 1
ATOM 5395 C CA . ARG B 1 339 ? 9.102 -31.812 -7.262 1 98.69 339 ARG B CA 1
ATOM 5396 C C . ARG B 1 339 ? 8.445 -33.156 -7.023 1 98.69 339 ARG B C 1
ATOM 5398 O O . ARG B 1 339 ? 7.234 -33.312 -7.164 1 98.69 339 ARG B O 1
ATOM 5405 N N . PRO B 1 340 ? 9.352 -34.156 -6.668 1 97.69 340 PRO B N 1
ATOM 5406 C CA . PRO B 1 340 ? 8.758 -35.406 -6.227 1 97.69 340 PRO B CA 1
ATOM 5407 C C . PRO B 1 340 ? 8.281 -35.375 -4.777 1 97.69 340 PRO B C 1
ATOM 5409 O O . PRO B 1 340 ? 9.07 -35.094 -3.873 1 97.69 340 PRO B O 1
ATOM 5412 N N . ASP B 1 341 ? 7.02 -35.625 -4.473 1 95.12 341 ASP B N 1
ATOM 5413 C CA . ASP B 1 341 ? 6.434 -36 -3.184 1 95.12 341 ASP B CA 1
ATOM 5414 C C . ASP B 1 341 ? 6.867 -35 -2.094 1 95.12 341 ASP B C 1
ATOM 5416 O O . ASP B 1 341 ? 7.434 -35.406 -1.077 1 95.12 341 ASP B O 1
ATOM 5420 N N . ASN B 1 342 ? 6.672 -33.75 -2.25 1 97.38 342 ASN B N 1
ATOM 5421 C CA . ASN B 1 342 ? 6.898 -32.719 -1.25 1 97.38 342 ASN B CA 1
ATOM 5422 C C . ASN B 1 342 ? 8.383 -32.562 -0.916 1 97.38 342 ASN B C 1
ATOM 5424 O O . ASN B 1 342 ? 8.734 -32.25 0.218 1 97.38 342 ASN B O 1
ATOM 5428 N N . ASP B 1 343 ? 9.281 -32.906 -1.887 1 98.31 343 ASP B N 1
ATOM 5429 C CA . ASP B 1 343 ? 10.719 -32.75 -1.661 1 98.31 343 ASP B CA 1
ATOM 5430 C C . ASP B 1 343 ? 11.055 -31.297 -1.263 1 98.31 343 ASP B C 1
ATOM 5432 O O . ASP B 1 343 ? 10.898 -30.375 -2.062 1 98.31 343 ASP B O 1
ATOM 5436 N N . LEU B 1 344 ? 11.602 -31.094 -0.063 1 98.19 344 LEU B N 1
ATOM 5437 C CA . LEU B 1 344 ? 11.828 -29.766 0.512 1 98.19 344 LEU B CA 1
ATOM 5438 C C . LEU B 1 344 ? 13.016 -29.078 -0.149 1 98.19 344 LEU B C 1
ATOM 5440 O O . LEU B 1 344 ? 13.219 -27.875 0.021 1 98.19 344 LEU B O 1
ATOM 5444 N N . LYS B 1 345 ? 13.727 -29.828 -0.95 1 98.62 345 LYS B N 1
ATOM 5445 C CA . LYS B 1 345 ? 14.812 -29.203 -1.706 1 98.62 345 LYS B CA 1
ATOM 5446 C C . LYS B 1 345 ? 14.273 -28.109 -2.641 1 98.62 345 LYS B C 1
ATOM 5448 O O . LYS B 1 345 ? 14.984 -27.156 -2.945 1 98.62 345 LYS B O 1
ATOM 5453 N N . ALA B 1 346 ? 13.055 -28.297 -3.076 1 98.88 346 ALA B N 1
ATOM 5454 C CA . ALA B 1 346 ? 12.43 -27.297 -3.928 1 98.88 346 ALA B CA 1
ATOM 5455 C C . ALA B 1 346 ? 12.266 -25.969 -3.184 1 98.88 346 ALA B C 1
ATOM 5457 O O . ALA B 1 346 ? 12.523 -24.906 -3.742 1 98.88 346 ALA B O 1
ATOM 5458 N N . ASN B 1 347 ? 11.859 -26.047 -1.915 1 98.81 347 ASN B N 1
ATOM 5459 C CA . ASN B 1 347 ? 11.734 -24.844 -1.094 1 98.81 347 ASN B CA 1
ATOM 5460 C C . ASN B 1 347 ? 13.07 -24.141 -0.929 1 98.81 347 ASN B C 1
ATOM 5462 O O . ASN B 1 347 ? 13.148 -22.906 -1.076 1 98.81 347 ASN B O 1
ATOM 5466 N N . GLU B 1 348 ? 14.031 -24.938 -0.644 1 98.75 348 GLU B N 1
ATOM 5467 C CA . GLU B 1 348 ? 15.375 -24.375 -0.461 1 98.75 348 GLU B CA 1
ATOM 5468 C C . GLU B 1 348 ? 15.875 -23.719 -1.744 1 98.75 348 GLU B C 1
ATOM 5470 O O . GLU B 1 348 ? 16.516 -22.672 -1.699 1 98.75 348 GLU B O 1
ATOM 5475 N N . LEU B 1 349 ? 15.594 -24.359 -2.846 1 98.88 349 LEU B N 1
ATOM 5476 C CA . LEU B 1 349 ? 16 -23.797 -4.133 1 98.88 349 LEU B CA 1
ATOM 5477 C C . LEU B 1 349 ? 15.359 -22.438 -4.355 1 98.88 349 LEU B C 1
ATOM 5479 O O . LEU B 1 349 ? 16.031 -21.5 -4.793 1 98.88 349 LEU B O 1
ATOM 5483 N N . ILE B 1 350 ? 14.094 -22.266 -4.059 1 98.94 350 ILE B N 1
ATOM 5484 C CA . ILE B 1 350 ? 13.398 -21 -4.215 1 98.94 350 ILE B CA 1
ATOM 5485 C C . ILE B 1 350 ? 14.047 -19.938 -3.326 1 98.94 350 ILE B C 1
ATOM 5487 O O . ILE B 1 350 ? 14.242 -18.797 -3.752 1 98.94 350 ILE B O 1
ATOM 5491 N N . ARG B 1 351 ? 14.453 -20.297 -2.092 1 98.88 351 ARG B N 1
ATOM 5492 C CA . ARG B 1 351 ? 15.117 -19.359 -1.179 1 98.88 351 ARG B CA 1
ATOM 5493 C C . ARG B 1 351 ? 16.469 -18.906 -1.733 1 98.88 351 ARG B C 1
ATOM 5495 O O . ARG B 1 351 ? 16.797 -17.734 -1.664 1 98.88 351 ARG B O 1
ATOM 5502 N N . GLN B 1 352 ? 17.172 -19.828 -2.273 1 98.81 352 GLN B N 1
ATOM 5503 C CA . GLN B 1 352 ? 18.484 -19.516 -2.832 1 98.81 352 GLN B CA 1
ATOM 5504 C C . GLN B 1 352 ? 18.359 -18.594 -4.043 1 98.81 352 GLN B C 1
ATOM 5506 O O . GLN B 1 352 ? 19.125 -17.641 -4.18 1 98.81 352 GLN B O 1
ATOM 5511 N N . VAL B 1 353 ? 17.422 -18.922 -4.859 1 98.88 353 VAL B N 1
ATOM 5512 C CA . VAL B 1 353 ? 17.156 -18.094 -6.035 1 98.88 353 VAL B CA 1
ATOM 5513 C C . VAL B 1 353 ? 16.75 -16.688 -5.598 1 98.88 353 VAL B C 1
ATOM 5515 O O . VAL B 1 353 ? 17.234 -15.703 -6.156 1 98.88 353 VAL B O 1
ATOM 5518 N N . SER B 1 354 ? 15.883 -16.641 -4.621 1 98.88 354 SER B N 1
ATOM 5519 C CA . SER B 1 354 ? 15.445 -15.352 -4.094 1 98.88 354 SER B CA 1
ATOM 5520 C C . SER B 1 354 ? 16.625 -14.539 -3.559 1 98.88 354 SER B C 1
ATOM 5522 O O . SER B 1 354 ? 16.766 -13.359 -3.877 1 98.88 354 SER B O 1
ATOM 5524 N N . GLN B 1 355 ? 17.453 -15.18 -2.811 1 98.75 355 GLN B N 1
ATOM 5525 C CA . GLN B 1 355 ? 18.594 -14.5 -2.207 1 98.75 355 GLN B CA 1
ATOM 5526 C C . GLN B 1 355 ? 19.562 -13.984 -3.273 1 98.75 355 GLN B C 1
ATOM 5528 O O . GLN B 1 355 ? 20.016 -12.844 -3.209 1 98.75 355 GLN B O 1
ATOM 5533 N N . ARG B 1 356 ? 19.844 -14.828 -4.219 1 98.69 356 ARG B N 1
ATOM 5534 C CA . ARG B 1 356 ? 20.766 -14.438 -5.281 1 98.69 356 ARG B CA 1
ATOM 5535 C C . ARG B 1 356 ? 20.188 -13.289 -6.105 1 98.69 356 ARG B C 1
ATOM 5537 O O . ARG B 1 356 ? 20.922 -12.359 -6.477 1 98.69 356 ARG B O 1
ATOM 5544 N N . THR B 1 357 ? 18.922 -13.367 -6.406 1 98.81 357 THR B N 1
ATOM 5545 C CA . THR B 1 357 ? 18.25 -12.305 -7.152 1 98.81 357 THR B CA 1
ATOM 5546 C C . THR B 1 357 ? 18.312 -10.984 -6.395 1 98.81 357 THR B C 1
ATOM 5548 O O . THR B 1 357 ? 18.688 -9.953 -6.965 1 98.81 357 THR B O 1
ATOM 5551 N N . TYR B 1 358 ? 18 -11.023 -5.125 1 98.5 358 TYR B N 1
ATOM 5552 C CA . TYR B 1 358 ? 18 -9.836 -4.277 1 98.5 358 TYR B CA 1
ATOM 5553 C C . TYR B 1 358 ? 19.375 -9.188 -4.234 1 98.5 358 TYR B C 1
ATOM 5555 O O . TYR B 1 358 ? 19.516 -7.977 -4.406 1 98.5 358 TYR B O 1
ATOM 5563 N N . GLN B 1 359 ? 20.391 -10.008 -4.047 1 97.44 359 GLN B N 1
ATOM 5564 C CA . GLN B 1 359 ? 21.75 -9.516 -3.971 1 97.44 359 GLN B CA 1
ATOM 5565 C C . GLN B 1 359 ? 22.188 -8.898 -5.293 1 97.44 359 GLN B C 1
ATOM 5567 O O . GLN B 1 359 ? 22.812 -7.832 -5.309 1 97.44 359 GLN B O 1
ATOM 5572 N N . PHE B 1 360 ? 21.875 -9.555 -6.32 1 97.81 360 PHE B N 1
ATOM 5573 C CA . PHE B 1 360 ? 22.25 -9.062 -7.641 1 97.81 360 PHE B CA 1
ATOM 5574 C C . PHE B 1 360 ? 21.625 -7.703 -7.914 1 97.81 360 PHE B C 1
ATOM 5576 O O . PHE B 1 360 ? 22.312 -6.758 -8.297 1 97.81 360 PHE B O 1
ATOM 5583 N N . LEU B 1 361 ? 20.312 -7.602 -7.707 1 96.69 361 LEU B N 1
ATOM 5584 C CA . LEU B 1 361 ? 19.609 -6.367 -8.016 1 96.69 361 LEU B CA 1
ATOM 5585 C C . LEU B 1 361 ? 20.016 -5.25 -7.066 1 96.69 361 LEU B C 1
ATOM 5587 O O . LEU B 1 361 ? 20.016 -4.078 -7.445 1 96.69 361 LEU B O 1
ATOM 5591 N N . ASN B 1 362 ? 20.328 -5.602 -5.844 1 93 362 ASN B N 1
ATOM 5592 C CA . ASN B 1 362 ? 20.781 -4.617 -4.871 1 93 362 ASN B CA 1
ATOM 5593 C C . ASN B 1 362 ? 22.125 -4.004 -5.273 1 93 362 ASN B C 1
ATOM 5595 O O . ASN B 1 362 ? 22.469 -2.91 -4.824 1 93 362 ASN B O 1
ATOM 5599 N N . SER B 1 363 ? 22.891 -4.711 -6.055 1 90.81 363 SER B N 1
ATOM 5600 C CA . SER B 1 363 ? 24.203 -4.238 -6.484 1 90.81 363 SER B CA 1
ATOM 5601 C C . SER B 1 363 ? 24.078 -3.295 -7.68 1 90.81 363 SER B C 1
ATOM 5603 O O . SER B 1 363 ? 25.047 -2.619 -8.039 1 90.81 363 SER B O 1
ATOM 5605 N N . LEU B 1 364 ? 22.906 -3.264 -8.297 1 86.5 364 LEU B N 1
ATOM 5606 C CA . LEU B 1 364 ? 22.672 -2.389 -9.438 1 86.5 364 LEU B CA 1
ATOM 5607 C C . LEU B 1 364 ? 22.156 -1.03 -8.992 1 86.5 364 LEU B C 1
ATOM 5609 O O . LEU B 1 364 ? 21.359 -0.945 -8.047 1 86.5 364 LEU B O 1
ATOM 5613 N N . PRO B 1 365 ? 22.672 -0.004 -9.688 1 75.62 365 PRO B N 1
ATOM 5614 C CA . PRO B 1 365 ? 22.109 1.305 -9.352 1 75.62 365 PRO B CA 1
ATOM 5615 C C . PRO B 1 365 ? 20.625 1.425 -9.734 1 75.62 365 PRO B C 1
ATOM 5617 O O . PRO B 1 365 ? 20.156 0.717 -10.625 1 75.62 365 PRO B O 1
ATOM 5620 N N . VAL B 1 366 ? 19.984 2.287 -8.969 1 72.44 366 VAL B N 1
ATOM 5621 C CA . VAL B 1 366 ? 18.594 2.588 -9.305 1 72.44 366 VAL B CA 1
ATOM 5622 C C . VAL B 1 366 ? 18.547 3.445 -10.57 1 72.44 366 VAL B C 1
ATOM 5624 O O . VAL B 1 366 ? 19.281 4.422 -10.695 1 72.44 366 VAL B O 1
ATOM 5627 N N . SER B 1 367 ? 17.953 2.908 -11.688 1 63.59 367 SER B N 1
ATOM 5628 C CA . SER B 1 367 ? 17.891 3.646 -12.945 1 63.59 367 SER B CA 1
ATOM 5629 C C . SER B 1 367 ? 16.844 4.758 -12.891 1 63.59 367 SER B C 1
ATOM 5631 O O . SER B 1 367 ? 15.797 4.594 -12.273 1 63.59 367 SER B O 1
ATOM 5633 N N . SER B 1 368 ? 17.25 6.027 -13.031 1 53.25 368 SER B N 1
ATOM 5634 C CA . SER B 1 368 ? 16.266 7.09 -13.227 1 53.25 368 SER B CA 1
ATOM 5635 C C . SER B 1 368 ? 15.492 6.898 -14.531 1 53.25 368 SER B C 1
ATOM 5637 O O . SER B 1 368 ? 16.078 6.57 -15.562 1 53.25 368 SER B O 1
ATOM 5639 N N . ASN B 1 369 ? 14.359 6.336 -14.594 1 47.16 369 ASN B N 1
ATOM 5640 C CA . ASN B 1 369 ? 13.602 6.324 -15.836 1 47.16 369 ASN B CA 1
ATOM 5641 C C . ASN B 1 369 ? 13.75 7.637 -16.594 1 47.16 369 ASN B C 1
ATOM 5643 O O . ASN B 1 369 ? 12.969 8.57 -16.406 1 47.16 369 ASN B O 1
ATOM 5647 N N . SER B 1 370 ? 14.875 8.281 -16.672 1 38.56 370 SER B N 1
ATOM 5648 C CA . SER B 1 370 ? 14.953 9.477 -17.516 1 38.56 370 SER B CA 1
ATOM 5649 C C . SER B 1 370 ? 14.484 9.188 -18.938 1 38.56 370 SER B C 1
ATOM 5651 O O . SER B 1 370 ? 14.984 8.266 -19.578 1 38.56 370 SER B O 1
ATOM 5653 N N . THR B 1 371 ? 13.219 9.422 -19.25 1 37.06 371 THR B N 1
ATOM 5654 C CA . THR B 1 371 ? 12.922 9.656 -20.672 1 37.06 371 THR B CA 1
ATOM 5655 C C . THR B 1 371 ? 14.055 10.422 -21.344 1 37.06 371 THR B C 1
ATOM 5657 O O . THR B 1 371 ? 14.336 11.57 -20.984 1 37.06 371 THR B O 1
ATOM 5660 N N . GLN B 1 372 ? 15.047 9.883 -21.891 1 33.53 372 GLN B N 1
ATOM 5661 C CA . GLN B 1 372 ? 15.93 10.523 -22.859 1 33.53 372 GLN B CA 1
ATOM 5662 C C . GLN B 1 372 ? 15.148 11.438 -23.797 1 33.53 372 GLN B C 1
ATOM 5664 O O . GLN B 1 372 ? 14.242 10.984 -24.5 1 33.53 372 GLN B O 1
ATOM 5669 N N . GLN B 1 373 ? 14.875 12.75 -23.484 1 30.25 373 GLN B N 1
ATOM 5670 C CA . GLN B 1 373 ? 14.547 13.672 -24.578 1 30.25 373 GLN B CA 1
ATOM 5671 C C . GLN B 1 373 ? 15.43 13.43 -25.797 1 30.25 373 GLN B C 1
ATOM 5673 O O . GLN B 1 373 ? 16.656 13.305 -25.672 1 30.25 373 GLN B O 1
ATOM 5678 N N . PRO B 1 374 ? 14.859 12.961 -26.938 1 30.81 374 PRO B N 1
ATOM 5679 C CA . PRO B 1 374 ? 15.711 13.023 -28.125 1 30.81 374 PRO B CA 1
ATOM 5680 C C . PRO B 1 374 ? 16.5 14.328 -28.219 1 30.81 374 PRO B C 1
ATOM 5682 O O . PRO B 1 374 ? 16 15.383 -27.828 1 30.81 374 PRO B O 1
ATOM 5685 N N . SER B 1 375 ? 17.797 14.25 -28.312 1 25.78 375 SER B N 1
ATOM 5686 C CA . SER B 1 375 ? 18.453 15.422 -28.891 1 25.78 375 SER B CA 1
ATOM 5687 C C . SER B 1 375 ? 17.734 15.883 -30.156 1 25.78 375 SER B C 1
ATOM 5689 O O . SER B 1 375 ? 17.297 15.062 -30.969 1 25.78 375 SER B O 1
#

Sequence (750 aa):
MPPRDRTARRPNRSARPNPKAARPLRAVDSPRPPRRSPAPAKPLRIPPLLQSVLRLLVLGVGLGVLAGSLIAAWEPNLKLAPTPQAASAAAPIPVAPVKPIAFQEPLAPLQTQLAALIQQQPALKAELFLTDLDTGNYVDINGTTSIPAASTIKIPVLAALMEAVQQGKVRLDEQLTMTQDLVASEAGAMQYQPVGSKFTVLETAIEMIRISDNTATNLLIARLGGIEAVNQRFAAWGLQTTRIRNLLPDLEGTNSTTPKEMVELLAKVENGSLLDPRSRDRFFAVLRTTETNTLLSRGLGEEATIAHKTGDIAMVVGDVGLIDMPSGKRYIAAMLVRRPDNDLKANELIRQVSQRTYQFLNSLPVSSNSTQQPSMPPRDRTARRPNRSARPNPKAARPLRAVDSPRPPRRSPAPAKPLRIPPLLQSVLRLLVLGVGLGVLAGSLIAAWEPNLKLAPTPQAASAAAPIPVAPVKPIAFQEPLAPLQTQLAALIQQQPALKAELFLTDLDTGNYVDINGTTSIPAASTIKIPVLAALMEAVQQGKVRLDEQLTMTQDLVASEAGAMQYQPVGSKFTVLETAIEMIRISDNTATNLLIARLGGIEAVNQRFAAWGLQTTRIRNLLPDLEGTNSTTPKEMVELLAKVENGSLLDPRSRDRFFAVLRTTETNTLLSRGLGEEATIAHKTGDIAMVVGDVGLIDMPSGKRYIAAMLVRRPDNDLKANELIRQVSQRTYQFLNSLPVSSNSTQQPS

Radius of gyration: 38.45 Å; Cα contacts (8 Å, |Δi|>4): 1205; chains: 2; bounding box: 139×92×149 Å

Organism: Synechococcus elongatus (strain ATCC 33912 / PCC 7942 / FACHB-805) (NCBI:txid1140)

Solvent-accessible surface area (backbone atoms only — not comparable to full-atom values): 43633 Å² total; per-residue (Å²): 139,90,78,92,73,89,80,85,72,87,89,78,85,86,77,82,82,85,79,83,85,74,83,72,81,76,76,82,74,71,83,80,82,79,83,75,81,77,85,74,89,82,84,88,83,84,80,89,83,89,80,87,84,69,92,70,74,94,74,86,80,88,76,89,72,88,83,88,83,74,88,79,76,83,72,78,78,72,77,72,72,78,73,79,69,84,63,76,67,75,68,64,68,77,63,75,69,48,71,77,89,55,76,65,45,73,40,58,72,60,41,54,53,48,50,54,59,52,64,74,38,77,79,47,49,70,26,26,15,34,35,37,68,61,73,22,26,26,37,75,44,59,15,79,47,79,39,54,27,50,50,38,54,52,51,63,52,49,51,53,50,35,46,33,36,74,67,36,77,41,57,44,60,42,76,44,69,42,47,73,92,40,54,14,60,87,41,46,65,64,58,78,50,62,75,63,45,69,43,32,43,43,57,31,53,36,40,27,43,22,53,47,13,21,20,35,44,36,49,51,38,50,73,61,62,26,59,66,45,50,35,49,51,34,43,73,72,67,28,80,63,39,37,64,74,60,68,47,65,48,81,86,40,68,29,28,22,24,23,39,52,53,36,50,51,52,48,35,44,55,53,41,70,67,31,57,52,63,39,36,51,50,53,47,55,35,24,48,48,36,60,80,62,71,31,55,61,65,18,48,60,86,81,41,46,61,31,35,38,51,17,71,43,50,48,32,41,33,37,37,34,43,37,42,41,74,54,64,47,39,35,32,39,14,40,40,26,38,32,63,79,57,44,62,63,54,49,52,48,44,21,52,47,28,27,51,50,44,55,54,57,68,71,46,78,77,59,59,65,56,77,75,70,80,128,137,87,77,89,72,90,70,88,64,90,77,84,90,79,86,86,86,86,77,86,79,75,86,80,79,81,82,80,79,76,80,77,76,76,83,80,80,78,85,79,85,74,76,82,72,73,79,82,65,96,73,67,88,66,81,78,85,79,80,73,91,70,84,68,88,70,89,76,86,73,87,76,77,77,67,75,77,71,76,72,66,76,67,77,75,74,78,75,76,74,66,60,65,77,63,74,69,50,72,77,89,56,76,65,46,74,40,59,74,60,40,53,54,47,50,51,60,52,64,73,38,76,80,45,48,70,26,27,16,33,34,39,67,61,72,22,26,26,35,74,43,59,15,80,47,79,40,53,29,49,51,38,53,52,54,61,52,49,50,52,49,34,45,33,37,74,67,36,76,41,56,42,58,42,74,44,69,42,47,72,90,38,54,16,60,87,41,46,65,65,56,77,51,62,75,62,44,70,42,30,44,43,57,31,54,36,40,26,43,23,54,44,12,20,20,35,44,34,50,50,39,51,74,60,62,26,57,67,47,51,36,50,53,34,42,74,73,67,28,80,61,37,39,65,74,62,68,47,64,49,81,85,39,68,28,28,21,25,23,39,52,54,38,50,50,52,48,34,43,56,55,40,69,68,31,58,52,63,40,37,51,49,53,48,54,34,25,47,48,36,61,80,62,72,33,54,62,65,18,50,61,86,81,41,47,62,32,33,38,52,17,72,42,49,49,32,40,33,37,37,33,43,36,42,40,72,54,64,46,41,35,33,41,15,38,40,28,40,31,64,80,57,43,62,63,53,50,51,48,43,21,52,49,29,28,52,50,44,54,55,57,69,72,45,79,78,60,60,65,57,77,75,72,78,129

=== Feature glossary ===
Feature key, reading from the visual/contextual features back to the raw sequence:

Rendered structure images. Six rendered views show the 3D structure from the faces of a cube — i.e. along ±x, ±y, ±z. Rendering representation is drawn randomly per protein from cartoon (secondary-structure ribbons), sticks (backbone bonds), or molecular surface; coloring is either N→C rainbow (blue at the N-terminus through red at the C-terminus) or one color per chain.

Contact-map, Ramachandran, and PAE plots. The contact map is a binary N×N matrix image: pixel (i, j) is dark where Cα_i and Cα_j are within 8 Å and |i−j|>4. Because the |i−j|>4 filter removes local helical contacts, off-diagonal stripes parallel to the main diagonal indicate parallel β-sheets; stripes perpendicular to it indicate antiparallel β-sheets. The Ramachandran plot scatters every residue's (φ, ψ) pair against the sterically allowed regions. The PAE heatmap renders the predicted-aligned-error matrix.

InterPro / GO / CATH / organism. Database cross-references. InterPro integrates a dozen domain/family signature databases into unified entries with residue-range hits. GO terms attach function/process/location labels with evidence codes. CATH codes position the fold in a four-level structural taxonomy. Organism is the NCBI-taxonomy species name.

Nearest PDB structures. The Foldseek neighbor list gives the closest experimentally determined structures in the PDB, ranked by structural alignment. TM-score near 1 means near-identical fold; near 0.3 means only rough topology match. This is how one finds what a novel AlphaFold prediction most resembles in the solved-structure universe.

Predicted aligned error. PAE(i, j) answers: if I align the predicted and true structures on residue i, how far off (in Å) do I expect residue j to be? A block-diagonal PAE matrix with low values on the blocks and high values off-diagonal is the signature of a multi-domain protein with confidently predicted domains but uncertain inter-domain orientation.

Solvent-accessible surface area. Accessible surface area quantifies burial. A residue with SASA near zero is packed into the hydrophobic core; one with SASA >100 Å² sits on the surface. Computed here via the Shrake–Rupley numerical algorithm with a 1.4 Å probe.

B-factor. B-factor (Debye–Waller factor) reflects atomic displacement in the crystal lattice. It is an experimental observable (units Å²), not a prediction; low values mean the atom is pinned down, high values mean it moves or is heterogeneous across the crystal.

pLDDT. For AlphaFold models, the B-factor field carries pLDDT — the model's own estimate of local accuracy on a 0–100 scale. Regions with pLDDT<50 should be treated as essentially unmodeled; they often correspond to intrinsically disordered segments.

Backbone torsions (φ/ψ). φ (phi) and ψ (psi) are the two rotatable backbone dihedrals per residue: φ is the C(i-1)–N–Cα–C torsion, ψ is the N–Cα–C–N(i+1) torsion, both in degrees on (−180°, 180°]. α-helical residues cluster near (−60°, −45°); β-strand residues near (−120°, +130°). A Ramachandran plot is simply a scatter of (φ, ψ) for every residue.

Radius of gyration, Cα contacts, bounding box. Radius of gyration (Rg) is the root-mean-square distance of Cα atoms from their centroid — a single number for overall size and compactness. A globular domain of N residues has Rg ≈ 2.2·N^0.38 Å; an extended or disordered chain has a much larger Rg. The Cα contact count is the number of residue pairs whose Cα atoms are within 8 Å and are more than four positions apart in sequence — a standard proxy for tertiary packing density. The bounding box is the smallest axis-aligned box enclosing all Cα atoms.

Secondary structure (3-state, P-SEA). Three-state secondary structure (P-SEA) collapses the eight DSSP classes into helix (a), strand (b), and coil (c). P-SEA assigns these from Cα geometry alone — distances and angles — without requiring backbone oxygens, so it works on any Cα trace.

Secondary structure (8-state, DSSP). DSSP 8-state secondary structure assigns each residue one of H (α-helix), G (3₁₀-helix), I (π-helix), E (extended β-strand), B (isolated β-bridge), T (hydrogen-bonded turn), S (bend), or '-' (coil). The assignment is computed from backbone hydrogen-bond geometry via the Kabsch–Sander algorithm.

Foldseek 3Di. A 3Di character summarizes, for each residue, the relative orientation of the Cα frame of its nearest spatial neighbor. Because it encodes fold topology rather than chemistry, 3Di alignments detect remote structural similarity that sequence alignment misses.

mmCIF coordinates. The mmCIF block holds the 3D Cartesian coordinates of each backbone atom (N, Cα, C, O) in ångströms. mmCIF is the PDB's canonical archive format — a tagged-loop text representation of the atomic model.

Sequence. Sequence gives the chain of amino acids in standard one-letter code (A=alanine, C=cysteine, …, Y=tyrosine), read N→C. It is the only feature that is directly encoded by the gene; all structural features are derived from the folded form of this sequence.